Protein AF-A0A928ISR4-F1 (afdb_monomer)

Foldseek 3Di:
DVVVVVQQVVCCVPCVQWDFDAWPDADPFFTKTKIWGDDPNDIDIWIKTKGWQVRDVVLVVVCVVVVDDLVRSLVLSVVLVVLVVVQLVVLCVCAPPQAAWHWDDKDWAADPDPDRTIMIMTITHDWAQQVVVVVVFADAPVLLLQQLLSVLSVLLVCVVVQAAQQDDDSRQWTADPVRGIHGHDSPSSVVVVPPPPDPPVPDQCQLFALCVVVVHDDGNLRVLQSSLQRSLCSLLCNDGFQDHSPDLADDPVSSNVRSVCLSVQPQTDFRPQDFPLVSVLSSQSNHNDSVSHDPGSVSSSVSSVVVVVCVVVVNDPTDGPSVVRPDPDPPDDDPPDDDDDDDDDDDDDDDDDDDDDDDDDDDDDDDDDDDDDDDDDPVPPPPPPPDDDDDDDDDDDDDDDDDDDDDDDDDDDDDDDDDDDDDDDDDDDDDDDDDDDDDDDDDDDDDDDDDDDDDDDDDDDDDDDDDDPDPPFWDWDADSQQEIEIDGAEEAEADPELCPESCNVSLCRRQEYHYDPRYAEQHHNNNAQSQNHQYYHDDLNYAEQYHCSQHNVQNHADAEDHHNHAYQEHLSHANNLNHQEEEAAQNHAEQDARSQENNANHAEYEHEHQHHDHDLHSHPHYHPQHEYEYAPNGPVVVSCVVNVHHYDHD

Radius of gyration: 34.82 Å; Cα contacts (8 Å, |Δi|>4): 1065; chains: 1; bounding box: 85×110×119 Å

Nearest PDB structures (foldseek):
  5cen-assembly1_A  TM=7.546E-01  e=8.085E-12  Homo sapiens
  6y23-assembly1_A  TM=7.291E-01  e=1.364E-11  Homo sapiens
  5lw1-assembly3_H  TM=6.457E-01  e=6.912E-12  Homo sapiens
  3o2m-assembly1_A  TM=6.482E-01  e=1.166E-11  Homo sapiens
  6zr5-assembly2_B  TM=6.294E-01  e=6.542E-11  Homo sapiens

Sequence (650 aa):
MRKIKMGIERMQEFWPEWKITEVLGEGSYGKVYKAVREEHSITTFCAIKVISVPNNQAEVEALHSEGMTDRESKEYLESVVSDFVNEIKLMEELKGTANTVSVEDYRILEKKDGKVGWDIFIRMELLESFAVRMSKGTVALEDVLKLGIDLCSALELCSKNNIIHRDIKPANIFISKNGDYKLGDFGVAKELGKTAGAMSAKGTYSYMAPEVANRKNYDSTVDIYSLGIVMYTLLNNNRQPFVDPKSPAVTYNERMAAADRRLKGEPLPPPANASKELSDIILTACAFDPAKRFRTAKAFKNALLGYKNRLAAGVSSDVPNIDATVAVAHKAPVQNSVPRPPQPQRPAQPQRPAQPQRPVQQTPPKKKKKTGLIVAIIAVILVLAIALSVGAVFAIPAIIDYFDSSSSSTISSRDDDDDDDKKDNDRETEEIPGAVDTEDVMDSYRPETDAPDTDAPDTDAPDIDAPAYNDGEIYWEIDEYGTLKITGKGELPDYETKEDVPWVDHRSNITSIIISEGITRVGNYCFDNSFNCASISLPSTLRSIGIRAFGACADVADLKIPEGVVTIEESAFQSCWGVETLTVPSTVKTVEKYAFSFFDKLGTVYIYSTDAEWADNAFYDCCEGFEIYCYDGSTAETYASEKGFTYYTE

pLDDT: mean 73.61, std 25.78, range [25.14, 98.69]

Structure (mmCIF, N/CA/C/O backbone):
data_AF-A0A928ISR4-F1
#
_entry.id   AF-A0A928ISR4-F1
#
loop_
_atom_site.group_PDB
_atom_site.id
_atom_site.type_symbol
_atom_site.label_atom_id
_atom_site.label_alt_id
_atom_site.label_comp_id
_atom_site.label_asym_id
_atom_site.label_entity_id
_atom_site.label_seq_id
_atom_site.pdbx_PDB_ins_code
_atom_site.Cartn_x
_atom_site.Cartn_y
_atom_site.Cartn_z
_atom_site.occupancy
_atom_site.B_iso_or_equiv
_atom_site.auth_seq_id
_atom_site.auth_comp_id
_atom_site.auth_asym_id
_atom_site.auth_atom_id
_atom_site.pdbx_PDB_model_num
ATOM 1 N N . MET A 1 1 ? -13.653 -8.389 16.132 1.00 29.66 1 MET A N 1
ATOM 2 C CA . MET A 1 1 ? -14.973 -8.887 15.654 1.00 29.66 1 MET A CA 1
ATOM 3 C C . MET A 1 1 ? -16.174 -7.959 15.919 1.00 29.66 1 MET A C 1
ATOM 5 O O . MET A 1 1 ? -17.020 -7.871 15.040 1.00 29.66 1 MET A O 1
ATOM 9 N N . ARG A 1 2 ? -16.283 -7.219 17.043 1.00 27.47 2 ARG A N 1
ATOM 10 C CA . ARG A 1 2 ? -17.440 -6.311 17.289 1.00 27.47 2 ARG A CA 1
ATOM 11 C C . ARG A 1 2 ? -17.531 -5.081 16.356 1.00 27.47 2 ARG A C 1
ATOM 13 O O . ARG A 1 2 ? -18.638 -4.674 16.034 1.00 27.47 2 ARG A O 1
ATOM 20 N N . LYS A 1 3 ? -16.411 -4.523 15.863 1.00 34.69 3 LYS A N 1
ATOM 21 C CA . LYS A 1 3 ? -16.422 -3.364 14.934 1.00 34.69 3 LYS A CA 1
ATOM 22 C C . LYS A 1 3 ? -16.751 -3.724 13.470 1.00 34.69 3 LYS A C 1
ATOM 24 O O . LYS A 1 3 ? -17.396 -2.930 12.799 1.00 34.69 3 LYS A O 1
ATOM 29 N N . ILE A 1 4 ? -16.390 -4.930 13.005 1.00 37.66 4 ILE A N 1
ATOM 30 C CA . ILE A 1 4 ? -16.752 -5.438 11.660 1.00 37.66 4 ILE A CA 1
ATOM 31 C C . ILE A 1 4 ? -18.263 -5.717 11.573 1.00 37.66 4 ILE A C 1
ATOM 33 O O . ILE A 1 4 ? -18.872 -5.469 10.538 1.00 37.66 4 ILE A O 1
ATOM 37 N N . LYS A 1 5 ? -18.888 -6.137 12.685 1.00 44.75 5 LYS A N 1
ATOM 38 C CA . LYS A 1 5 ? -20.346 -6.289 12.773 1.00 44.75 5 LYS A CA 1
ATOM 39 C C . LYS A 1 5 ? -21.096 -4.962 12.596 1.00 44.75 5 LYS A C 1
ATOM 41 O O . LYS A 1 5 ? -21.989 -4.902 11.765 1.00 44.75 5 LYS A O 1
ATOM 46 N N . MET A 1 6 ? -20.683 -3.881 13.268 1.00 48.94 6 MET A N 1
ATOM 47 C CA . MET A 1 6 ? -21.452 -2.622 13.249 1.00 48.94 6 MET A CA 1
ATOM 48 C C . MET A 1 6 ? -21.530 -1.939 11.870 1.00 48.94 6 MET A C 1
ATOM 50 O O . MET A 1 6 ? -22.589 -1.437 11.510 1.00 48.94 6 MET A O 1
ATOM 54 N N . GLY A 1 7 ? -20.451 -1.917 11.077 1.00 52.62 7 GLY A N 1
ATOM 55 C CA . GLY A 1 7 ? -20.478 -1.287 9.744 1.00 52.62 7 GLY A CA 1
ATOM 56 C C . GLY A 1 7 ? -21.305 -2.075 8.718 1.00 52.62 7 GLY A C 1
ATOM 57 O O . GLY A 1 7 ? -22.038 -1.490 7.922 1.00 52.62 7 GLY A O 1
ATOM 58 N N . ILE A 1 8 ? -21.232 -3.410 8.774 1.00 61.38 8 ILE A N 1
ATOM 59 C CA . ILE A 1 8 ? -21.983 -4.317 7.891 1.00 61.38 8 ILE A CA 1
ATOM 60 C C . ILE A 1 8 ? -23.472 -4.347 8.272 1.00 61.38 8 ILE A C 1
ATOM 62 O O . ILE A 1 8 ? -24.326 -4.353 7.389 1.00 61.38 8 ILE A O 1
ATOM 66 N N . GLU A 1 9 ? -23.796 -4.305 9.568 1.00 68.56 9 GLU A N 1
ATOM 67 C CA . GLU A 1 9 ? -25.177 -4.227 10.069 1.00 68.56 9 GLU A CA 1
ATOM 68 C C . GLU A 1 9 ? -25.853 -2.909 9.656 1.00 68.56 9 GLU A C 1
ATOM 70 O O . GLU A 1 9 ? -26.998 -2.925 9.208 1.00 68.56 9 GLU A O 1
ATOM 75 N N . ARG A 1 10 ? -25.135 -1.774 9.698 1.00 76.62 10 ARG A N 1
ATOM 76 C CA . ARG A 1 10 ? -25.674 -0.484 9.230 1.00 76.62 10 ARG A CA 1
ATOM 77 C C . ARG A 1 10 ? -25.974 -0.474 7.738 1.00 76.62 10 ARG A C 1
ATOM 79 O O . ARG A 1 10 ? -26.971 0.114 7.338 1.00 76.62 10 ARG A O 1
ATOM 86 N N . MET A 1 11 ? -25.150 -1.128 6.917 1.00 84.44 11 MET A N 1
ATOM 87 C CA . MET A 1 11 ? -25.390 -1.219 5.473 1.00 84.44 11 MET A CA 1
ATOM 88 C C . MET A 1 11 ? -26.754 -1.849 5.155 1.00 84.44 11 MET A C 1
ATOM 90 O O . MET A 1 11 ? -27.453 -1.399 4.247 1.00 84.44 11 MET A O 1
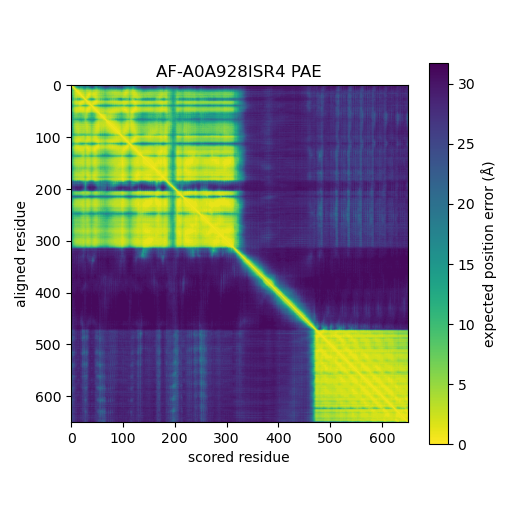ATOM 94 N N . GLN A 1 12 ? -27.167 -2.849 5.938 1.00 83.69 12 GLN A N 1
ATOM 95 C CA . GLN A 1 12 ? -28.457 -3.519 5.766 1.00 83.69 12 GLN A CA 1
ATOM 96 C C . GLN A 1 12 ? -29.659 -2.602 6.056 1.00 83.69 12 GLN A C 1
ATOM 98 O O . GLN A 1 12 ? -30.757 -2.906 5.597 1.00 83.69 12 GLN A O 1
ATOM 103 N N . GLU A 1 13 ? -29.476 -1.465 6.745 1.00 85.38 13 GLU A N 1
ATOM 104 C CA . GLU A 1 13 ? -30.544 -0.471 6.956 1.00 85.38 13 GLU A CA 1
ATOM 105 C C . GLU A 1 13 ? -31.001 0.179 5.631 1.00 85.38 13 GLU A C 1
ATOM 107 O O . GLU A 1 13 ? -32.143 0.626 5.534 1.00 85.38 13 GLU A O 1
ATOM 112 N N . PHE A 1 14 ? -30.137 0.241 4.607 1.00 88.94 14 PHE A N 1
ATOM 113 C CA . PHE A 1 14 ? -30.403 0.978 3.359 1.00 88.94 14 PHE A CA 1
ATOM 114 C C . PHE A 1 14 ? -30.055 0.233 2.060 1.00 88.94 14 PHE A C 1
ATOM 116 O O . PHE A 1 14 ? -30.493 0.668 0.996 1.00 88.94 14 PHE A O 1
ATOM 123 N N . TRP A 1 15 ? -29.314 -0.873 2.135 1.00 92.44 15 TRP A N 1
ATOM 124 C CA . TRP A 1 15 ? -29.087 -1.836 1.049 1.00 92.44 15 TRP A CA 1
ATOM 125 C C . TRP A 1 15 ? -29.313 -3.276 1.555 1.00 92.44 15 TRP A C 1
ATOM 127 O O . TRP A 1 15 ? -28.389 -4.096 1.525 1.00 92.44 15 TRP A O 1
ATOM 137 N N . PRO A 1 16 ? -30.516 -3.610 2.065 1.00 91.00 16 PRO A N 1
ATOM 138 C CA . PRO A 1 16 ? -30.810 -4.936 2.621 1.00 91.00 16 PRO A CA 1
ATOM 139 C C . PRO A 1 16 ? -30.669 -6.073 1.598 1.00 91.00 16 PRO A C 1
ATOM 141 O O . PRO A 1 16 ? -30.490 -7.232 1.972 1.00 91.00 16 PRO A O 1
ATOM 144 N N . GLU A 1 17 ? -30.757 -5.759 0.307 1.00 91.31 17 GLU A N 1
ATOM 145 C CA . GLU A 1 17 ? -30.643 -6.716 -0.787 1.00 91.31 17 GLU A CA 1
ATOM 146 C C . GLU A 1 17 ? -29.197 -7.158 -1.072 1.00 91.31 17 GLU A C 1
ATOM 148 O O . GLU A 1 17 ? -28.988 -8.185 -1.721 1.00 91.31 17 GLU A O 1
ATOM 153 N N . TRP A 1 18 ? -28.197 -6.418 -0.580 1.00 92.12 18 TRP A N 1
ATOM 154 C CA . TRP A 1 18 ? -26.782 -6.731 -0.778 1.00 92.12 18 TRP A CA 1
ATOM 155 C C . TRP A 1 18 ? -26.198 -7.441 0.437 1.00 92.12 18 TRP A C 1
ATOM 157 O O . TRP A 1 18 ? -26.231 -6.945 1.562 1.00 92.12 18 TRP A O 1
ATOM 167 N N . LYS A 1 19 ? -25.597 -8.605 0.202 1.00 89.88 19 LYS A N 1
ATOM 168 C CA . LYS A 1 19 ? -24.924 -9.406 1.226 1.00 89.88 19 LYS A CA 1
ATOM 169 C C . LYS A 1 19 ? -23.420 -9.348 1.012 1.00 89.88 19 LYS A C 1
ATOM 171 O O . LYS A 1 19 ? -22.948 -9.668 -0.074 1.00 89.88 19 LYS A O 1
ATOM 176 N N . ILE A 1 20 ? -22.668 -8.954 2.037 1.00 88.25 20 ILE A N 1
ATOM 177 C CA . ILE A 1 20 ? -21.201 -8.993 2.001 1.00 88.25 20 ILE A CA 1
ATOM 178 C C . ILE A 1 20 ? -20.730 -10.450 1.969 1.00 88.25 20 ILE A C 1
ATOM 180 O O . ILE A 1 20 ? -21.209 -11.261 2.759 1.00 88.25 20 ILE A O 1
ATOM 184 N N . THR A 1 21 ? -19.791 -10.771 1.080 1.00 83.81 21 THR A N 1
ATOM 185 C CA . THR A 1 21 ? -19.235 -12.128 0.941 1.00 83.81 21 THR A CA 1
ATOM 186 C C . THR A 1 21 ? -17.780 -12.225 1.382 1.00 83.81 21 THR A C 1
ATOM 188 O O . THR A 1 21 ? -17.405 -13.206 2.005 1.00 83.81 21 THR A O 1
ATOM 191 N N . GLU A 1 22 ? -16.952 -11.228 1.061 1.00 82.38 22 GLU A N 1
ATOM 192 C CA . GLU A 1 22 ? -15.517 -11.238 1.378 1.00 82.38 22 GLU A CA 1
ATOM 193 C C . GLU A 1 22 ? -14.949 -9.816 1.451 1.00 82.38 22 GLU A C 1
ATOM 195 O O . GLU A 1 22 ? -15.528 -8.868 0.910 1.00 82.38 22 GLU A O 1
ATOM 200 N N . VAL A 1 23 ? -13.805 -9.669 2.120 1.00 82.56 23 VAL A N 1
ATOM 201 C CA . VAL A 1 23 ? -13.014 -8.433 2.124 1.00 82.56 23 VAL A CA 1
ATOM 202 C C . VAL A 1 23 ? -12.099 -8.453 0.902 1.00 82.56 23 VAL A C 1
ATOM 204 O O . VAL A 1 23 ? -11.332 -9.392 0.723 1.00 82.56 23 VAL A O 1
ATOM 207 N N . LEU A 1 24 ? -12.175 -7.421 0.064 1.00 79.31 24 LEU A N 1
ATOM 208 C CA . LEU A 1 24 ? -11.340 -7.270 -1.134 1.00 79.31 24 LEU A CA 1
ATOM 209 C C . LEU A 1 24 ? -10.051 -6.488 -0.861 1.00 79.31 24 LEU A C 1
ATOM 211 O O . LEU A 1 24 ? -9.077 -6.635 -1.593 1.00 79.31 24 LEU A O 1
ATOM 215 N N . GLY A 1 25 ? -10.048 -5.633 0.161 1.00 70.56 25 GLY A N 1
ATOM 216 C CA . GLY A 1 25 ? -8.872 -4.863 0.551 1.00 70.56 25 GLY A CA 1
ATOM 217 C C . GLY A 1 25 ? -9.146 -3.884 1.686 1.00 70.56 25 GLY A C 1
ATOM 218 O O . GLY A 1 25 ? -10.295 -3.586 2.016 1.00 70.56 25 GLY A O 1
ATOM 219 N N . GLU A 1 26 ? -8.076 -3.362 2.274 1.00 66.75 26 GLU A N 1
ATOM 220 C CA . GLU A 1 26 ? -8.103 -2.382 3.359 1.00 66.75 26 GLU A CA 1
ATOM 221 C C . GLU A 1 26 ? -7.115 -1.253 3.049 1.00 66.75 26 GLU A C 1
ATOM 223 O O . GLU A 1 26 ? -5.987 -1.498 2.623 1.00 66.75 26 GLU A O 1
ATOM 228 N N . GLY A 1 27 ? -7.561 -0.009 3.205 1.00 56.78 27 GLY A N 1
ATOM 229 C CA . GLY A 1 27 ? -6.763 1.196 2.997 1.00 56.78 27 GLY A CA 1
ATOM 230 C C . GLY A 1 27 ? -6.802 2.112 4.218 1.00 56.78 27 GLY A C 1
ATOM 231 O O . GLY A 1 27 ? -7.492 1.836 5.194 1.00 56.78 27 GLY A O 1
ATOM 232 N N . SER A 1 28 ? -6.091 3.241 4.150 1.00 50.56 28 SER A N 1
ATOM 233 C CA . SER A 1 28 ? -5.919 4.168 5.284 1.00 50.56 28 SER A CA 1
ATOM 234 C C . SER A 1 28 ? -7.216 4.744 5.858 1.00 50.56 28 SER A C 1
ATOM 236 O O . SER A 1 28 ? -7.214 5.184 6.998 1.00 50.56 28 SER A O 1
ATOM 238 N N . TYR A 1 29 ? -8.298 4.752 5.077 1.00 58.22 29 TYR A N 1
ATOM 239 C CA . TYR A 1 29 ? -9.572 5.362 5.460 1.00 58.22 29 TYR A CA 1
ATOM 240 C C . TYR A 1 29 ? -10.732 4.364 5.524 1.00 58.22 29 TYR A C 1
ATOM 242 O O . TYR A 1 29 ? -11.867 4.761 5.761 1.00 58.22 29 TYR A O 1
ATOM 250 N N . GLY A 1 30 ? -10.503 3.074 5.246 1.00 70.75 30 GLY A N 1
ATOM 251 C CA . GLY A 1 30 ? -11.622 2.142 5.151 1.00 70.75 30 GLY A CA 1
ATOM 252 C C . GLY A 1 30 ? -11.335 0.798 4.500 1.00 70.75 30 GLY A C 1
ATOM 253 O O . GLY A 1 30 ? -10.241 0.530 4.003 1.00 70.75 30 GLY A O 1
ATOM 254 N N . LYS A 1 31 ? -12.367 -0.046 4.472 1.00 81.38 31 LYS A N 1
ATOM 255 C CA . LYS A 1 31 ? -12.328 -1.404 3.912 1.00 81.38 31 LYS A CA 1
ATOM 256 C C . LYS A 1 31 ? -13.202 -1.495 2.670 1.00 81.38 31 LYS A C 1
ATOM 258 O O . LYS A 1 31 ? -14.252 -0.861 2.594 1.00 81.38 31 LYS A O 1
ATOM 263 N N . VAL A 1 32 ? -12.775 -2.297 1.704 1.00 86.44 32 VAL A N 1
ATOM 264 C CA . VAL A 1 32 ? -13.540 -2.619 0.499 1.00 86.44 32 VAL A CA 1
ATOM 265 C C . VAL A 1 32 ? -14.009 -4.060 0.603 1.00 86.44 32 VAL A C 1
ATOM 267 O O . VAL A 1 32 ? -13.216 -4.963 0.861 1.00 86.44 32 VAL A O 1
ATOM 270 N N . TYR A 1 33 ? -15.295 -4.274 0.378 1.00 88.56 33 TYR A N 1
ATOM 271 C CA . TYR A 1 33 ? -15.940 -5.574 0.453 1.00 88.56 33 TYR A CA 1
ATOM 272 C C . TYR A 1 33 ? -16.523 -5.956 -0.897 1.00 88.56 33 TYR A C 1
ATOM 274 O O . TYR A 1 33 ? -16.992 -5.098 -1.642 1.00 88.56 33 TYR A O 1
ATOM 282 N N . LYS A 1 34 ? -16.565 -7.249 -1.191 1.00 90.94 34 LYS A N 1
ATOM 283 C CA . LYS A 1 34 ? -17.416 -7.783 -2.250 1.00 90.94 34 LYS A CA 1
ATOM 284 C C . LYS A 1 34 ? -18.803 -8.013 -1.682 1.00 90.94 34 LYS A C 1
ATOM 286 O O . LYS A 1 34 ? -18.939 -8.579 -0.594 1.00 90.94 34 LYS A O 1
ATOM 291 N N . ALA A 1 35 ? -19.819 -7.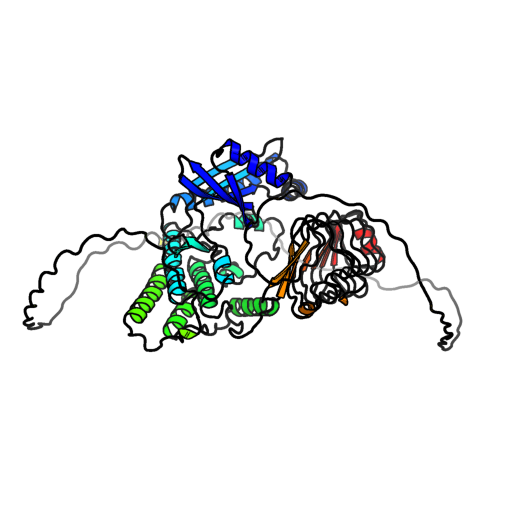614 -2.431 1.00 92.56 35 ALA A N 1
ATOM 292 C CA . ALA A 1 35 ? -21.201 -7.886 -2.086 1.00 92.56 35 ALA A CA 1
ATOM 293 C C . ALA A 1 35 ? -21.931 -8.577 -3.235 1.00 92.56 35 ALA A C 1
ATOM 295 O O . ALA A 1 35 ? -21.620 -8.365 -4.411 1.00 92.56 35 ALA A O 1
ATOM 296 N N . VAL A 1 36 ? -22.912 -9.397 -2.879 1.00 94.12 36 VAL A N 1
ATOM 297 C CA . VAL A 1 36 ? -23.752 -10.154 -3.800 1.00 94.12 36 VAL A CA 1
ATOM 298 C C . VAL A 1 36 ? -25.222 -9.828 -3.567 1.00 94.12 36 VAL A C 1
ATOM 300 O O . VAL A 1 36 ? -25.663 -9.678 -2.427 1.00 94.12 36 VAL A O 1
ATOM 303 N N . ARG A 1 37 ? -25.980 -9.740 -4.656 1.00 93.94 37 ARG A N 1
ATOM 304 C CA . ARG A 1 37 ? -27.440 -9.661 -4.659 1.00 93.94 37 ARG A CA 1
ATOM 305 C C . ARG A 1 37 ? -27.989 -10.737 -5.583 1.00 93.94 37 ARG A C 1
ATOM 307 O O . ARG A 1 37 ? -27.519 -10.872 -6.713 1.00 93.94 37 ARG A O 1
ATOM 314 N N . GLU A 1 38 ? -28.997 -11.459 -5.114 1.00 92.19 38 GLU A N 1
ATOM 315 C CA . GLU A 1 38 ? -29.676 -12.514 -5.866 1.00 92.19 38 GLU A CA 1
ATOM 316 C C . GLU A 1 38 ? -31.158 -12.171 -6.015 1.00 92.19 38 GLU A C 1
ATOM 318 O O . GLU A 1 38 ? -31.890 -12.097 -5.030 1.00 92.19 38 GLU A O 1
ATOM 323 N N . GLU A 1 39 ? -31.607 -11.964 -7.251 1.00 91.62 39 GLU A N 1
ATOM 324 C CA . GLU A 1 39 ? -33.008 -11.675 -7.581 1.00 91.62 39 GLU A CA 1
ATOM 325 C C . GLU A 1 39 ? -33.441 -12.552 -8.755 1.00 91.62 39 GLU A C 1
ATOM 327 O O . GLU A 1 39 ? -32.791 -12.546 -9.796 1.00 91.62 39 GLU A O 1
ATOM 332 N N . HIS A 1 40 ? -34.538 -13.306 -8.609 1.00 86.50 40 HIS A N 1
ATOM 333 C CA . HIS A 1 40 ? -35.133 -14.117 -9.686 1.00 86.50 40 HIS A CA 1
ATOM 334 C C . HIS A 1 40 ? -34.109 -14.927 -10.520 1.00 86.50 40 HIS A C 1
ATOM 336 O O . HIS A 1 40 ? -34.164 -14.929 -11.748 1.00 86.50 40 HIS A O 1
ATOM 342 N N . SER A 1 41 ? -33.171 -15.607 -9.845 1.00 87.31 41 SER A N 1
ATOM 343 C CA . SER A 1 41 ? -32.084 -16.410 -10.447 1.00 87.31 41 SER A CA 1
ATOM 344 C C . SER A 1 41 ? -30.964 -15.622 -11.147 1.00 87.31 41 SER A C 1
ATOM 346 O O . SER A 1 41 ? -30.137 -16.219 -11.835 1.00 87.31 41 SER A O 1
ATOM 348 N N . ILE A 1 42 ? -30.894 -14.303 -10.958 1.00 91.88 42 ILE A N 1
ATOM 349 C CA . ILE A 1 42 ? -29.788 -13.456 -11.415 1.00 91.88 42 ILE A CA 1
ATOM 350 C C . ILE A 1 42 ? -28.916 -13.091 -10.215 1.00 91.88 42 ILE A C 1
ATOM 352 O O . ILE A 1 42 ? -29.365 -12.412 -9.291 1.00 91.88 42 ILE A O 1
ATOM 356 N N . THR A 1 43 ? -27.647 -13.490 -10.266 1.00 92.12 43 THR A N 1
ATOM 357 C CA . THR A 1 43 ? -26.634 -13.111 -9.277 1.00 92.12 43 THR A CA 1
ATOM 358 C C . THR A 1 43 ? -25.846 -11.906 -9.783 1.00 92.12 43 THR A C 1
ATOM 360 O O . THR A 1 43 ? -25.183 -11.966 -10.821 1.00 92.12 43 THR A O 1
ATOM 363 N N . THR A 1 44 ? -25.905 -10.798 -9.048 1.00 93.81 44 THR A N 1
ATOM 364 C CA . THR A 1 44 ? -25.138 -9.576 -9.328 1.00 93.81 44 THR A CA 1
ATOM 365 C C . THR A 1 44 ? -24.096 -9.370 -8.239 1.00 93.81 44 THR A C 1
ATOM 367 O O . THR A 1 44 ? -24.391 -9.560 -7.063 1.00 93.81 44 THR A O 1
ATOM 370 N N . PHE A 1 45 ? -22.894 -8.943 -8.622 1.00 93.88 45 PHE A N 1
ATOM 371 C CA . PHE A 1 45 ? -21.820 -8.625 -7.685 1.00 93.88 45 PHE A CA 1
ATOM 372 C C . PHE A 1 45 ? -21.411 -7.160 -7.800 1.00 93.88 45 PHE A C 1
ATOM 374 O O . PHE A 1 45 ? -21.349 -6.632 -8.911 1.00 93.88 45 PHE A O 1
ATOM 381 N N . CYS A 1 46 ? -21.070 -6.546 -6.673 1.00 94.25 46 CYS A N 1
ATOM 382 C CA . CYS A 1 46 ? -20.498 -5.204 -6.606 1.00 94.25 46 CYS A CA 1
ATOM 383 C C . CYS A 1 46 ? -19.356 -5.147 -5.579 1.00 94.25 46 CYS A C 1
ATOM 385 O O . CYS A 1 46 ? -19.127 -6.099 -4.824 1.00 94.25 46 CYS A O 1
ATOM 387 N N . ALA A 1 47 ? -18.630 -4.032 -5.577 1.00 92.81 47 ALA A N 1
ATOM 388 C CA . ALA A 1 47 ? -17.693 -3.679 -4.522 1.00 92.81 47 ALA A CA 1
ATOM 389 C C . ALA A 1 47 ? -18.302 -2.575 -3.645 1.00 92.81 47 ALA A C 1
ATOM 391 O O . ALA A 1 47 ? -18.898 -1.631 -4.158 1.00 92.81 47 ALA A O 1
ATOM 392 N N . ILE A 1 48 ? -18.144 -2.669 -2.328 1.00 91.50 48 ILE A N 1
ATOM 393 C CA . ILE A 1 48 ? -18.622 -1.674 -1.365 1.00 91.50 48 ILE A CA 1
ATOM 394 C C . ILE A 1 48 ? -17.429 -1.172 -0.561 1.00 91.50 48 ILE A C 1
ATOM 396 O O . ILE A 1 48 ? -16.839 -1.925 0.211 1.00 91.50 48 ILE A O 1
ATOM 400 N N . LYS A 1 49 ? -17.065 0.098 -0.745 1.00 88.56 49 LYS A N 1
ATOM 401 C CA . LYS A 1 49 ? -16.053 0.789 0.063 1.00 88.56 49 LYS A CA 1
ATOM 402 C C . LYS A 1 49 ? -16.748 1.419 1.267 1.00 88.56 49 LYS A C 1
ATOM 404 O O . LYS A 1 49 ? -17.694 2.182 1.096 1.00 88.56 49 LYS A O 1
ATOM 409 N N . VAL A 1 50 ? -16.289 1.079 2.466 1.00 87.31 50 VAL A N 1
ATOM 410 C CA . VAL A 1 50 ? -16.787 1.612 3.739 1.00 87.31 50 VAL A CA 1
ATOM 411 C C . VAL A 1 50 ? -15.678 2.426 4.376 1.00 87.31 50 VAL A C 1
ATOM 413 O O . VAL A 1 50 ? -14.619 1.880 4.685 1.00 87.31 50 VAL A O 1
ATOM 416 N N . ILE A 1 51 ? -15.932 3.715 4.556 1.00 85.19 51 ILE A N 1
ATOM 417 C CA . ILE A 1 51 ? -15.019 4.701 5.128 1.00 85.19 51 ILE A CA 1
ATOM 418 C C . ILE A 1 51 ? -15.623 5.199 6.436 1.00 85.19 51 ILE A C 1
ATOM 420 O O . ILE A 1 51 ? -16.817 5.477 6.493 1.00 85.19 51 ILE A O 1
ATOM 424 N N . SER A 1 52 ? -14.812 5.317 7.480 1.00 84.56 52 SER A N 1
ATOM 425 C CA . SER A 1 52 ? -15.244 5.852 8.773 1.00 84.56 52 SER A CA 1
ATOM 426 C C . SER A 1 52 ? -14.483 7.141 9.036 1.00 84.56 52 SER A C 1
ATOM 428 O O . SER A 1 52 ? -13.262 7.138 9.043 1.00 84.56 52 SER A O 1
ATOM 430 N N . VAL A 1 53 ? -15.191 8.235 9.289 1.00 83.19 53 VAL A N 1
ATOM 431 C CA . VAL A 1 53 ? -14.608 9.529 9.658 1.00 83.19 53 VAL A CA 1
ATOM 432 C C . VAL A 1 53 ? -15.097 9.868 11.062 1.00 83.19 53 VAL A C 1
ATOM 434 O O . VAL A 1 53 ? -16.302 9.963 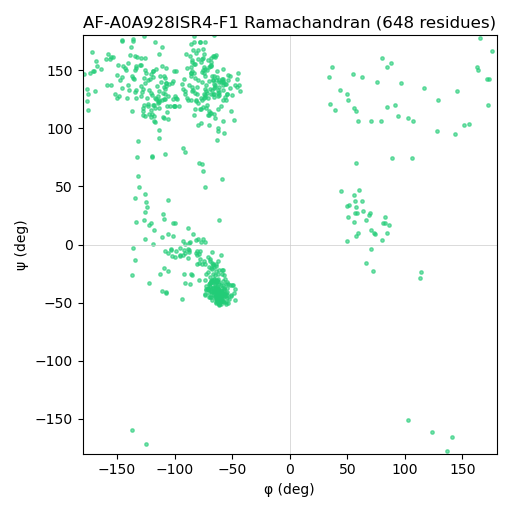11.259 1.00 83.19 53 VAL A O 1
ATOM 437 N N . PRO A 1 54 ? -14.239 9.992 12.079 1.00 75.88 54 PRO A N 1
ATOM 438 C CA . PRO A 1 54 ? -12.832 9.609 12.082 1.00 75.88 54 PRO A CA 1
ATOM 439 C C . PRO A 1 54 ? -12.665 8.087 11.976 1.00 75.88 54 PRO A C 1
ATOM 441 O O . PRO A 1 54 ? -13.608 7.317 12.225 1.00 75.88 54 PRO A O 1
ATOM 444 N N . ASN A 1 55 ? -11.472 7.640 11.599 1.00 67.94 55 ASN A N 1
ATOM 445 C CA . ASN A 1 55 ? -11.172 6.227 11.358 1.00 67.94 55 ASN A CA 1
ATOM 446 C C . ASN A 1 55 ? -11.160 5.407 12.650 1.00 67.94 55 ASN A C 1
ATOM 448 O O . ASN A 1 55 ? -11.537 4.231 12.665 1.00 67.94 55 ASN A O 1
ATOM 452 N N . ASN A 1 56 ? -10.729 6.020 13.748 1.00 70.06 56 ASN A N 1
ATOM 453 C CA . ASN A 1 56 ? -10.644 5.390 15.057 1.00 70.06 56 ASN A CA 1
ATOM 454 C C . ASN A 1 56 ? -10.958 6.403 16.173 1.00 70.06 56 ASN A C 1
ATOM 456 O O . ASN A 1 56 ? -11.211 7.574 15.914 1.00 70.06 56 ASN A O 1
ATOM 460 N N . GLN A 1 57 ? -11.015 5.914 17.414 1.00 70.19 57 GLN A N 1
ATOM 461 C CA . GLN A 1 57 ? -11.327 6.753 18.573 1.00 70.19 57 GLN A CA 1
ATOM 462 C C . GLN A 1 57 ? -10.148 7.662 18.959 1.00 70.19 57 GLN A C 1
ATOM 464 O O . GLN A 1 57 ? -10.385 8.784 19.389 1.00 70.19 57 GLN A O 1
ATOM 469 N N . ALA A 1 58 ? -8.911 7.218 18.714 1.00 67.56 58 ALA A N 1
ATOM 470 C CA . ALA A 1 58 ? -7.702 7.991 18.986 1.00 67.56 58 ALA A CA 1
ATOM 471 C C . ALA A 1 58 ? -7.652 9.304 18.184 1.00 67.56 58 ALA A C 1
ATOM 473 O O . ALA A 1 58 ? -7.167 10.308 18.679 1.00 67.56 58 ALA A O 1
ATOM 474 N N . GLU A 1 59 ? -8.212 9.339 16.971 1.00 69.75 59 GLU A N 1
ATOM 475 C CA . GLU A 1 59 ? -8.324 10.566 16.168 1.00 69.75 59 GLU A CA 1
ATOM 476 C C . GLU A 1 59 ? -9.313 11.577 16.783 1.00 69.75 59 GLU A C 1
ATOM 478 O O . GLU A 1 59 ? -9.090 12.778 16.696 1.00 69.75 59 GLU A O 1
ATOM 483 N N . VAL A 1 60 ? -10.370 11.116 17.469 1.00 68.56 60 VAL A N 1
ATOM 484 C CA . VAL A 1 60 ? -11.260 12.002 18.253 1.00 68.56 60 VAL A CA 1
ATOM 485 C C . VAL A 1 60 ? -10.532 12.529 19.487 1.00 68.56 60 VAL A C 1
ATOM 487 O O . VAL A 1 60 ? -10.603 13.715 19.792 1.00 68.56 60 VAL A O 1
ATOM 490 N N . GLU A 1 61 ? -9.830 11.644 20.194 1.00 72.75 61 GLU A N 1
ATOM 491 C CA . GLU A 1 61 ? -9.074 11.982 21.404 1.00 72.75 61 GLU A CA 1
ATOM 492 C C . GLU A 1 61 ? -7.943 12.974 21.098 1.00 72.75 61 GLU A C 1
ATOM 494 O O . GLU A 1 61 ? -7.755 13.922 21.856 1.00 72.75 61 GLU A O 1
ATOM 499 N N . ALA A 1 62 ? -7.278 12.834 19.947 1.00 73.25 62 ALA A N 1
ATOM 500 C CA . ALA A 1 62 ? -6.275 13.774 19.457 1.00 73.25 62 ALA A CA 1
ATOM 501 C C . ALA A 1 62 ? -6.862 15.179 19.239 1.00 73.25 62 ALA A C 1
ATOM 503 O O . ALA A 1 62 ? -6.337 16.148 19.784 1.00 73.25 62 ALA A O 1
ATOM 504 N N . LEU A 1 63 ? -8.001 15.295 18.541 1.00 71.19 63 LEU A N 1
ATOM 505 C CA . LEU A 1 63 ? -8.680 16.587 18.352 1.00 71.19 63 LEU A CA 1
ATOM 506 C C . LEU A 1 63 ? -9.032 17.247 19.696 1.00 71.19 63 LEU A C 1
ATOM 508 O O . LEU A 1 63 ? -8.894 18.458 19.859 1.00 71.19 63 LEU A O 1
ATOM 512 N N . HIS A 1 64 ? -9.442 16.451 20.685 1.00 72.69 64 HIS A N 1
ATOM 513 C CA . HIS A 1 64 ? -9.780 16.960 22.016 1.00 72.69 64 HIS A CA 1
ATOM 514 C C . HIS A 1 64 ? -8.531 17.370 22.807 1.00 72.69 64 HIS A C 1
ATOM 516 O O . HIS A 1 64 ? -8.570 18.362 23.535 1.00 72.69 64 HIS A O 1
ATOM 522 N N . SER A 1 65 ? -7.419 16.646 22.648 1.00 71.25 65 SER A N 1
ATOM 523 C CA . SER A 1 65 ? -6.126 16.984 23.257 1.00 71.25 65 SER A CA 1
ATOM 524 C C . SER A 1 65 ? -5.534 18.286 22.704 1.00 71.25 65 SER A C 1
ATOM 526 O O . SER A 1 65 ? -4.916 19.042 23.448 1.00 71.25 65 SER A O 1
ATOM 528 N N . GLU A 1 66 ? -5.836 18.625 21.446 1.00 72.75 66 GLU A N 1
ATOM 529 C CA . GLU A 1 66 ? -5.535 19.931 20.839 1.00 72.75 66 GLU A CA 1
ATOM 530 C C . GLU A 1 66 ? -6.455 21.063 21.348 1.00 72.75 66 GLU A C 1
ATOM 532 O O . GLU A 1 66 ? -6.351 22.212 20.911 1.00 72.75 66 GLU A O 1
ATOM 537 N N . GLY A 1 67 ? -7.358 20.763 22.286 1.00 74.56 67 GLY A N 1
ATOM 538 C CA . GLY A 1 67 ? -8.270 21.722 22.902 1.00 74.56 67 GLY A CA 1
ATOM 539 C C . GLY A 1 67 ? -9.549 21.982 22.106 1.00 74.56 67 GLY A C 1
ATOM 540 O O . GLY A 1 67 ? -10.285 22.905 22.464 1.00 74.56 67 GLY A O 1
ATOM 541 N N . MET A 1 68 ? -9.843 21.200 21.057 1.00 75.75 68 MET A N 1
ATOM 542 C CA . MET A 1 68 ? -11.103 21.335 20.321 1.00 75.75 68 MET A CA 1
ATOM 543 C C . MET A 1 68 ? -12.278 20.802 21.143 1.00 75.75 68 MET A C 1
ATOM 545 O O . MET A 1 68 ? -12.251 19.691 21.677 1.00 75.75 68 MET A O 1
ATOM 549 N N . THR A 1 69 ? -13.352 21.585 21.210 1.00 82.19 69 THR A N 1
ATOM 550 C CA . THR A 1 69 ? -14.633 21.126 21.762 1.00 82.19 69 THR A CA 1
ATOM 551 C C . THR A 1 69 ? -15.306 20.117 20.827 1.00 82.19 69 THR A C 1
ATOM 553 O O . THR A 1 69 ? -15.089 20.160 19.620 1.00 82.19 69 THR A O 1
ATOM 556 N N . ASP A 1 70 ? -16.228 19.285 21.331 1.00 78.25 70 ASP A N 1
ATOM 557 C CA . ASP A 1 70 ? -17.015 18.348 20.501 1.00 78.25 70 ASP A CA 1
ATOM 558 C C . ASP A 1 70 ? -17.652 19.015 19.267 1.00 78.25 70 ASP A C 1
ATOM 560 O O . ASP A 1 70 ? -17.769 18.403 18.204 1.00 78.25 70 ASP A O 1
ATOM 564 N N . ARG A 1 71 ? -18.066 20.285 19.394 1.00 81.81 71 ARG A N 1
ATOM 565 C CA . ARG A 1 71 ? -18.631 21.074 18.292 1.00 81.81 71 ARG A CA 1
ATOM 566 C C . ARG A 1 71 ? -17.582 21.395 17.227 1.00 81.81 71 ARG A C 1
ATOM 568 O O . ARG A 1 71 ? -17.868 21.248 16.046 1.00 81.81 71 ARG A O 1
ATOM 575 N N . GLU A 1 72 ? -16.394 21.824 17.637 1.00 80.25 72 GLU A N 1
ATOM 576 C CA . GLU A 1 72 ? -15.289 22.163 16.730 1.00 80.25 72 GLU A CA 1
ATOM 577 C C . GLU A 1 72 ? -14.712 20.907 16.072 1.00 80.25 72 GLU A C 1
ATOM 579 O O . GLU A 1 72 ? -14.528 20.889 14.857 1.00 80.25 72 GLU A O 1
ATOM 584 N N . SER A 1 73 ? -14.552 19.820 16.834 1.00 79.50 73 SER A N 1
ATOM 585 C CA . SER A 1 73 ? -14.202 18.495 16.312 1.00 79.50 73 SER A CA 1
ATOM 586 C C . SER A 1 73 ? -15.209 18.035 15.258 1.00 79.50 73 SER A C 1
ATOM 588 O O . SER A 1 73 ? -14.828 17.526 14.204 1.00 79.50 73 SER A O 1
ATOM 590 N N . LYS A 1 74 ? -16.511 18.249 15.501 1.00 83.56 74 LYS A N 1
ATOM 591 C CA . LYS A 1 74 ? -17.566 17.935 14.533 1.00 83.56 74 LYS A CA 1
ATOM 592 C C . LYS A 1 74 ? -17.445 18.782 13.264 1.00 83.56 74 LYS A C 1
ATOM 594 O O . LYS A 1 74 ? -17.459 18.210 12.182 1.00 83.56 74 LYS A O 1
ATOM 599 N N . GLU A 1 75 ? -17.294 20.100 13.381 1.00 83.69 75 GLU A N 1
ATOM 600 C CA . GLU A 1 75 ? -17.123 21.015 12.237 1.00 83.69 75 GLU A CA 1
ATOM 601 C C . GLU A 1 75 ? -15.881 20.657 11.396 1.00 83.69 75 GLU A C 1
ATOM 603 O O . GLU A 1 75 ? -15.945 20.627 10.163 1.00 83.69 75 GLU A O 1
ATOM 608 N N . TYR A 1 76 ? -14.767 20.302 12.045 1.00 81.62 76 TYR A N 1
ATOM 609 C CA . TYR A 1 76 ? -13.568 19.802 11.371 1.00 81.62 76 TYR A CA 1
ATOM 610 C C . TYR A 1 76 ? -13.848 18.499 10.614 1.00 81.62 76 TYR A C 1
ATOM 612 O O . TYR A 1 76 ? -13.593 18.408 9.412 1.00 81.62 76 TYR A O 1
ATOM 620 N N . LEU A 1 77 ? -14.428 17.498 11.275 1.00 83.50 77 LEU A N 1
ATOM 621 C CA . LEU A 1 77 ? -14.725 16.209 10.652 1.00 83.50 77 LEU A CA 1
ATOM 622 C C . LEU A 1 77 ? -15.786 16.327 9.536 1.00 83.50 77 LEU A C 1
ATOM 624 O O . LEU A 1 77 ? -15.710 15.587 8.556 1.00 83.50 77 LEU A O 1
ATOM 628 N N . GLU A 1 78 ? -16.727 17.277 9.610 1.00 85.69 78 GLU A N 1
ATOM 629 C CA . GLU A 1 78 ? -17.638 17.603 8.497 1.00 85.69 78 GLU A CA 1
ATOM 630 C C . GLU A 1 78 ? -16.871 18.095 7.270 1.00 85.69 78 GLU A C 1
ATOM 632 O O . GLU A 1 78 ? -17.195 17.700 6.146 1.00 85.69 78 GLU A O 1
ATOM 637 N N . SER A 1 79 ? -15.831 18.912 7.465 1.00 80.25 79 SER A N 1
ATOM 638 C CA . SER A 1 79 ? -14.963 19.338 6.363 1.00 80.25 79 SER A CA 1
ATOM 639 C C . SER A 1 79 ? -14.244 18.147 5.718 1.00 80.25 79 SER A C 1
ATOM 641 O O . SER A 1 79 ? -14.202 18.050 4.492 1.00 80.25 79 SER A O 1
ATOM 643 N N . VAL A 1 80 ? -13.815 17.165 6.521 1.00 79.81 80 VAL A N 1
ATOM 644 C CA . VAL A 1 80 ? -13.219 15.912 6.028 1.00 79.81 80 VAL A CA 1
ATOM 645 C C . VAL A 1 80 ? -14.219 15.095 5.215 1.00 79.81 80 VAL A C 1
ATOM 647 O O . VAL A 1 80 ? -13.905 14.611 4.126 1.00 79.81 80 VAL A O 1
ATOM 650 N N . VAL A 1 81 ? -15.451 14.958 5.705 1.00 85.00 81 VAL A N 1
ATOM 651 C CA . VAL A 1 81 ? -16.522 14.273 4.969 1.00 85.00 81 VAL A CA 1
ATOM 652 C C . VAL A 1 81 ? -16.833 14.995 3.658 1.00 85.00 81 VAL A C 1
ATOM 654 O O . VAL A 1 81 ? -17.037 14.330 2.642 1.00 85.00 81 VAL A O 1
ATOM 657 N N . SER A 1 82 ? -16.837 16.330 3.650 1.00 83.12 82 SER A N 1
ATOM 658 C CA . SER A 1 82 ? -17.063 17.144 2.449 1.00 83.12 82 SER A CA 1
ATOM 659 C C . SER A 1 82 ? -16.064 16.818 1.334 1.00 83.12 82 SER A C 1
ATOM 661 O O . SER A 1 82 ? -16.463 16.686 0.174 1.00 83.12 82 SER A O 1
ATOM 663 N N . ASP A 1 83 ? -14.796 16.584 1.670 1.00 78.75 83 ASP A N 1
ATOM 664 C CA . ASP A 1 83 ? -13.775 16.200 0.690 1.00 78.75 83 ASP A CA 1
ATOM 665 C C . ASP A 1 83 ? -14.049 14.823 0.072 1.00 78.75 83 ASP A C 1
ATOM 667 O O . ASP A 1 83 ? -13.976 14.668 -1.152 1.00 78.75 83 ASP A O 1
ATOM 671 N N . PHE A 1 84 ? -14.478 13.845 0.877 1.00 82.44 84 PHE A N 1
ATOM 672 C CA . PHE A 1 84 ? -14.952 12.559 0.352 1.00 82.44 84 PHE A CA 1
ATOM 673 C C . PHE A 1 84 ? -16.197 12.716 -0.526 1.00 82.44 84 PHE A C 1
ATOM 675 O O . PHE A 1 84 ? -16.300 12.068 -1.567 1.00 82.44 84 PHE A O 1
ATOM 682 N N . VAL A 1 85 ? -17.142 13.583 -0.148 1.00 83.62 85 VAL A N 1
ATOM 683 C CA . VAL A 1 85 ? -18.340 13.858 -0.960 1.00 83.62 85 VAL A CA 1
ATOM 684 C C . VAL A 1 85 ? -17.954 14.447 -2.312 1.00 83.62 85 VAL A C 1
ATOM 686 O O . VAL A 1 85 ? -18.535 14.069 -3.329 1.00 83.62 85 VAL A O 1
ATOM 689 N N . ASN A 1 86 ? -16.987 15.360 -2.345 1.00 80.38 86 ASN A N 1
ATOM 690 C CA . ASN A 1 86 ? -16.502 15.951 -3.587 1.00 80.38 86 ASN A CA 1
ATOM 691 C C . ASN A 1 86 ? -15.833 14.899 -4.483 1.00 80.38 86 ASN A C 1
ATOM 693 O O . ASN A 1 86 ? -16.077 14.894 -5.690 1.00 80.38 86 ASN A O 1
ATOM 697 N N . GLU A 1 87 ? -15.076 13.959 -3.906 1.00 79.12 87 GLU A N 1
ATOM 698 C CA . GLU A 1 87 ? -14.529 12.815 -4.648 1.00 79.12 87 GLU A CA 1
ATOM 699 C C . GLU A 1 87 ? -15.634 11.918 -5.222 1.00 79.12 87 GLU A C 1
ATOM 701 O O . GLU A 1 87 ? -15.589 11.549 -6.396 1.00 79.12 87 GLU A O 1
ATOM 706 N N . ILE A 1 88 ? -16.657 11.599 -4.426 1.00 84.12 88 ILE A N 1
ATOM 707 C CA . ILE A 1 88 ? -17.786 10.770 -4.868 1.00 84.12 88 ILE A CA 1
ATOM 708 C C . ILE A 1 88 ? -18.543 11.448 -6.010 1.00 84.12 88 ILE A C 1
ATOM 710 O O . ILE A 1 88 ? -18.785 10.810 -7.032 1.00 84.12 88 ILE A O 1
ATOM 714 N N . LYS A 1 89 ? -18.869 12.740 -5.874 1.00 83.38 89 LYS A N 1
ATOM 715 C CA . LYS A 1 89 ? -19.533 13.523 -6.929 1.00 83.38 89 LYS A CA 1
ATOM 716 C C . LYS A 1 89 ? -18.729 13.503 -8.218 1.00 83.38 89 LYS A C 1
ATOM 718 O O . LYS A 1 89 ? -19.294 13.307 -9.289 1.00 83.38 89 LYS A O 1
ATOM 723 N N . LEU A 1 90 ? -17.410 13.643 -8.110 1.00 79.19 90 LEU A N 1
ATOM 724 C CA . LEU A 1 90 ? -16.544 13.535 -9.267 1.00 79.19 90 LEU A CA 1
ATOM 725 C C . LEU A 1 90 ? -16.652 12.150 -9.925 1.00 79.19 90 LEU A C 1
ATOM 727 O O . LEU A 1 90 ? -16.799 12.043 -11.140 1.00 79.19 90 LEU A O 1
ATOM 731 N N . MET A 1 91 ? -16.599 11.074 -9.142 1.00 81.94 91 MET A N 1
ATOM 732 C CA . MET A 1 91 ? -16.751 9.723 -9.684 1.00 81.94 91 MET A CA 1
ATOM 733 C C . MET A 1 91 ? -18.141 9.487 -10.301 1.00 81.94 91 MET A C 1
ATOM 735 O O . MET A 1 91 ? -18.249 8.756 -11.288 1.00 81.94 91 MET A O 1
ATOM 739 N N . GLU A 1 92 ? -19.194 10.111 -9.768 1.00 84.69 92 GLU A N 1
ATOM 740 C CA . GLU A 1 92 ? -20.536 10.093 -10.360 1.00 84.69 92 GLU A CA 1
ATOM 741 C C . GLU A 1 92 ? -20.599 10.849 -11.693 1.00 84.69 92 GLU A C 1
ATOM 743 O O . GLU A 1 92 ? -21.214 10.356 -12.639 1.00 84.69 92 GLU A O 1
ATOM 748 N N . GLU A 1 93 ? -19.930 11.997 -11.819 1.00 81.81 93 GLU A N 1
ATOM 749 C CA . GLU A 1 93 ? -19.825 12.737 -13.088 1.00 81.81 93 GLU A CA 1
ATOM 750 C C . GLU A 1 93 ? -19.088 11.933 -14.169 1.00 81.81 93 GLU A C 1
ATOM 752 O O . GLU A 1 93 ? -19.394 12.042 -15.359 1.00 81.81 93 GLU A O 1
ATOM 757 N N . LEU A 1 94 ? -18.135 11.091 -13.762 1.00 79.31 94 LEU A N 1
ATOM 758 C CA . LEU A 1 94 ? -17.371 10.206 -14.647 1.00 79.31 94 LEU A CA 1
ATOM 759 C C . LEU A 1 94 ? -18.054 8.844 -14.884 1.00 79.31 94 LEU A C 1
ATOM 761 O O . LEU A 1 94 ? -17.509 7.991 -15.600 1.00 79.31 94 LEU A O 1
ATOM 765 N N . LYS A 1 95 ? -19.243 8.618 -14.311 1.00 81.75 95 LYS A N 1
ATOM 766 C CA . LYS A 1 95 ? -19.987 7.357 -14.416 1.00 81.75 95 LYS A CA 1
ATOM 767 C C . LYS A 1 95 ? -20.317 7.011 -15.867 1.00 81.75 95 LYS A C 1
ATOM 769 O O . LYS A 1 95 ? -20.715 7.853 -16.668 1.00 81.75 95 LYS A O 1
ATOM 774 N N . GLY A 1 96 ? -20.195 5.725 -16.198 1.00 75.38 96 GLY A N 1
ATOM 775 C CA . GLY A 1 96 ? -20.498 5.210 -17.538 1.00 75.38 96 GLY A CA 1
ATOM 776 C C . GLY A 1 96 ? -19.382 5.437 -18.558 1.00 75.38 96 GLY A C 1
ATOM 777 O O . GLY A 1 96 ? -19.538 5.088 -19.729 1.00 75.38 96 GLY A O 1
ATOM 778 N N . THR A 1 97 ? -18.244 5.983 -18.133 1.00 82.31 97 THR A N 1
ATOM 779 C CA . THR A 1 97 ? -17.061 6.090 -18.983 1.00 82.31 97 THR A CA 1
ATOM 780 C C . THR A 1 97 ? -16.250 4.794 -18.902 1.00 82.31 97 THR A C 1
ATOM 782 O O . THR A 1 97 ? -16.225 4.104 -17.883 1.00 82.31 97 THR A O 1
ATOM 785 N N . ALA A 1 98 ? -15.627 4.401 -20.014 1.00 82.50 98 ALA A N 1
ATOM 786 C CA . ALA A 1 98 ? -15.061 3.058 -20.138 1.00 82.50 98 ALA A CA 1
ATOM 787 C C . ALA A 1 98 ? -13.829 2.813 -19.247 1.00 82.50 98 ALA A C 1
ATOM 789 O O . ALA A 1 98 ? -13.595 1.674 -18.859 1.00 82.50 98 ALA A O 1
ATOM 790 N N . ASN A 1 99 ? -13.052 3.853 -18.916 1.00 93.62 99 ASN A N 1
ATOM 791 C CA . ASN A 1 99 ? -11.730 3.713 -18.288 1.00 93.62 99 ASN A CA 1
ATOM 792 C C . ASN A 1 99 ? -11.620 4.340 -16.888 1.00 93.62 99 ASN A C 1
ATOM 794 O O . ASN A 1 99 ? -10.514 4.464 -16.366 1.00 93.62 99 ASN A O 1
ATOM 798 N N . THR A 1 100 ? -12.729 4.713 -16.249 1.00 91.44 100 THR A N 1
ATOM 799 C CA . THR A 1 100 ? -12.749 5.082 -14.824 1.00 91.44 100 THR A CA 1
ATOM 800 C C . THR A 1 100 ? -13.660 4.138 -14.055 1.00 91.44 100 THR A C 1
ATOM 802 O O . THR A 1 100 ? -14.629 3.608 -14.606 1.00 91.44 100 THR A O 1
ATOM 805 N N . VAL A 1 101 ? -13.346 3.905 -12.782 1.00 91.06 101 VAL A N 1
ATOM 806 C CA . VAL A 1 101 ? -14.215 3.129 -11.889 1.00 91.06 101 VAL A CA 1
ATOM 807 C C . VAL A 1 101 ? -15.552 3.851 -11.742 1.00 91.06 101 VAL A C 1
ATOM 809 O O . VAL A 1 101 ? -15.593 5.040 -11.427 1.00 91.06 101 VAL A O 1
ATOM 812 N N . SER A 1 102 ? -16.645 3.133 -11.979 1.00 89.94 102 SER A N 1
ATOM 813 C CA . SER A 1 102 ? -17.999 3.670 -11.868 1.00 89.94 102 SER A CA 1
ATOM 814 C C . SER A 1 102 ? -18.545 3.510 -10.451 1.00 89.94 102 SER A C 1
ATOM 816 O O . SER A 1 102 ? -18.618 2.395 -9.927 1.00 89.94 102 SER A O 1
ATOM 818 N N . VAL A 1 103 ? -18.993 4.623 -9.866 1.00 90.12 103 VAL A N 1
ATOM 819 C CA . VAL A 1 103 ? -19.823 4.621 -8.654 1.00 90.12 103 VAL A CA 1
ATOM 820 C C . VAL A 1 103 ? -21.277 4.376 -9.046 1.00 90.12 103 VAL A C 1
ATOM 822 O O . VAL A 1 103 ? -21.828 4.995 -9.961 1.00 90.12 103 VAL A O 1
ATOM 825 N N . GLU A 1 104 ? -21.909 3.431 -8.366 1.00 90.81 104 GLU A N 1
ATOM 826 C CA . GLU A 1 104 ? -23.300 3.074 -8.599 1.00 90.81 104 GLU A CA 1
ATOM 827 C C . GLU A 1 104 ? -24.253 3.822 -7.675 1.00 90.81 104 GLU A C 1
ATOM 829 O O . GLU A 1 104 ? -25.267 4.316 -8.170 1.00 90.81 104 GLU A O 1
ATOM 834 N N . ASP A 1 105 ? -23.937 3.866 -6.379 1.00 92.19 105 ASP A N 1
ATOM 835 C CA . ASP A 1 105 ? -24.720 4.510 -5.318 1.00 92.19 105 ASP A CA 1
ATOM 836 C C . ASP A 1 105 ? -23.815 4.784 -4.095 1.00 92.19 105 ASP A C 1
ATOM 838 O O . ASP A 1 105 ? -22.773 4.140 -3.940 1.00 92.19 105 ASP A O 1
ATOM 842 N N . TYR A 1 106 ? -24.194 5.709 -3.210 1.00 92.81 106 TYR A N 1
ATOM 843 C CA . TYR A 1 106 ? -23.456 5.997 -1.973 1.00 92.81 106 TYR A CA 1
ATOM 844 C C . TYR A 1 106 ? -24.368 6.459 -0.826 1.00 92.81 106 TYR A C 1
ATOM 846 O O . TYR A 1 106 ? -25.446 7.016 -1.042 1.00 92.81 106 TYR A O 1
ATOM 854 N N . ARG A 1 107 ? -23.946 6.256 0.424 1.00 93.12 107 ARG A N 1
ATOM 855 C CA . ARG A 1 107 ? -24.629 6.760 1.627 1.00 93.12 107 ARG A CA 1
ATOM 856 C C . ARG A 1 107 ? -23.631 7.361 2.596 1.00 93.12 107 ARG A C 1
ATOM 858 O O . ARG A 1 107 ? -22.538 6.839 2.763 1.00 93.12 107 ARG A O 1
ATOM 865 N N . ILE A 1 108 ? -24.035 8.439 3.252 1.00 91.69 108 ILE A N 1
ATOM 866 C CA . ILE A 1 108 ? -23.263 9.100 4.303 1.00 91.69 108 ILE A CA 1
ATOM 867 C C . ILE A 1 108 ? -24.158 9.122 5.525 1.00 91.69 108 ILE A C 1
ATOM 869 O O . ILE A 1 108 ? -25.256 9.677 5.473 1.00 91.69 108 ILE A O 1
ATOM 873 N N . LEU A 1 109 ? -23.715 8.486 6.599 1.00 89.75 109 LEU A N 1
ATOM 874 C CA . LEU A 1 109 ? -24.510 8.325 7.800 1.00 89.75 109 LEU A CA 1
ATOM 875 C C . LEU A 1 109 ? -23.743 8.816 9.015 1.00 89.75 109 LEU A C 1
ATOM 877 O O . LEU A 1 109 ? -22.712 8.254 9.371 1.00 89.75 109 LEU A O 1
ATOM 881 N N . GLU A 1 110 ? -24.295 9.803 9.707 1.00 89.69 110 GLU A N 1
ATOM 882 C CA . GLU A 1 110 ? -23.776 10.237 11.004 1.00 89.69 110 GLU A CA 1
ATOM 883 C C . GLU A 1 110 ? -23.780 9.066 12.003 1.00 89.69 110 GLU A C 1
ATOM 885 O O . GLU A 1 110 ? -24.658 8.190 11.964 1.00 89.69 110 GLU A O 1
ATOM 890 N N . LYS A 1 111 ? -22.759 8.985 12.855 1.00 85.94 111 LYS A N 1
ATOM 891 C CA . LYS A 1 111 ? -22.631 7.931 13.866 1.00 85.94 111 LYS A CA 1
ATOM 892 C C . LYS A 1 111 ? -23.694 8.119 14.961 1.00 85.94 111 LYS A C 1
ATOM 894 O O . LYS A 1 111 ? -24.030 9.232 15.346 1.00 85.94 111 LYS A O 1
ATOM 899 N N . LYS A 1 112 ? -24.269 7.005 15.431 1.00 80.81 112 LYS A N 1
ATOM 900 C CA . LYS A 1 112 ? -25.282 6.979 16.506 1.00 80.81 112 LYS A CA 1
ATOM 901 C C . LYS A 1 112 ? -24.602 7.005 17.893 1.00 80.81 112 LYS A C 1
ATOM 903 O O . LYS A 1 112 ? -23.378 6.916 17.996 1.00 80.81 112 LYS A O 1
ATOM 908 N N . ASP A 1 113 ? -25.410 7.102 18.950 1.00 74.00 113 ASP A N 1
ATOM 909 C CA . ASP A 1 113 ? -25.005 6.939 20.360 1.00 74.00 113 ASP A CA 1
ATOM 910 C C . ASP A 1 113 ? -23.979 7.963 20.879 1.00 74.00 113 ASP A C 1
ATOM 912 O O . ASP A 1 113 ? -23.087 7.627 21.655 1.00 74.00 113 ASP A O 1
ATOM 916 N N . GLY A 1 114 ? -24.092 9.221 20.442 1.00 66.69 114 GLY A N 1
ATOM 917 C CA . GLY A 1 114 ? -23.246 10.320 20.928 1.00 66.69 114 GLY A CA 1
ATOM 918 C C . GLY A 1 114 ? -21.809 10.304 20.401 1.00 66.69 114 GLY A C 1
ATOM 919 O O . GLY A 1 114 ? -20.984 11.084 20.862 1.00 66.69 114 GLY A O 1
ATOM 920 N N . LYS A 1 115 ? -21.494 9.438 19.431 1.00 75.12 115 LYS A N 1
ATOM 921 C CA . LYS A 1 115 ? -20.185 9.413 18.772 1.00 75.12 115 LYS A CA 1
ATOM 922 C C . LYS A 1 115 ? -20.109 10.490 17.697 1.00 75.12 115 LYS A C 1
ATOM 924 O O . LYS A 1 115 ? -20.958 10.536 16.812 1.00 75.12 115 LYS A O 1
ATOM 929 N N . VAL A 1 116 ? -19.054 11.297 17.734 1.00 79.12 116 VAL A N 1
ATOM 930 C CA . VAL A 1 116 ? -18.776 12.307 16.707 1.00 79.12 116 VAL A CA 1
ATOM 931 C C . VAL A 1 116 ? -18.205 11.618 15.460 1.00 79.12 116 VAL A C 1
ATOM 933 O O . VAL A 1 116 ? -17.251 10.843 15.555 1.00 79.12 116 VAL A O 1
ATOM 936 N N . GLY A 1 117 ? -18.814 11.854 14.293 1.00 86.25 117 GLY A N 1
ATOM 937 C CA . GLY A 1 117 ? -18.330 11.341 13.009 1.00 86.25 117 GLY A CA 1
ATOM 938 C C . GLY A 1 117 ? -19.406 10.776 12.073 1.00 86.25 117 GLY A C 1
ATOM 939 O O . GLY A 1 117 ? -20.593 10.747 12.393 1.00 86.25 117 GLY A O 1
ATOM 940 N N . TRP A 1 118 ? -18.971 10.268 10.919 1.00 89.06 118 TRP A N 1
ATOM 941 C CA . TRP A 1 118 ? -19.784 9.688 9.852 1.00 89.06 118 TRP A CA 1
ATOM 942 C C . TRP A 1 118 ? -19.197 8.370 9.350 1.00 89.06 118 TRP A C 1
ATOM 944 O O . TRP A 1 118 ? -17.985 8.180 9.326 1.00 89.06 118 TRP A O 1
ATOM 954 N N . ASP A 1 119 ? -20.071 7.483 8.889 1.00 88.25 119 ASP A N 1
ATOM 955 C CA . ASP A 1 119 ? -19.720 6.341 8.054 1.00 88.25 119 ASP A CA 1
ATOM 956 C C . ASP A 1 119 ? -20.166 6.636 6.615 1.00 88.25 119 ASP A C 1
ATOM 958 O O . ASP A 1 119 ? -21.322 6.994 6.367 1.00 88.25 119 ASP A O 1
ATOM 962 N N . ILE A 1 120 ? -19.253 6.490 5.663 1.00 89.00 120 ILE A N 1
ATOM 963 C CA . ILE A 1 120 ? -19.476 6.707 4.235 1.00 89.00 120 ILE A CA 1
ATOM 964 C C . ILE A 1 120 ? -19.403 5.352 3.529 1.00 89.00 120 ILE A C 1
ATOM 966 O O . ILE A 1 120 ? -18.407 4.638 3.614 1.00 89.00 120 ILE A O 1
ATOM 970 N N . PHE A 1 121 ? -20.456 5.006 2.802 1.00 91.19 121 PHE A N 1
ATOM 971 C CA . PHE A 1 121 ? -20.591 3.774 2.038 1.00 91.19 121 PHE A CA 1
ATOM 972 C C . PHE A 1 121 ? -20.652 4.120 0.559 1.00 91.19 121 PHE A C 1
ATOM 974 O O . PHE A 1 121 ? -21.484 4.927 0.156 1.00 91.19 121 PHE A O 1
ATOM 981 N N . ILE A 1 122 ? -19.810 3.499 -0.258 1.00 91.06 122 ILE A N 1
ATOM 982 C CA . ILE A 1 122 ? -19.751 3.738 -1.702 1.00 91.06 122 ILE A CA 1
ATOM 983 C C . ILE A 1 122 ? -19.866 2.388 -2.402 1.00 91.06 122 ILE A C 1
ATOM 985 O O . ILE A 1 122 ? -18.978 1.544 -2.270 1.00 91.06 122 ILE A O 1
ATOM 989 N N . ARG A 1 123 ? -20.952 2.177 -3.146 1.00 92.69 123 ARG A N 1
ATOM 990 C CA . ARG A 1 123 ? -21.151 0.996 -3.987 1.00 92.69 123 ARG A CA 1
ATOM 991 C C . ARG A 1 123 ? -20.614 1.273 -5.384 1.00 92.69 123 ARG A C 1
ATOM 993 O O . ARG A 1 123 ? -20.959 2.275 -6.007 1.00 92.69 123 ARG A O 1
ATOM 1000 N N . MET A 1 124 ? -19.785 0.371 -5.878 1.00 92.25 124 MET A N 1
ATOM 1001 C CA . MET A 1 124 ? -19.050 0.487 -7.132 1.00 92.25 124 MET A CA 1
ATOM 1002 C C . MET A 1 124 ? -19.145 -0.819 -7.917 1.00 92.25 124 MET A C 1
ATOM 1004 O O . MET A 1 124 ? -19.429 -1.882 -7.358 1.00 92.25 124 MET A O 1
ATOM 1008 N N . GLU A 1 125 ? -18.842 -0.757 -9.209 1.00 92.19 125 GLU A N 1
ATOM 1009 C CA . GLU A 1 125 ? -18.657 -1.970 -10.007 1.00 92.19 125 GLU A CA 1
ATOM 1010 C C . GLU A 1 125 ? -17.550 -2.871 -9.416 1.00 92.19 125 GLU A C 1
ATOM 1012 O O . GLU A 1 125 ? -16.532 -2.392 -8.913 1.00 92.19 125 GLU A O 1
ATOM 1017 N N . LEU A 1 126 ? -17.740 -4.193 -9.473 1.00 93.25 126 LEU A N 1
ATOM 1018 C CA . LEU A 1 126 ? -16.715 -5.146 -9.042 1.00 93.25 126 LEU A CA 1
ATOM 1019 C C . LEU A 1 126 ? -15.645 -5.311 -10.133 1.00 93.25 126 LEU A C 1
ATOM 1021 O O . LEU A 1 126 ? -15.958 -5.752 -11.243 1.00 93.25 126 LEU A O 1
ATOM 1025 N N . LEU A 1 127 ? -14.386 -5.027 -9.792 1.00 93.19 127 LEU A N 1
ATOM 1026 C CA . LEU A 1 127 ? -13.229 -5.108 -10.692 1.00 93.19 127 LEU A CA 1
ATOM 1027 C C . LEU A 1 127 ? -12.082 -5.914 -10.063 1.00 93.19 127 LEU A C 1
ATOM 1029 O O . LEU A 1 127 ? -11.964 -5.981 -8.841 1.00 93.19 127 LEU A O 1
ATOM 1033 N N . GLU A 1 128 ? -11.218 -6.504 -10.893 1.00 91.62 128 GLU A N 1
ATOM 1034 C CA . GLU A 1 128 ? -9.981 -7.152 -10.428 1.00 91.62 128 GLU A CA 1
ATOM 1035 C C . GLU A 1 128 ? -8.897 -6.091 -10.182 1.00 91.62 128 GLU A C 1
ATOM 1037 O O . GLU A 1 128 ? -8.698 -5.200 -11.005 1.00 91.62 128 GLU A O 1
ATOM 1042 N N . SER A 1 129 ? -8.176 -6.181 -9.063 1.00 89.94 129 SER A N 1
ATOM 1043 C CA . SER A 1 129 ? -7.034 -5.301 -8.782 1.00 89.94 129 SER A CA 1
ATOM 1044 C C . SER A 1 129 ? -5.865 -5.599 -9.726 1.00 89.94 129 SER A C 1
ATOM 1046 O O . SER A 1 129 ? -5.428 -6.747 -9.842 1.00 89.94 129 SER A O 1
ATOM 1048 N N . PHE A 1 130 ? -5.306 -4.570 -10.369 1.00 91.50 130 PHE A N 1
ATOM 1049 C CA . PHE A 1 130 ? -4.139 -4.745 -11.236 1.00 91.50 130 PHE A CA 1
ATOM 1050 C C . PHE A 1 130 ? -2.886 -5.139 -10.449 1.00 91.50 130 PHE A C 1
ATOM 1052 O O . PHE A 1 130 ? -2.089 -5.931 -10.943 1.00 91.50 130 PHE A O 1
ATOM 1059 N N . ALA A 1 131 ? -2.733 -4.675 -9.205 1.00 85.25 131 ALA A N 1
ATOM 1060 C CA . ALA A 1 131 ? -1.646 -5.126 -8.333 1.00 85.25 131 ALA A CA 1
ATOM 1061 C C . ALA A 1 131 ? -1.684 -6.651 -8.109 1.00 85.25 131 ALA A C 1
ATOM 1063 O O . ALA A 1 131 ? -0.652 -7.310 -8.203 1.00 85.25 131 ALA A O 1
ATOM 1064 N N . VAL A 1 132 ? -2.880 -7.218 -7.912 1.00 81.69 132 VAL A N 1
ATOM 1065 C CA . VAL A 1 132 ? -3.085 -8.675 -7.804 1.00 81.69 132 VAL A CA 1
ATOM 1066 C C . VAL A 1 132 ? -2.831 -9.375 -9.141 1.00 81.69 132 VAL A C 1
ATOM 1068 O O . VAL A 1 132 ? -2.372 -10.512 -9.173 1.00 81.69 132 VAL A O 1
ATOM 1071 N N . ARG A 1 133 ? -3.098 -8.721 -10.278 1.00 84.50 133 ARG A N 1
ATOM 1072 C CA . ARG A 1 133 ? -2.724 -9.280 -11.584 1.00 84.50 133 ARG A CA 1
ATOM 1073 C C . ARG A 1 133 ? -1.208 -9.344 -11.759 1.00 84.50 133 ARG A C 1
ATOM 1075 O O . ARG A 1 133 ? -0.712 -10.355 -12.242 1.00 84.50 133 ARG A O 1
ATOM 1082 N N . MET A 1 134 ? -0.490 -8.293 -11.369 1.00 80.19 134 MET A N 1
ATOM 1083 C CA . MET A 1 134 ? 0.972 -8.236 -11.457 1.00 80.19 134 MET A CA 1
ATOM 1084 C C . MET A 1 134 ? 1.657 -9.294 -10.585 1.00 80.19 134 MET A C 1
ATOM 1086 O O . MET A 1 134 ? 2.729 -9.763 -10.955 1.00 80.19 134 MET A O 1
ATOM 1090 N N . SER A 1 135 ? 1.053 -9.689 -9.459 1.00 72.75 135 SER A N 1
ATOM 1091 C CA . SER A 1 135 ? 1.605 -10.745 -8.598 1.00 72.75 135 SER A CA 1
ATOM 1092 C C . SER A 1 135 ? 1.434 -12.154 -9.173 1.00 72.75 135 SER A C 1
ATOM 1094 O O . SER A 1 135 ? 2.074 -13.078 -8.696 1.00 72.75 135 SER A O 1
ATOM 1096 N N . LYS A 1 136 ? 0.584 -12.340 -10.192 1.00 75.06 136 LYS A N 1
ATOM 1097 C CA . LYS A 1 136 ? 0.346 -13.646 -10.836 1.00 75.06 136 LYS A CA 1
ATOM 1098 C C . LYS A 1 136 ? 1.311 -13.947 -11.988 1.00 75.06 136 LYS A C 1
ATOM 1100 O O . LYS A 1 136 ? 1.209 -15.014 -12.587 1.00 75.06 136 LYS A O 1
ATOM 1105 N N . GLY A 1 137 ? 2.193 -13.013 -12.346 1.00 74.81 137 GLY A N 1
ATOM 1106 C CA . GLY A 1 137 ? 3.196 -13.217 -13.389 1.00 74.81 137 GLY A CA 1
ATOM 1107 C C . GLY A 1 137 ? 3.438 -11.998 -14.277 1.00 74.81 137 GLY A C 1
ATOM 1108 O O . GLY A 1 137 ? 3.065 -10.865 -13.965 1.00 74.81 137 GLY A O 1
ATOM 1109 N N . THR A 1 138 ? 4.106 -12.238 -15.406 1.00 78.62 138 THR A N 1
ATOM 1110 C CA . THR A 1 138 ? 4.448 -11.190 -16.373 1.00 78.62 138 THR A CA 1
ATOM 1111 C C . THR A 1 138 ? 3.225 -10.745 -17.177 1.00 78.62 138 THR A C 1
ATOM 1113 O O . THR A 1 138 ? 2.309 -11.518 -17.455 1.00 78.62 138 THR A O 1
ATOM 1116 N N . VAL A 1 139 ? 3.202 -9.465 -17.553 1.00 86.25 139 VAL A N 1
ATOM 1117 C CA . VAL A 1 139 ? 2.132 -8.873 -18.365 1.00 86.25 139 VAL A CA 1
ATOM 1118 C C . VAL A 1 139 ? 2.600 -8.805 -19.815 1.00 86.25 139 VAL A C 1
ATOM 1120 O O . VAL A 1 139 ? 3.679 -8.283 -20.095 1.00 86.25 139 VAL A O 1
ATOM 1123 N N . ALA A 1 140 ? 1.796 -9.330 -20.741 1.00 89.69 140 ALA A N 1
ATOM 1124 C CA . ALA A 1 140 ? 2.134 -9.338 -22.160 1.00 89.69 140 ALA A CA 1
ATOM 1125 C C . ALA A 1 140 ? 2.248 -7.911 -22.719 1.00 89.69 140 ALA A C 1
ATOM 1127 O O . ALA A 1 140 ? 1.521 -7.008 -22.305 1.00 89.69 140 ALA A O 1
ATOM 1128 N N . LEU A 1 141 ? 3.110 -7.704 -23.719 1.00 91.31 141 LEU A N 1
ATOM 1129 C CA . LEU A 1 141 ? 3.318 -6.382 -24.325 1.00 91.31 141 LEU A CA 1
ATOM 1130 C C . LEU A 1 141 ? 2.010 -5.738 -24.823 1.00 91.31 141 LEU A C 1
ATOM 1132 O O . LEU A 1 141 ? 1.799 -4.541 -24.634 1.00 91.31 141 LEU A O 1
ATOM 1136 N N . GLU A 1 142 ? 1.122 -6.526 -25.431 1.00 92.19 142 GLU A N 1
ATOM 1137 C CA . GLU A 1 142 ? -0.190 -6.057 -25.894 1.00 92.19 142 GLU A CA 1
ATOM 1138 C C . GLU A 1 142 ? -1.041 -5.509 -24.735 1.00 92.19 142 GLU A C 1
ATOM 1140 O O . GLU A 1 142 ? -1.668 -4.456 -24.873 1.00 92.19 142 GLU A O 1
ATOM 1145 N N . ASP A 1 143 ? -0.993 -6.163 -23.572 1.00 94.00 143 ASP A N 1
ATOM 1146 C CA . ASP A 1 143 ? -1.685 -5.733 -22.358 1.00 94.00 143 ASP A CA 1
ATOM 1147 C C . ASP A 1 143 ? -1.044 -4.485 -21.743 1.00 94.00 143 ASP A C 1
ATOM 1149 O O . ASP A 1 143 ? -1.765 -3.588 -21.309 1.00 94.00 143 ASP A O 1
ATOM 1153 N N . VAL A 1 144 ? 0.291 -4.369 -21.765 1.00 96.50 144 VAL A N 1
ATOM 1154 C CA . VAL A 1 144 ? 0.993 -3.146 -21.334 1.00 96.50 144 VAL A CA 1
ATOM 1155 C C . VAL A 1 144 ? 0.569 -1.955 -22.196 1.00 96.50 144 VAL A C 1
ATOM 1157 O O . VAL A 1 144 ? 0.234 -0.890 -21.671 1.00 96.50 144 VAL A O 1
ATOM 1160 N N . LEU A 1 145 ? 0.538 -2.125 -23.523 1.00 97.62 145 LEU A N 1
ATOM 1161 C CA . LEU A 1 145 ? 0.092 -1.082 -24.449 1.00 97.62 145 LEU A CA 1
ATOM 1162 C C . LEU A 1 145 ? -1.382 -0.733 -24.228 1.00 97.62 145 LEU A C 1
ATOM 1164 O O . LEU A 1 145 ? -1.726 0.451 -24.197 1.00 97.62 145 LEU A O 1
ATOM 1168 N N . LYS A 1 146 ? -2.246 -1.741 -24.052 1.00 97.50 146 LYS A N 1
ATOM 1169 C CA . LYS A 1 146 ? -3.670 -1.538 -23.764 1.00 97.50 146 LYS A CA 1
ATOM 1170 C C . LYS A 1 146 ? -3.867 -0.757 -22.466 1.00 97.50 146 LYS A C 1
ATOM 1172 O O . LYS A 1 146 ? -4.584 0.239 -22.489 1.00 97.50 146 LYS A O 1
ATOM 1177 N N . LEU A 1 147 ? -3.175 -1.130 -21.388 1.00 98.12 147 LEU A N 1
ATOM 1178 C CA . LEU A 1 147 ? -3.192 -0.419 -20.107 1.00 98.12 147 LEU A CA 1
ATOM 1179 C C . LEU A 1 147 ? -2.811 1.052 -20.280 1.00 98.12 147 LEU A C 1
ATOM 1181 O O . LEU A 1 147 ? -3.544 1.933 -19.833 1.00 98.12 147 LEU A O 1
ATOM 1185 N N . GLY A 1 148 ? -1.705 1.337 -20.973 1.00 98.25 148 GLY A N 1
ATOM 1186 C CA . GLY A 1 148 ? -1.272 2.713 -21.220 1.00 98.25 148 GLY A CA 1
ATOM 1187 C C . GLY A 1 148 ? -2.307 3.541 -21.990 1.00 98.25 148 GLY A C 1
ATOM 1188 O O . GLY A 1 148 ? -2.572 4.692 -21.641 1.00 98.25 148 GLY A O 1
ATOM 1189 N N . ILE A 1 149 ? -2.932 2.956 -23.016 1.00 98.50 149 ILE A N 1
ATOM 1190 C CA . ILE A 1 149 ? -3.950 3.615 -23.854 1.00 98.50 149 ILE A CA 1
ATOM 1191 C C . ILE A 1 149 ? -5.253 3.859 -23.079 1.00 98.50 149 ILE A C 1
ATOM 1193 O O . ILE A 1 149 ? -5.824 4.954 -23.155 1.00 98.50 149 ILE A O 1
ATOM 1197 N N . ASP A 1 150 ? -5.717 2.857 -22.340 1.00 98.12 150 ASP A N 1
ATOM 1198 C CA . ASP A 1 150 ? -6.931 2.905 -21.527 1.00 98.12 150 ASP A CA 1
ATOM 1199 C C . ASP A 1 150 ? -6.794 3.964 -20.426 1.00 98.12 150 ASP A C 1
ATOM 1201 O O . ASP A 1 150 ? -7.625 4.870 -20.319 1.00 98.12 150 ASP A O 1
ATOM 1205 N N . LEU A 1 151 ? -5.688 3.946 -19.678 1.00 97.62 151 LEU A N 1
ATOM 1206 C CA . LEU A 1 151 ? -5.450 4.921 -18.614 1.00 97.62 151 LEU A CA 1
ATOM 1207 C C . LEU A 1 151 ? -5.189 6.328 -19.160 1.00 97.62 151 LEU A C 1
ATOM 1209 O O . LEU A 1 151 ? -5.665 7.295 -18.572 1.00 97.62 151 LEU A O 1
ATOM 1213 N N . CYS A 1 152 ? -4.555 6.488 -20.327 1.00 98.00 152 CYS A N 1
ATOM 1214 C CA . CYS A 1 152 ? -4.517 7.805 -20.969 1.00 98.00 152 CYS A CA 1
ATOM 1215 C C . CYS A 1 152 ? -5.922 8.320 -21.319 1.00 98.00 152 CYS A C 1
ATOM 1217 O O . CYS A 1 152 ? -6.159 9.522 -21.230 1.00 98.00 152 CYS A O 1
ATOM 1219 N N . SER A 1 153 ? -6.860 7.442 -21.690 1.00 95.88 153 SER A N 1
ATOM 1220 C CA . SER A 1 153 ? -8.254 7.831 -21.954 1.00 95.88 153 SER A CA 1
ATOM 1221 C C . SER A 1 153 ? -8.954 8.324 -20.686 1.00 95.88 153 SER A C 1
ATOM 1223 O O . SER A 1 153 ? -9.678 9.318 -20.745 1.00 95.88 153 SER A O 1
ATOM 1225 N N . ALA A 1 154 ? -8.685 7.687 -19.543 1.00 93.50 154 ALA A N 1
ATOM 1226 C CA . ALA A 1 154 ? -9.132 8.162 -18.235 1.00 93.50 154 ALA A CA 1
ATOM 1227 C C . ALA A 1 154 ? -8.545 9.546 -17.911 1.00 93.50 154 ALA A C 1
ATOM 1229 O O . ALA A 1 154 ? -9.283 10.471 -17.584 1.00 93.50 154 ALA A O 1
ATOM 1230 N N . LEU A 1 155 ? -7.234 9.732 -18.103 1.00 92.44 155 LEU A N 1
ATOM 1231 C CA . LEU A 1 155 ? -6.544 10.998 -17.825 1.00 92.44 155 LEU A CA 1
ATOM 1232 C C . LEU A 1 155 ? -6.952 12.145 -18.757 1.00 92.44 155 LEU A C 1
ATOM 1234 O O . LEU A 1 155 ? -6.991 13.300 -18.333 1.00 92.44 155 LEU A O 1
ATOM 1238 N N . GLU A 1 156 ? -7.300 11.859 -20.015 1.00 92.31 156 GLU A N 1
ATOM 1239 C CA . GLU A 1 156 ? -7.938 12.844 -20.897 1.00 92.31 156 GLU A CA 1
ATOM 1240 C C . GLU A 1 156 ? -9.261 13.349 -20.298 1.00 92.31 156 GLU A C 1
ATOM 1242 O O . GLU A 1 156 ? -9.591 14.528 -20.437 1.00 92.31 156 GLU A O 1
ATOM 1247 N N . LEU A 1 157 ? -10.016 12.469 -19.639 1.00 87.31 157 LEU A N 1
ATOM 1248 C CA . LEU A 1 157 ? -11.269 12.801 -18.971 1.00 87.31 157 LEU A CA 1
ATOM 1249 C C . LEU A 1 157 ? -11.044 13.586 -17.676 1.00 87.31 157 LEU A C 1
ATOM 1251 O O . LEU A 1 157 ? -11.718 14.596 -17.469 1.00 87.31 157 LEU A O 1
ATOM 1255 N N . CYS A 1 158 ? -10.059 13.190 -16.867 1.00 84.94 158 CYS A N 1
ATOM 1256 C CA . CYS A 1 158 ? -9.630 13.947 -15.689 1.00 84.94 158 CYS A CA 1
ATOM 1257 C C . CYS A 1 158 ? -9.265 15.382 -16.077 1.00 84.94 158 CYS A C 1
ATOM 1259 O O . CYS A 1 158 ? -9.808 16.340 -15.536 1.00 84.94 158 CYS A O 1
ATOM 1261 N N . SER A 1 159 ? -8.414 15.543 -17.094 1.00 85.00 159 SER A N 1
ATOM 1262 C CA . SER A 1 159 ? -7.957 16.857 -17.547 1.00 85.00 159 SER A CA 1
ATOM 1263 C C . SER A 1 159 ? -9.100 17.742 -18.058 1.00 85.00 159 SER A C 1
ATOM 1265 O O . SER A 1 159 ? -9.104 18.938 -17.772 1.00 85.00 159 SER A O 1
ATOM 1267 N N . LYS A 1 160 ? -10.098 17.180 -18.760 1.00 85.88 160 LYS A N 1
ATOM 1268 C CA . LYS A 1 160 ? -11.292 17.930 -19.203 1.00 85.88 160 LYS A CA 1
ATOM 1269 C C . LYS A 1 160 ? -12.118 18.485 -18.045 1.00 85.88 160 LYS A C 1
ATOM 1271 O O . LYS A 1 160 ? -12.747 19.524 -18.211 1.00 85.88 160 LYS A O 1
ATOM 1276 N N . ASN A 1 161 ? -12.093 17.804 -16.905 1.00 79.62 161 ASN A N 1
ATOM 1277 C CA . ASN A 1 161 ? -12.786 18.200 -15.685 1.00 79.62 161 ASN A CA 1
ATOM 1278 C C . ASN A 1 161 ? -11.826 18.857 -14.665 1.00 79.62 161 ASN A C 1
ATOM 1280 O O . ASN A 1 161 ? -12.152 18.967 -13.491 1.00 79.62 161 ASN A O 1
ATOM 1284 N N . ASN A 1 162 ? -10.649 19.327 -15.113 1.00 79.75 162 ASN A N 1
ATOM 1285 C CA . ASN A 1 162 ? -9.621 19.997 -14.300 1.00 79.75 162 ASN A CA 1
ATOM 1286 C C . ASN A 1 162 ? -9.096 19.179 -13.104 1.00 79.75 162 ASN A C 1
ATOM 1288 O O . ASN A 1 162 ? -8.696 19.746 -12.088 1.00 79.75 162 ASN A O 1
ATOM 1292 N N . ILE A 1 163 ? -9.048 17.853 -13.233 1.00 80.00 163 ILE A N 1
ATOM 1293 C CA . ILE A 1 163 ? -8.533 16.949 -12.199 1.00 80.00 163 ILE A CA 1
ATOM 1294 C C . ILE A 1 163 ? -7.126 16.489 -12.544 1.00 80.00 163 ILE A C 1
ATOM 1296 O O . ILE A 1 163 ? -6.826 16.128 -13.685 1.00 80.00 163 ILE A O 1
ATOM 1300 N N . ILE A 1 164 ? -6.294 16.447 -11.509 1.00 82.69 164 ILE A N 1
ATOM 1301 C CA . ILE A 1 164 ? -4.997 15.776 -11.492 1.00 82.69 164 ILE A CA 1
ATOM 1302 C C . ILE A 1 164 ? -5.128 14.642 -10.476 1.00 82.69 164 ILE A C 1
ATOM 1304 O O . ILE A 1 164 ? -5.484 14.910 -9.330 1.00 82.69 164 ILE A O 1
ATOM 1308 N N . HIS A 1 165 ? -4.866 13.403 -10.886 1.00 85.19 165 HIS A N 1
ATOM 1309 C CA . HIS A 1 165 ? -5.088 12.209 -10.066 1.00 85.19 165 HIS A CA 1
ATOM 1310 C C . HIS A 1 165 ? -4.067 12.070 -8.927 1.00 85.19 165 HIS A C 1
ATOM 1312 O O . HIS A 1 165 ? -4.413 11.664 -7.822 1.00 85.19 165 HIS A O 1
ATOM 1318 N N . ARG A 1 166 ? -2.791 12.397 -9.177 1.00 81.62 166 ARG A N 1
ATOM 1319 C CA . ARG A 1 166 ? -1.680 12.468 -8.198 1.00 81.62 166 ARG A CA 1
ATOM 1320 C C . ARG A 1 166 ? -1.237 11.148 -7.547 1.00 81.62 166 ARG A C 1
ATOM 1322 O O . ARG A 1 166 ? -0.141 11.108 -6.999 1.00 81.62 166 ARG A O 1
ATOM 1329 N N . ASP A 1 167 ? -2.029 10.079 -7.616 1.00 82.44 167 ASP A N 1
ATOM 1330 C CA . ASP A 1 167 ? -1.694 8.770 -7.022 1.00 82.44 167 ASP A CA 1
ATOM 1331 C C . ASP A 1 167 ? -1.884 7.589 -7.993 1.00 82.44 167 ASP A C 1
ATOM 1333 O O . ASP A 1 167 ? -2.546 6.598 -7.686 1.00 82.44 167 ASP A O 1
ATOM 1337 N N . ILE A 1 168 ? -1.347 7.699 -9.211 1.00 89.75 168 ILE A N 1
ATOM 1338 C CA . ILE A 1 168 ? -1.394 6.595 -10.181 1.00 89.75 168 ILE A CA 1
ATOM 1339 C C . ILE A 1 168 ? -0.344 5.549 -9.809 1.00 89.75 168 ILE A C 1
ATOM 1341 O O . ILE A 1 168 ? 0.858 5.811 -9.844 1.00 89.75 168 ILE A O 1
ATOM 1345 N N . LYS A 1 169 ? -0.814 4.348 -9.476 1.00 89.50 169 LYS A N 1
ATOM 1346 C CA . LYS A 1 169 ? -0.002 3.184 -9.100 1.00 89.50 169 LYS A CA 1
ATOM 1347 C C . LYS A 1 169 ? -0.801 1.896 -9.315 1.00 89.50 169 LYS A C 1
ATOM 1349 O O . LYS A 1 169 ? -2.029 1.973 -9.382 1.00 89.50 169 LYS A O 1
ATOM 1354 N N . PRO A 1 170 ? -0.164 0.711 -9.347 1.00 90.19 170 PRO A N 1
ATOM 1355 C CA . PRO A 1 170 ? -0.866 -0.550 -9.594 1.00 90.19 170 PRO A CA 1
ATOM 1356 C C . PRO A 1 170 ? -2.048 -0.834 -8.658 1.00 90.19 170 PRO A C 1
ATOM 1358 O O . PRO A 1 170 ? -3.030 -1.421 -9.092 1.00 90.19 170 PRO A O 1
ATOM 1361 N N . ALA A 1 171 ? -1.990 -0.381 -7.401 1.00 84.94 171 ALA A N 1
ATOM 1362 C CA . ALA A 1 171 ? -3.075 -0.556 -6.430 1.00 84.94 171 ALA A CA 1
ATOM 1363 C C . ALA A 1 171 ? -4.357 0.236 -6.763 1.00 84.94 171 ALA A C 1
ATOM 1365 O O . ALA A 1 171 ? -5.429 -0.129 -6.294 1.00 84.94 171 ALA A O 1
ATOM 1366 N N . ASN A 1 172 ? -4.248 1.289 -7.580 1.00 88.56 172 ASN A N 1
ATOM 1367 C CA . ASN A 1 172 ? -5.358 2.162 -7.982 1.00 88.56 172 ASN A CA 1
ATOM 1368 C C . ASN A 1 172 ? -5.796 1.915 -9.440 1.00 88.56 172 ASN A C 1
ATOM 1370 O O . ASN A 1 172 ? -6.584 2.674 -10.008 1.00 88.56 172 ASN A O 1
ATOM 1374 N N . ILE A 1 173 ? -5.261 0.861 -10.064 1.00 93.75 173 ILE A N 1
ATOM 1375 C CA . ILE A 1 173 ? -5.609 0.426 -11.415 1.00 93.75 173 ILE A CA 1
ATOM 1376 C C . ILE A 1 173 ? -6.399 -0.873 -11.293 1.00 93.75 173 ILE A C 1
ATOM 1378 O O . ILE A 1 173 ? -6.026 -1.784 -10.554 1.00 93.75 173 ILE A O 1
ATOM 1382 N N . PHE A 1 174 ? -7.485 -0.963 -12.045 1.00 94.31 174 PHE A N 1
ATOM 1383 C CA . PHE A 1 174 ? -8.424 -2.072 -11.983 1.00 94.31 174 PHE A CA 1
ATOM 1384 C C . PHE A 1 174 ? -8.695 -2.641 -13.372 1.00 94.31 174 PHE A C 1
ATOM 1386 O O . PHE A 1 174 ? -8.562 -1.937 -14.372 1.00 94.31 174 PHE A O 1
ATOM 1393 N N . ILE A 1 175 ? -9.087 -3.910 -13.439 1.00 94.50 175 ILE A N 1
ATOM 1394 C CA . ILE A 1 175 ? -9.369 -4.632 -14.680 1.00 94.50 175 ILE A CA 1
ATOM 1395 C C . ILE A 1 175 ? -10.840 -5.043 -14.688 1.00 94.50 175 ILE A C 1
ATOM 1397 O O . ILE A 1 175 ? -11.336 -5.679 -13.752 1.00 94.50 175 ILE A O 1
ATOM 1401 N N . SER A 1 176 ? -11.550 -4.677 -15.752 1.00 93.31 176 SER A N 1
ATOM 1402 C CA . SER A 1 176 ? -12.927 -5.106 -15.986 1.00 93.31 176 SER A CA 1
ATOM 1403 C C . SER A 1 176 ? -12.987 -6.564 -16.444 1.00 93.31 176 SER A C 1
ATOM 1405 O O . SER A 1 176 ? -12.011 -7.126 -16.941 1.00 93.31 176 SER A O 1
ATOM 1407 N N . LYS A 1 177 ? -14.177 -7.172 -16.375 1.00 90.06 177 LYS A N 1
ATOM 1408 C CA . LYS A 1 177 ? -14.422 -8.523 -16.916 1.00 90.06 177 LYS A CA 1
ATOM 1409 C C . LYS A 1 177 ? -14.116 -8.649 -18.415 1.00 90.06 177 LYS A C 1
ATOM 1411 O O . LYS A 1 177 ? -13.878 -9.753 -18.889 1.00 90.06 177 LYS A O 1
ATOM 1416 N N . ASN A 1 178 ? -14.115 -7.533 -19.145 1.00 91.31 178 ASN A N 1
ATOM 1417 C CA . ASN A 1 178 ? -13.809 -7.487 -20.575 1.00 91.31 178 ASN A CA 1
ATOM 1418 C C . ASN A 1 178 ? -12.312 -7.251 -20.857 1.00 91.31 178 ASN A C 1
ATOM 1420 O O . ASN A 1 178 ? -11.927 -7.155 -22.019 1.00 91.31 178 ASN A O 1
ATOM 1424 N N . GLY A 1 179 ? -11.472 -7.134 -19.821 1.00 91.94 179 GLY A N 1
ATOM 1425 C CA . GLY A 1 179 ? -10.047 -6.819 -19.961 1.00 91.94 179 GLY A CA 1
ATOM 1426 C C . GLY A 1 179 ? -9.754 -5.326 -20.152 1.00 91.94 179 GLY A C 1
ATOM 1427 O O . GLY A 1 179 ? -8.683 -4.962 -20.639 1.00 91.94 179 GLY A O 1
ATOM 1428 N N . ASP A 1 180 ? -10.694 -4.440 -19.808 1.00 95.06 180 ASP A N 1
ATOM 1429 C CA . ASP A 1 180 ? -10.474 -2.990 -19.843 1.00 95.06 180 ASP A CA 1
ATOM 1430 C C . ASP A 1 180 ? -9.820 -2.493 -18.567 1.00 95.06 180 ASP A C 1
ATOM 1432 O O . ASP A 1 180 ? -10.273 -2.824 -17.470 1.00 95.06 180 ASP A O 1
ATOM 1436 N N . TYR A 1 181 ? -8.778 -1.678 -18.720 1.00 96.88 181 TYR A N 1
ATOM 1437 C CA . TYR A 1 181 ? -8.115 -1.058 -17.585 1.00 96.88 181 TYR A CA 1
ATOM 1438 C C . TYR A 1 181 ? -8.860 0.213 -17.183 1.00 96.88 181 TYR A C 1
ATOM 1440 O O . TYR A 1 181 ? -9.219 1.050 -18.022 1.00 96.88 181 TYR A O 1
ATOM 1448 N N . LYS A 1 182 ? -9.100 0.345 -15.882 1.00 95.25 182 LYS A N 1
ATOM 1449 C CA . LYS A 1 182 ? -9.837 1.447 -15.272 1.00 95.25 182 LYS A CA 1
ATOM 1450 C C . LYS A 1 182 ? -9.019 2.100 -14.169 1.00 95.25 182 LYS A C 1
ATOM 1452 O O . LYS A 1 182 ? -8.385 1.412 -13.373 1.00 95.25 182 LYS A O 1
ATOM 1457 N N . LEU A 1 183 ? -9.066 3.426 -14.117 1.00 92.38 183 LEU A N 1
ATOM 1458 C CA . LEU A 1 183 ? -8.468 4.228 -13.055 1.00 92.38 183 LEU A CA 1
ATOM 1459 C C . LEU A 1 183 ? -9.486 4.461 -11.931 1.00 92.38 183 LEU A C 1
ATOM 1461 O O . LEU A 1 183 ? -10.631 4.829 -12.213 1.00 92.38 183 LEU A O 1
ATOM 1465 N N . GLY A 1 184 ? -9.082 4.250 -10.680 1.00 87.81 184 GLY A N 1
ATOM 1466 C CA . GLY A 1 184 ? -9.891 4.542 -9.493 1.00 87.81 184 GLY A CA 1
ATOM 1467 C C . GLY A 1 184 ? -9.083 5.237 -8.395 1.00 87.81 184 GLY A C 1
ATOM 1468 O O . GLY A 1 184 ? -7.879 5.394 -8.532 1.00 87.81 184 GLY A O 1
ATOM 1469 N N . ASP A 1 185 ? -9.755 5.598 -7.295 1.00 77.69 185 ASP A N 1
ATOM 1470 C CA . ASP A 1 185 ? -9.172 6.288 -6.124 1.00 77.69 185 ASP A CA 1
ATOM 1471 C C . ASP A 1 185 ? -8.506 7.634 -6.478 1.00 77.69 185 ASP A C 1
ATOM 1473 O O . ASP A 1 185 ? -7.284 7.793 -6.412 1.00 77.69 185 ASP A O 1
ATOM 1477 N N . PHE A 1 186 ? -9.339 8.622 -6.829 1.00 69.31 186 PHE A N 1
ATOM 1478 C CA . PHE A 1 186 ? -8.919 9.951 -7.294 1.00 69.31 186 PHE A CA 1
ATOM 1479 C C . PHE A 1 186 ? -8.239 10.799 -6.208 1.00 69.31 186 PHE A C 1
ATOM 1481 O O . PHE A 1 186 ? -7.697 11.860 -6.515 1.00 69.31 186 PHE A O 1
ATOM 1488 N N . GLY A 1 187 ? -8.205 10.324 -4.959 1.00 60.75 187 GLY A N 1
ATOM 1489 C CA . GLY A 1 187 ? -7.246 10.774 -3.951 1.00 60.75 187 GLY A CA 1
ATOM 1490 C C . GLY A 1 187 ? -7.455 12.208 -3.474 1.00 60.75 187 GLY A C 1
ATOM 1491 O O . GLY A 1 187 ? -6.496 12.827 -3.011 1.00 60.75 187 GLY A O 1
ATOM 1492 N N . VAL A 1 188 ? -8.682 12.724 -3.566 1.00 51.19 188 VAL A N 1
ATOM 1493 C CA . VAL A 1 188 ? -9.032 14.098 -3.175 1.00 51.19 188 VAL A CA 1
ATOM 1494 C C . VAL A 1 188 ? -8.942 14.254 -1.651 1.00 51.19 188 VAL A C 1
ATOM 1496 O O . VAL A 1 188 ? -8.415 15.251 -1.172 1.00 51.19 188 VAL A O 1
ATOM 1499 N N . ALA A 1 189 ? -9.302 13.222 -0.881 1.00 47.47 189 ALA A N 1
ATOM 1500 C CA . ALA A 1 189 ? -9.252 13.242 0.589 1.00 47.47 189 ALA A CA 1
ATOM 1501 C C . ALA A 1 189 ? -7.841 13.069 1.212 1.00 47.47 189 ALA A C 1
ATOM 1503 O O . ALA A 1 189 ? -7.695 13.028 2.434 1.00 47.47 189 ALA A O 1
ATOM 1504 N N . LYS A 1 190 ? -6.771 12.959 0.407 1.00 52.91 190 LYS A N 1
ATOM 1505 C CA . LYS A 1 190 ? -5.392 12.722 0.899 1.00 52.91 190 LYS A CA 1
ATOM 1506 C C . LYS A 1 190 ? -4.707 13.980 1.462 1.00 52.91 190 LYS A C 1
ATOM 1508 O O . LYS A 1 190 ? -3.583 13.885 1.956 1.00 52.91 190 LYS A O 1
ATOM 1513 N N . GLU A 1 191 ? -5.334 15.155 1.369 1.00 43.59 191 GLU A N 1
ATOM 1514 C CA . GLU A 1 191 ? -4.764 16.425 1.851 1.00 43.59 191 GLU A CA 1
ATOM 1515 C C . GLU A 1 191 ? -4.999 16.683 3.349 1.00 43.59 191 GLU A C 1
ATOM 1517 O O . GLU A 1 191 ? -4.148 17.304 3.981 1.00 43.59 191 GLU A O 1
ATOM 1522 N N . LEU A 1 192 ? -6.048 16.120 3.956 1.00 37.59 192 LEU A N 1
ATOM 1523 C CA . LEU A 1 192 ? -6.373 16.344 5.375 1.00 37.59 192 LEU A CA 1
ATOM 1524 C C . LEU A 1 192 ? -5.557 15.500 6.362 1.00 37.59 192 LEU A C 1
ATOM 1526 O O . LEU A 1 192 ? -5.429 15.867 7.523 1.00 37.59 192 LEU A O 1
ATOM 1530 N N . GLY A 1 193 ? -4.907 14.431 5.894 1.00 38.88 193 GLY A N 1
ATOM 1531 C CA . GLY A 1 193 ? -3.934 13.674 6.694 1.00 38.88 193 GLY A CA 1
ATOM 1532 C C . GLY A 1 193 ? -2.572 14.365 6.854 1.00 38.88 193 GLY A C 1
ATOM 1533 O O . GLY A 1 193 ? -1.647 13.755 7.379 1.00 38.88 193 GLY A O 1
ATOM 1534 N N . LYS A 1 194 ? -2.403 15.599 6.355 1.00 39.84 194 LYS A N 1
ATOM 1535 C CA . LYS A 1 194 ? -1.120 16.328 6.378 1.00 39.84 194 LYS A CA 1
ATOM 1536 C C . LYS A 1 194 ? -1.038 17.417 7.447 1.00 39.84 194 LYS A C 1
ATOM 1538 O O . LYS A 1 194 ? 0.027 18.014 7.585 1.00 39.84 194 LYS A O 1
ATOM 1543 N N . THR A 1 195 ? -2.118 17.665 8.187 1.00 32.56 195 THR A N 1
ATOM 1544 C CA . THR A 1 195 ? -2.163 18.697 9.238 1.00 32.56 195 THR A CA 1
ATOM 1545 C C . THR A 1 195 ? -2.127 18.142 10.660 1.00 32.56 195 THR A C 1
ATOM 1547 O O . THR A 1 195 ? -1.927 18.921 11.579 1.00 32.56 195 THR A O 1
ATOM 1550 N N . ALA A 1 196 ? -2.207 16.823 10.844 1.00 29.02 196 ALA A N 1
ATOM 1551 C CA . ALA A 1 196 ? -1.954 16.163 12.123 1.00 29.02 196 ALA A CA 1
ATOM 1552 C C . ALA A 1 196 ? -0.697 15.295 11.991 1.00 29.02 196 ALA A C 1
ATOM 1554 O O . ALA A 1 196 ? -0.787 14.175 11.499 1.00 29.02 196 ALA A O 1
ATOM 1555 N N . GLY A 1 197 ? 0.474 15.858 12.317 1.00 35.03 197 GLY A N 1
ATOM 1556 C CA . GLY A 1 197 ? 1.693 15.157 12.773 1.00 35.03 197 GLY A CA 1
ATOM 1557 C C . GLY A 1 197 ? 2.260 13.952 12.001 1.00 35.03 197 GLY A C 1
ATOM 1558 O O . GLY A 1 197 ? 3.252 13.382 12.435 1.00 35.03 197 GLY A O 1
ATOM 1559 N N . ALA A 1 198 ? 1.701 13.541 10.865 1.00 28.19 198 ALA A N 1
ATOM 1560 C CA . ALA A 1 198 ? 1.986 12.255 10.247 1.00 28.19 198 ALA A CA 1
ATOM 1561 C C . ALA A 1 198 ? 2.574 12.435 8.845 1.00 28.19 198 ALA A C 1
ATOM 1563 O O . ALA A 1 198 ? 1.968 12.090 7.831 1.00 28.19 198 ALA A O 1
ATOM 1564 N N . MET A 1 199 ? 3.849 12.826 8.786 1.00 30.48 199 MET A N 1
ATOM 1565 C CA . MET A 1 199 ? 4.745 12.223 7.790 1.00 30.48 199 MET A CA 1
ATOM 1566 C C . MET A 1 199 ? 5.092 10.790 8.225 1.00 30.48 199 MET A C 1
ATOM 1568 O O . MET A 1 199 ? 6.253 10.403 8.262 1.00 30.48 199 MET A O 1
ATOM 1572 N N . SER A 1 200 ? 4.087 9.980 8.568 1.00 31.48 200 SER A N 1
ATOM 1573 C CA . SER A 1 200 ? 4.297 8.544 8.674 1.00 31.48 200 SER A CA 1
ATOM 1574 C C . SER A 1 200 ? 4.462 8.038 7.250 1.00 31.48 200 SER A C 1
ATOM 1576 O O . SER A 1 200 ? 3.588 8.244 6.406 1.00 31.48 200 SER A O 1
ATOM 1578 N N . ALA A 1 201 ? 5.619 7.443 6.988 1.00 35.75 201 ALA A N 1
ATOM 1579 C CA . ALA A 1 201 ? 6.102 6.885 5.735 1.00 35.75 201 ALA A CA 1
ATOM 1580 C C . ALA A 1 201 ? 5.202 5.771 5.151 1.00 35.75 201 ALA A C 1
ATOM 1582 O O . ALA A 1 201 ? 5.646 4.662 4.866 1.00 35.75 201 ALA A O 1
ATOM 1583 N N . LYS A 1 202 ? 3.914 6.040 4.925 1.00 34.91 202 LYS A N 1
ATOM 1584 C CA . LYS A 1 202 ? 2.984 5.141 4.240 1.00 34.91 202 LYS A CA 1
ATOM 1585 C C . LYS A 1 202 ? 2.986 5.449 2.746 1.00 34.91 202 LYS A C 1
ATOM 1587 O O . LYS A 1 202 ? 2.100 6.107 2.207 1.00 34.91 202 LYS A O 1
ATOM 1592 N N . GLY A 1 203 ? 4.020 4.934 2.087 1.00 44.94 203 GLY A N 1
ATOM 1593 C CA . GLY A 1 203 ? 4.160 4.902 0.636 1.00 44.94 203 GLY A CA 1
ATOM 1594 C C . GLY A 1 203 ? 5.487 5.489 0.185 1.00 44.94 203 GLY A C 1
ATOM 1595 O O . GLY A 1 203 ? 5.607 6.698 0.010 1.00 44.94 203 GLY A O 1
ATOM 1596 N N . THR A 1 204 ? 6.470 4.623 -0.066 1.00 50.16 204 THR A N 1
ATOM 1597 C CA . THR A 1 204 ? 7.642 4.957 -0.878 1.00 50.16 204 THR A CA 1
ATOM 1598 C C . THR A 1 204 ? 7.185 5.727 -2.118 1.00 50.16 204 THR A C 1
ATOM 1600 O O . THR A 1 204 ? 6.205 5.353 -2.766 1.00 50.16 204 THR A O 1
ATOM 1603 N N . TYR A 1 205 ? 7.904 6.789 -2.479 1.00 68.94 205 TYR A N 1
ATOM 1604 C CA . TYR A 1 205 ? 7.646 7.658 -3.632 1.00 68.94 205 TYR A CA 1
ATOM 1605 C C . TYR A 1 205 ? 7.716 6.946 -5.003 1.00 68.94 205 TYR A C 1
ATOM 1607 O O . TYR A 1 205 ? 7.913 7.605 -6.021 1.00 68.94 205 TYR A O 1
ATOM 1615 N N . SER A 1 206 ? 7.577 5.617 -5.063 1.00 78.88 206 SER A N 1
ATOM 1616 C CA . SER A 1 206 ? 7.906 4.706 -6.163 1.00 78.88 206 SER A CA 1
ATOM 1617 C C . SER A 1 206 ? 7.373 5.147 -7.522 1.00 78.88 206 SER A C 1
ATOM 1619 O O . SER A 1 206 ? 8.122 5.093 -8.488 1.00 78.88 206 SER A O 1
ATOM 1621 N N . TYR A 1 207 ? 6.139 5.652 -7.589 1.00 88.88 207 TYR A N 1
ATOM 1622 C CA . TYR A 1 207 ? 5.512 6.121 -8.835 1.00 88.88 207 TYR A CA 1
ATOM 1623 C C . TYR A 1 207 ? 5.380 7.649 -8.908 1.00 88.88 207 TYR A C 1
ATOM 1625 O O . TYR A 1 207 ? 4.954 8.188 -9.926 1.00 88.88 207 TYR A O 1
ATOM 1633 N N . MET A 1 208 ? 5.729 8.364 -7.836 1.00 86.38 208 MET A N 1
ATOM 1634 C CA . MET A 1 208 ? 5.510 9.804 -7.719 1.00 86.38 208 MET A CA 1
ATOM 1635 C C . MET A 1 208 ? 6.469 10.591 -8.619 1.00 86.38 208 MET A C 1
ATOM 1637 O O . MET A 1 208 ? 7.665 10.294 -8.674 1.00 86.38 208 MET A O 1
ATOM 1641 N N . ALA A 1 209 ? 5.952 11.620 -9.294 1.00 90.00 209 ALA A N 1
ATOM 1642 C CA . ALA A 1 209 ? 6.767 12.540 -10.080 1.00 90.00 209 ALA A CA 1
ATOM 1643 C C . ALA A 1 209 ? 7.695 13.396 -9.185 1.00 90.00 209 ALA A C 1
ATOM 1645 O O . ALA A 1 209 ? 7.285 13.789 -8.086 1.00 90.00 209 ALA A O 1
ATOM 1646 N N . PRO A 1 210 ? 8.921 13.732 -9.632 1.00 89.50 210 PRO A N 1
ATOM 1647 C CA . PRO A 1 210 ? 9.895 14.476 -8.828 1.00 89.50 210 PRO A CA 1
ATOM 1648 C C . PRO A 1 210 ? 9.386 15.810 -8.269 1.00 89.50 210 PRO A C 1
ATOM 1650 O O . PRO A 1 210 ? 9.712 16.192 -7.147 1.00 89.50 210 PRO A O 1
ATOM 1653 N N . GLU A 1 211 ? 8.576 16.543 -9.025 1.00 85.50 211 GLU A N 1
ATOM 1654 C CA . GLU A 1 211 ? 8.020 17.833 -8.616 1.00 85.50 211 GLU A CA 1
ATOM 1655 C C . GLU A 1 211 ? 6.921 17.721 -7.550 1.00 85.50 211 GLU A C 1
ATOM 1657 O O . GLU A 1 211 ? 6.748 18.657 -6.768 1.00 85.50 211 GLU A O 1
ATOM 1662 N N . VAL A 1 212 ? 6.232 16.577 -7.474 1.00 79.62 212 VAL A N 1
ATOM 1663 C CA . VAL A 1 212 ? 5.234 16.305 -6.429 1.00 79.62 212 VAL A CA 1
ATOM 1664 C C . VAL A 1 212 ? 5.943 16.036 -5.101 1.00 79.62 212 VAL A C 1
ATOM 1666 O O . VAL A 1 212 ? 5.563 16.613 -4.084 1.00 79.62 212 VAL A O 1
ATOM 1669 N N . ALA A 1 213 ? 7.027 15.250 -5.120 1.00 70.12 213 ALA A N 1
ATOM 1670 C CA . ALA A 1 213 ? 7.849 14.986 -3.934 1.00 70.12 213 ALA A CA 1
ATOM 1671 C C . ALA A 1 213 ? 8.497 16.271 -3.385 1.00 70.12 213 ALA A C 1
ATOM 1673 O O . ALA A 1 213 ? 8.544 16.491 -2.179 1.00 70.12 213 ALA A O 1
ATOM 1674 N N . ASN A 1 214 ? 8.918 17.170 -4.279 1.00 65.88 214 ASN A N 1
ATOM 1675 C CA . ASN A 1 214 ? 9.543 18.446 -3.923 1.00 65.88 214 ASN A CA 1
ATOM 1676 C C . ASN A 1 214 ? 8.542 19.579 -3.607 1.00 65.88 214 ASN A C 1
ATOM 1678 O O . ASN A 1 214 ? 8.962 20.732 -3.501 1.00 65.88 214 ASN A O 1
ATOM 1682 N N . ARG A 1 215 ? 7.233 19.285 -3.500 1.00 64.12 215 ARG A N 1
ATOM 1683 C CA . ARG A 1 215 ? 6.150 20.256 -3.218 1.00 64.12 215 ARG A CA 1
ATOM 1684 C C . ARG A 1 215 ? 6.176 21.511 -4.113 1.00 64.12 215 ARG A C 1
ATOM 1686 O O . ARG A 1 215 ? 5.822 22.603 -3.672 1.00 64.12 215 ARG A O 1
ATOM 1693 N N . LYS A 1 216 ? 6.614 21.384 -5.370 1.00 62.16 216 LYS A N 1
ATOM 1694 C CA . LYS A 1 216 ? 6.601 22.492 -6.344 1.00 62.16 216 LYS A CA 1
ATOM 1695 C C . LYS A 1 216 ? 5.207 22.644 -6.954 1.00 62.16 216 LYS A C 1
ATOM 1697 O O . LYS A 1 216 ? 4.403 21.726 -6.888 1.00 62.16 216 LYS A O 1
ATOM 1702 N N . ASN A 1 217 ? 4.930 23.774 -7.606 1.00 69.69 217 ASN A N 1
ATOM 1703 C CA . ASN A 1 217 ? 3.746 23.879 -8.464 1.00 69.69 217 ASN A CA 1
ATOM 1704 C C . ASN A 1 217 ? 3.849 22.848 -9.597 1.00 69.69 217 ASN A C 1
ATOM 1706 O O . ASN A 1 217 ? 4.864 22.801 -10.295 1.00 69.69 217 ASN A O 1
ATOM 1710 N N . TYR A 1 218 ? 2.805 22.046 -9.780 1.00 79.19 218 TYR A N 1
ATOM 1711 C CA . TYR A 1 218 ? 2.746 20.990 -10.788 1.00 79.19 218 TYR A CA 1
ATOM 1712 C C . TYR A 1 218 ? 1.425 21.030 -11.563 1.00 79.19 218 TYR A C 1
ATOM 1714 O O . TYR A 1 218 ? 0.447 21.636 -11.130 1.00 79.19 218 TYR A O 1
ATOM 1722 N N . ASP A 1 219 ? 1.408 20.389 -12.731 1.00 84.88 219 ASP A N 1
ATOM 1723 C CA . ASP A 1 219 ? 0.227 20.259 -13.586 1.00 84.88 219 ASP A CA 1
ATOM 1724 C C . ASP A 1 219 ? -0.067 18.784 -13.905 1.00 84.88 219 ASP A C 1
ATOM 1726 O O . ASP A 1 219 ? 0.548 17.877 -13.346 1.00 84.88 219 ASP A O 1
ATOM 1730 N N . SER A 1 220 ? -1.011 18.517 -14.810 1.00 87.44 220 SER A N 1
ATOM 1731 C CA . SER A 1 220 ? -1.434 17.157 -15.174 1.00 87.44 220 SER A CA 1
ATOM 1732 C C . SER A 1 220 ? -0.319 16.262 -15.741 1.00 87.44 220 SER A C 1
ATOM 1734 O O . SER A 1 220 ? -0.532 15.067 -15.933 1.00 87.44 220 SER A O 1
ATOM 1736 N N . THR A 1 221 ? 0.871 16.794 -16.043 1.00 93.75 221 THR A N 1
ATOM 1737 C CA . THR A 1 221 ? 2.012 15.986 -16.510 1.00 93.75 221 THR A CA 1
ATOM 1738 C C . THR A 1 221 ? 2.602 15.077 -15.426 1.00 93.75 221 THR A C 1
ATOM 1740 O O . THR A 1 221 ? 3.357 14.159 -15.760 1.00 93.75 221 THR A O 1
ATOM 1743 N N . VAL A 1 222 ? 2.241 15.266 -14.151 1.00 92.50 222 VAL A N 1
ATOM 1744 C CA . VAL A 1 222 ? 2.605 14.340 -13.059 1.00 92.50 222 VAL A CA 1
ATOM 1745 C C . VAL A 1 222 ? 1.946 12.972 -13.228 1.00 92.50 222 VAL A C 1
ATOM 1747 O O . VAL A 1 222 ? 2.591 11.950 -13.023 1.00 92.50 222 VAL A O 1
ATOM 1750 N N . ASP A 1 223 ? 0.700 12.941 -13.700 1.00 93.38 223 ASP A N 1
ATOM 1751 C CA . ASP A 1 223 ? -0.047 11.701 -13.929 1.00 93.38 223 ASP A CA 1
ATOM 1752 C C . ASP A 1 223 ? 0.538 10.910 -15.108 1.00 93.38 223 ASP A C 1
ATOM 1754 O O . ASP A 1 223 ? 0.640 9.684 -15.074 1.00 93.38 223 ASP A O 1
ATOM 1758 N N . ILE A 1 224 ? 0.995 11.624 -16.142 1.00 97.50 224 ILE A N 1
ATOM 1759 C CA . ILE A 1 224 ? 1.699 11.032 -17.288 1.00 97.50 224 ILE A CA 1
ATOM 1760 C C . ILE A 1 224 ? 3.004 10.378 -16.828 1.00 97.50 224 ILE A C 1
ATOM 1762 O O . ILE A 1 224 ? 3.313 9.269 -17.260 1.00 97.50 224 ILE A O 1
ATOM 1766 N N . TYR A 1 225 ? 3.744 11.041 -15.937 1.00 97.19 225 TYR A N 1
ATOM 1767 C CA . TYR A 1 225 ? 4.965 10.488 -15.364 1.00 97.19 225 TYR A CA 1
ATOM 1768 C C . TYR A 1 225 ? 4.684 9.207 -14.582 1.00 97.19 225 TYR A C 1
ATOM 1770 O O . TYR A 1 225 ? 5.314 8.182 -14.842 1.00 97.19 225 TYR A O 1
ATOM 1778 N N . SER A 1 226 ? 3.714 9.239 -13.666 1.00 95.75 226 SER A N 1
ATOM 1779 C CA . SER A 1 226 ? 3.360 8.080 -12.845 1.00 95.75 226 SER A CA 1
ATOM 1780 C C . SER A 1 226 ? 2.887 6.895 -13.689 1.00 95.75 226 SER A C 1
ATOM 1782 O O . SER A 1 226 ? 3.353 5.775 -13.478 1.00 95.75 226 SER A O 1
ATOM 1784 N N . LEU A 1 227 ? 2.053 7.134 -14.710 1.00 97.94 227 LEU A N 1
ATOM 1785 C CA . LEU A 1 227 ? 1.666 6.104 -15.680 1.00 97.94 227 LEU A CA 1
ATOM 1786 C C . LEU A 1 227 ? 2.877 5.566 -16.457 1.00 97.94 227 LEU A C 1
ATOM 1788 O O . LEU A 1 227 ? 3.000 4.356 -16.646 1.00 97.94 227 LEU A O 1
ATOM 1792 N N . GLY A 1 228 ? 3.796 6.443 -16.867 1.00 98.31 228 GLY A N 1
ATOM 1793 C CA . GLY A 1 228 ? 5.052 6.051 -17.499 1.00 98.31 228 GLY A CA 1
ATOM 1794 C C . GLY A 1 228 ? 5.873 5.106 -16.619 1.00 98.31 228 GLY A C 1
ATOM 1795 O O . GLY A 1 228 ? 6.343 4.086 -17.112 1.00 98.31 228 GLY A O 1
ATOM 1796 N N . ILE A 1 229 ? 5.988 5.383 -15.314 1.00 97.75 229 ILE A N 1
ATOM 1797 C CA . ILE A 1 229 ? 6.713 4.518 -14.368 1.00 97.75 229 ILE A CA 1
ATOM 1798 C C . ILE A 1 229 ? 6.010 3.166 -14.182 1.00 97.75 229 ILE A C 1
ATOM 1800 O O . ILE A 1 229 ? 6.685 2.138 -14.100 1.00 97.75 229 ILE A O 1
ATOM 1804 N N . VAL A 1 230 ? 4.672 3.125 -14.171 1.00 96.88 230 VAL A N 1
ATOM 1805 C CA . VAL A 1 230 ? 3.920 1.855 -14.177 1.00 96.88 230 VAL A CA 1
ATOM 1806 C C . VAL A 1 230 ? 4.269 1.037 -15.422 1.00 96.88 230 VAL A C 1
ATOM 1808 O O . VAL A 1 230 ? 4.670 -0.117 -15.302 1.00 96.88 230 VAL A O 1
ATOM 1811 N N . MET A 1 231 ? 4.189 1.638 -16.611 1.00 98.25 231 MET A N 1
ATOM 1812 C CA . MET A 1 231 ? 4.507 0.949 -17.867 1.00 98.25 231 MET A CA 1
ATOM 1813 C C . MET A 1 231 ? 5.978 0.529 -17.950 1.00 98.25 231 MET A C 1
ATOM 1815 O O . MET A 1 231 ? 6.268 -0.583 -18.383 1.00 98.25 231 MET A O 1
ATOM 1819 N N . TYR A 1 232 ? 6.899 1.383 -17.497 1.00 97.81 232 TYR A N 1
ATOM 1820 C CA . TYR A 1 232 ? 8.320 1.065 -17.373 1.00 97.81 232 TYR A CA 1
ATOM 1821 C C . TYR A 1 232 ? 8.510 -0.206 -16.552 1.00 97.81 232 TYR A C 1
ATOM 1823 O O . TYR A 1 232 ? 9.191 -1.126 -16.987 1.00 97.81 232 TYR A O 1
ATOM 1831 N N . THR A 1 233 ? 7.871 -0.261 -15.382 1.00 94.19 233 THR A N 1
ATOM 1832 C CA . THR A 1 233 ? 7.990 -1.377 -14.439 1.00 94.19 233 THR A CA 1
ATOM 1833 C C . THR A 1 233 ? 7.551 -2.689 -15.085 1.00 94.19 233 THR A C 1
ATOM 1835 O O . THR A 1 233 ? 8.256 -3.692 -14.985 1.00 94.19 233 THR A O 1
ATOM 1838 N N . LEU A 1 234 ? 6.438 -2.673 -15.824 1.00 94.94 234 LEU A N 1
ATOM 1839 C CA . LEU A 1 234 ? 5.942 -3.842 -16.560 1.00 94.94 234 LEU A CA 1
ATOM 1840 C C . LEU A 1 234 ? 6.910 -4.290 -17.666 1.00 94.94 234 LEU A C 1
ATOM 1842 O O . LEU A 1 234 ? 7.134 -5.483 -17.851 1.00 94.94 234 LEU A O 1
ATOM 1846 N N . LEU A 1 235 ? 7.538 -3.340 -18.362 1.00 95.38 235 LEU A N 1
ATOM 1847 C CA . LEU A 1 235 ? 8.534 -3.597 -19.412 1.00 95.38 235 LEU A CA 1
ATOM 1848 C C . LEU A 1 235 ? 9.931 -3.921 -18.861 1.00 95.38 235 LEU A C 1
ATOM 1850 O O . LEU A 1 235 ? 10.880 -4.060 -19.631 1.00 95.38 235 LEU A O 1
ATOM 1854 N N . ASN A 1 236 ? 10.071 -4.027 -17.543 1.00 93.69 236 ASN A N 1
ATOM 1855 C CA . ASN A 1 236 ? 11.348 -4.199 -16.869 1.00 93.69 236 ASN A CA 1
ATOM 1856 C C . ASN A 1 236 ? 11.267 -5.300 -15.799 1.00 93.69 236 ASN A C 1
ATOM 1858 O O . ASN A 1 236 ? 11.800 -5.145 -14.708 1.00 93.69 236 ASN A O 1
ATOM 1862 N N . ASN A 1 237 ? 10.563 -6.402 -16.086 1.00 89.50 237 ASN A N 1
ATOM 1863 C CA . ASN A 1 237 ? 10.393 -7.555 -15.182 1.00 89.50 237 ASN A CA 1
ATOM 1864 C C . ASN A 1 237 ? 9.817 -7.183 -13.804 1.00 89.50 237 ASN A C 1
ATOM 1866 O O . ASN A 1 237 ? 10.283 -7.637 -12.756 1.00 89.50 237 ASN A O 1
ATOM 1870 N N . ASN A 1 238 ? 8.807 -6.311 -13.800 1.00 88.25 238 ASN A N 1
ATOM 1871 C CA . ASN A 1 238 ? 8.213 -5.753 -12.586 1.00 88.25 238 ASN A CA 1
ATOM 1872 C C . ASN A 1 238 ? 9.240 -5.032 -11.686 1.00 88.25 238 ASN A C 1
ATOM 1874 O O . ASN A 1 238 ? 9.053 -4.943 -10.471 1.00 88.25 238 ASN A O 1
ATOM 1878 N N . ARG A 1 239 ? 10.328 -4.504 -12.267 1.00 89.06 239 ARG A N 1
ATOM 1879 C CA . ARG A 1 239 ? 11.355 -3.719 -11.569 1.00 89.06 239 ARG A CA 1
ATOM 1880 C C . ARG A 1 239 ? 11.268 -2.242 -11.927 1.00 89.06 239 ARG A C 1
ATOM 1882 O O . ARG A 1 239 ? 11.139 -1.870 -13.090 1.00 89.06 239 ARG A O 1
ATOM 1889 N N . GLN A 1 240 ? 11.388 -1.394 -10.913 1.00 91.31 240 GLN A N 1
ATOM 1890 C CA . GLN A 1 240 ? 11.479 0.058 -11.077 1.00 91.31 240 GLN A CA 1
ATOM 1891 C C . GLN A 1 240 ? 12.757 0.453 -11.845 1.00 91.31 240 GLN A C 1
ATOM 1893 O O . GLN A 1 240 ? 13.693 -0.348 -11.923 1.00 91.31 240 GLN A O 1
ATOM 1898 N N . PRO A 1 241 ? 12.843 1.682 -12.389 1.00 94.94 241 PRO A N 1
ATOM 1899 C CA . PRO A 1 241 ? 14.100 2.191 -12.932 1.00 94.94 241 PRO A CA 1
ATOM 1900 C C . PRO A 1 241 ? 15.244 2.054 -11.923 1.00 94.94 241 PRO A C 1
ATOM 1902 O O . PRO A 1 241 ? 15.017 2.219 -10.730 1.00 94.94 241 PRO A O 1
ATOM 1905 N N . PHE A 1 242 ? 16.460 1.784 -12.408 1.00 95.25 242 PHE A N 1
ATOM 1906 C CA . PHE A 1 242 ? 17.684 1.564 -11.612 1.00 95.25 242 PHE A CA 1
ATOM 1907 C C . PHE A 1 242 ? 17.764 0.269 -10.799 1.00 95.25 242 PHE A C 1
ATOM 1909 O O . PHE A 1 242 ? 18.816 -0.001 -10.223 1.00 95.25 242 PHE A O 1
ATOM 1916 N N . VAL A 1 243 ? 16.709 -0.541 -10.785 1.00 91.69 243 VAL A N 1
ATOM 1917 C CA . VAL A 1 243 ? 16.742 -1.890 -10.220 1.00 91.69 243 VAL A CA 1
ATOM 1918 C C . VAL A 1 243 ? 17.083 -2.879 -11.332 1.00 91.69 243 VAL A C 1
ATOM 1920 O O . VAL A 1 243 ? 16.501 -2.801 -12.417 1.00 91.69 243 VAL A O 1
ATOM 1923 N N . ASP A 1 244 ? 18.016 -3.800 -11.074 1.00 89.88 244 ASP A N 1
ATOM 1924 C CA . ASP A 1 244 ? 18.419 -4.796 -12.070 1.00 89.88 244 ASP A CA 1
ATOM 1925 C C . ASP A 1 244 ? 17.223 -5.706 -12.436 1.00 89.88 244 ASP A C 1
ATOM 1927 O O . ASP A 1 244 ? 16.712 -6.434 -11.576 1.00 89.88 244 ASP A O 1
ATOM 1931 N N . PRO A 1 245 ? 16.765 -5.696 -13.705 1.00 86.94 245 PRO A N 1
ATOM 1932 C CA . PRO A 1 245 ? 15.645 -6.511 -14.178 1.00 86.94 245 PRO A CA 1
ATOM 1933 C C . PRO A 1 245 ? 15.910 -8.018 -14.114 1.00 86.94 245 PRO A C 1
ATOM 1935 O O . PRO A 1 245 ? 14.964 -8.798 -14.228 1.00 86.94 245 PRO A O 1
ATOM 1938 N N . LYS A 1 246 ? 17.169 -8.443 -13.979 1.00 87.19 246 LYS A N 1
ATOM 1939 C CA . LYS A 1 246 ? 17.557 -9.854 -13.857 1.00 87.19 246 LYS A CA 1
ATOM 1940 C C . LYS A 1 246 ? 17.724 -10.300 -12.409 1.00 87.19 246 LYS A C 1
ATOM 1942 O O . LYS A 1 246 ? 17.899 -11.494 -12.181 1.00 87.19 246 LYS A O 1
ATOM 1947 N N . SER A 1 247 ? 17.684 -9.373 -11.450 1.00 81.44 247 SER A N 1
ATOM 1948 C CA . SER A 1 247 ? 17.889 -9.723 -10.050 1.00 81.44 247 SER A CA 1
ATOM 1949 C C . SER A 1 247 ? 16.749 -10.618 -9.551 1.00 81.44 247 SER A C 1
ATOM 1951 O O . SER A 1 247 ? 15.579 -10.227 -9.688 1.00 81.44 247 SER A O 1
ATOM 1953 N N . PRO A 1 248 ? 17.052 -11.792 -8.962 1.00 70.94 248 PRO A N 1
ATOM 1954 C CA . PRO A 1 248 ? 16.035 -12.729 -8.485 1.00 70.94 248 PRO A CA 1
ATOM 1955 C C . PRO A 1 248 ? 15.191 -12.119 -7.358 1.00 70.94 248 PRO A C 1
ATOM 1957 O O . PRO A 1 248 ? 13.975 -12.288 -7.342 1.00 70.94 248 PRO A O 1
ATOM 1960 N N . ALA A 1 249 ? 15.808 -11.303 -6.500 1.00 73.00 249 ALA A N 1
ATOM 1961 C CA . ALA A 1 249 ? 15.151 -10.560 -5.431 1.00 73.00 249 ALA A CA 1
ATOM 1962 C C . ALA A 1 249 ? 15.539 -9.075 -5.477 1.00 73.00 249 ALA A C 1
ATOM 1964 O O . ALA A 1 249 ? 16.530 -8.695 -6.099 1.00 73.00 249 ALA A O 1
ATOM 1965 N N . VAL A 1 250 ? 14.730 -8.221 -4.850 1.00 67.69 250 VAL A N 1
ATOM 1966 C CA . VAL A 1 250 ? 15.022 -6.786 -4.719 1.00 67.69 250 VAL A CA 1
ATOM 1967 C C . VAL A 1 250 ? 14.691 -6.354 -3.309 1.00 67.69 250 VAL A C 1
ATOM 1969 O O . VAL A 1 250 ? 13.515 -6.352 -2.924 1.00 67.69 250 VAL A O 1
ATOM 1972 N N . THR A 1 251 ? 15.723 -5.949 -2.585 1.00 71.81 251 THR A N 1
ATOM 1973 C CA . THR A 1 251 ? 15.639 -5.478 -1.204 1.00 71.81 251 THR A CA 1
ATOM 1974 C C . THR A 1 251 ? 14.907 -4.136 -1.115 1.00 71.81 251 THR A C 1
ATOM 1976 O O . THR A 1 251 ? 14.793 -3.383 -2.089 1.00 71.81 251 THR A O 1
ATOM 1979 N N . TYR A 1 252 ? 14.409 -3.800 0.074 1.00 63.56 252 TYR A N 1
ATOM 1980 C CA . TYR A 1 252 ? 13.807 -2.490 0.328 1.00 63.56 252 TYR A CA 1
ATOM 1981 C C . TYR A 1 252 ? 14.797 -1.343 0.060 1.00 63.56 252 TYR A C 1
ATOM 1983 O O . TYR A 1 252 ? 14.456 -0.383 -0.633 1.00 63.56 252 TYR A O 1
ATOM 1991 N N . ASN A 1 253 ? 16.045 -1.486 0.517 1.00 69.69 253 ASN A N 1
ATOM 1992 C CA . ASN A 1 253 ? 17.096 -0.483 0.339 1.00 69.69 253 ASN A CA 1
ATOM 1993 C C . ASN A 1 253 ? 17.413 -0.226 -1.137 1.00 69.69 253 ASN A C 1
ATOM 1995 O O . ASN A 1 253 ? 17.540 0.929 -1.542 1.00 69.69 253 ASN A O 1
ATOM 1999 N N . GLU A 1 254 ? 17.456 -1.267 -1.972 1.00 76.50 254 GLU A N 1
ATOM 2000 C CA . GLU A 1 254 ? 17.623 -1.105 -3.421 1.00 76.50 254 GLU A CA 1
ATOM 2001 C C . GLU A 1 254 ? 16.451 -0.346 -4.052 1.00 76.50 254 GLU A C 1
ATOM 2003 O O . GLU A 1 254 ? 16.667 0.534 -4.888 1.00 76.50 254 GLU A O 1
ATOM 2008 N N . ARG A 1 255 ? 15.208 -0.623 -3.631 1.00 75.75 255 ARG A N 1
ATOM 2009 C CA . ARG A 1 255 ? 14.023 0.120 -4.103 1.00 75.75 255 ARG A CA 1
ATOM 2010 C C . ARG A 1 255 ? 14.063 1.583 -3.665 1.00 75.75 255 ARG A C 1
ATOM 2012 O O . ARG A 1 255 ? 13.708 2.455 -4.459 1.00 75.75 255 ARG A O 1
ATOM 2019 N N . MET A 1 256 ? 14.494 1.854 -2.434 1.00 74.38 256 MET A N 1
ATOM 2020 C CA . MET A 1 256 ? 14.631 3.208 -1.894 1.00 74.38 256 MET A CA 1
ATOM 2021 C C . MET A 1 256 ? 15.736 3.988 -2.606 1.00 74.38 256 MET A C 1
ATOM 2023 O O . MET A 1 256 ? 15.486 5.097 -3.076 1.00 74.38 256 MET A O 1
ATOM 2027 N N . ALA A 1 257 ? 16.917 3.393 -2.779 1.00 82.44 257 ALA A N 1
ATOM 2028 C CA . ALA A 1 257 ? 18.029 3.997 -3.509 1.00 82.44 257 ALA A CA 1
ATOM 2029 C C . ALA A 1 257 ? 17.664 4.266 -4.978 1.00 82.44 257 ALA A C 1
ATOM 2031 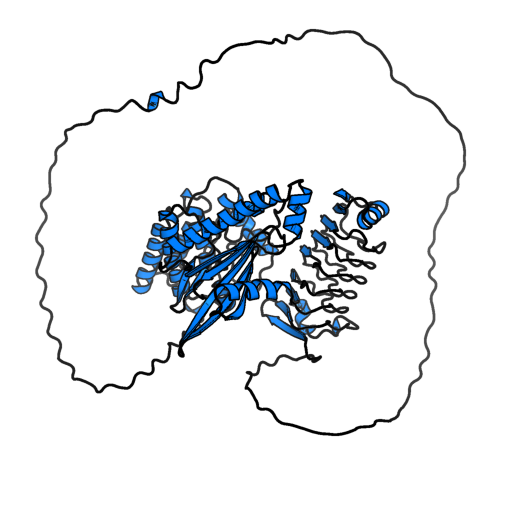O O . ALA A 1 257 ? 17.952 5.338 -5.511 1.00 82.44 257 ALA A O 1
ATOM 2032 N N . ALA A 1 258 ? 16.973 3.330 -5.632 1.00 86.56 258 ALA A N 1
ATOM 2033 C CA . ALA A 1 258 ? 16.451 3.513 -6.983 1.00 86.56 258 ALA A CA 1
ATOM 2034 C C . ALA A 1 258 ? 15.441 4.672 -7.069 1.00 86.56 258 ALA A C 1
ATOM 2036 O O . ALA A 1 258 ? 15.513 5.501 -7.983 1.00 86.56 258 ALA A O 1
ATOM 2037 N N . ALA A 1 259 ? 14.516 4.767 -6.109 1.00 84.69 259 ALA A N 1
ATOM 2038 C CA . ALA A 1 259 ? 13.559 5.867 -6.040 1.00 84.69 259 ALA A CA 1
ATOM 2039 C C . ALA A 1 259 ? 14.256 7.217 -5.803 1.00 84.69 259 ALA A C 1
ATOM 2041 O O . ALA A 1 259 ? 13.936 8.187 -6.488 1.00 84.69 259 ALA A O 1
ATOM 2042 N N . ASP A 1 260 ? 15.233 7.280 -4.900 1.00 85.69 260 ASP A N 1
ATOM 2043 C CA . ASP A 1 260 ? 16.006 8.489 -4.605 1.00 85.69 260 ASP A CA 1
ATOM 2044 C C . ASP A 1 260 ? 16.795 8.984 -5.831 1.00 85.69 260 ASP A C 1
ATOM 2046 O O . ASP A 1 260 ? 16.674 10.147 -6.222 1.00 85.69 260 ASP A O 1
ATOM 2050 N N . ARG A 1 261 ? 17.505 8.091 -6.533 1.00 93.00 261 ARG A N 1
ATOM 2051 C CA . ARG A 1 261 ? 18.205 8.407 -7.796 1.00 93.00 261 ARG A CA 1
ATOM 2052 C C . ARG A 1 261 ? 17.264 8.994 -8.845 1.00 93.00 261 ARG A C 1
ATOM 2054 O O . ARG A 1 261 ? 17.564 10.012 -9.475 1.00 93.00 261 ARG A O 1
ATOM 2061 N N . ARG A 1 262 ? 16.079 8.396 -8.988 1.00 93.44 262 ARG A N 1
ATOM 2062 C CA . ARG A 1 262 ? 15.031 8.881 -9.892 1.00 93.44 262 ARG A CA 1
ATOM 2063 C C . ARG A 1 262 ? 14.527 10.271 -9.500 1.00 93.44 262 ARG A C 1
ATOM 2065 O O . ARG A 1 262 ? 14.369 11.127 -10.371 1.00 93.44 262 ARG A O 1
ATOM 2072 N N . LEU A 1 263 ? 14.283 10.510 -8.212 1.00 89.00 263 LEU A N 1
ATOM 2073 C CA . LEU A 1 263 ? 13.819 11.804 -7.699 1.00 89.00 263 LEU A CA 1
ATOM 2074 C C . LEU A 1 263 ? 14.902 12.892 -7.740 1.00 89.00 263 LEU A C 1
ATOM 2076 O O . LEU A 1 263 ? 14.560 14.070 -7.822 1.00 89.00 263 LEU A O 1
ATOM 2080 N N . LYS A 1 264 ? 16.186 12.517 -7.753 1.00 90.94 264 LYS A N 1
ATOM 2081 C CA . LYS A 1 264 ? 17.332 13.413 -7.996 1.00 90.94 264 LYS A CA 1
ATOM 2082 C C . LYS A 1 264 ? 17.546 13.742 -9.477 1.00 90.94 264 LYS A C 1
ATOM 2084 O O . LYS A 1 264 ? 18.338 14.626 -9.797 1.00 90.94 264 LYS A O 1
ATOM 2089 N N . GLY A 1 265 ? 16.822 13.077 -10.377 1.00 92.56 265 GLY A N 1
ATOM 2090 C CA . GLY A 1 265 ? 16.871 13.343 -11.812 1.00 92.56 265 GLY A CA 1
ATOM 2091 C C . GLY A 1 265 ? 18.026 12.676 -12.539 1.00 92.56 265 GLY A C 1
ATOM 2092 O O . GLY A 1 265 ? 18.411 13.137 -13.616 1.00 92.56 265 GLY 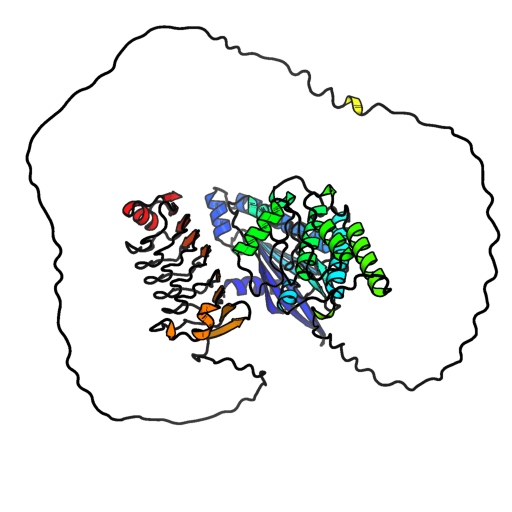A O 1
ATOM 2093 N N . GLU A 1 266 ? 18.561 11.587 -11.985 1.00 96.69 266 GLU A N 1
ATOM 2094 C CA . GLU A 1 266 ? 19.478 10.736 -12.731 1.00 96.69 266 GLU A CA 1
ATOM 2095 C C . GLU A 1 266 ? 18.791 10.219 -14.017 1.00 96.69 266 GLU A C 1
ATOM 2097 O O . GLU A 1 266 ? 17.606 9.859 -13.977 1.00 96.69 266 GLU A O 1
ATOM 2102 N N . PRO A 1 267 ? 19.478 10.201 -15.177 1.00 96.38 267 PRO A N 1
ATOM 2103 C CA . PRO A 1 267 ? 18.895 9.696 -16.416 1.00 96.38 267 PRO A CA 1
ATOM 2104 C C . PRO A 1 267 ? 18.440 8.239 -16.276 1.00 96.38 267 PRO A C 1
ATOM 2106 O O . PRO A 1 267 ? 19.231 7.364 -15.932 1.00 96.38 267 PRO A O 1
ATOM 2109 N N . LEU A 1 268 ? 17.164 7.975 -16.566 1.00 97.38 268 LEU A N 1
ATOM 2110 C CA . LEU A 1 268 ? 16.607 6.629 -16.447 1.00 97.38 268 LEU A CA 1
ATOM 2111 C C . LEU A 1 268 ? 17.192 5.696 -17.525 1.00 97.38 268 LEU A C 1
ATOM 2113 O O . LEU A 1 268 ? 17.218 6.080 -18.700 1.00 97.38 268 LEU A O 1
ATOM 2117 N N . PRO A 1 269 ? 17.613 4.468 -17.168 1.00 97.31 269 PRO A N 1
ATOM 2118 C CA . PRO A 1 269 ? 18.023 3.471 -18.152 1.00 97.31 269 PRO A CA 1
ATOM 2119 C C . PRO A 1 269 ? 16.813 2.996 -18.975 1.00 97.31 269 PRO A C 1
ATOM 2121 O O . PRO A 1 269 ? 15.690 3.048 -18.473 1.00 97.31 269 PRO A O 1
ATOM 2124 N N . PRO A 1 270 ? 16.996 2.513 -20.217 1.00 96.75 270 PRO A N 1
ATOM 2125 C CA . PRO A 1 270 ? 15.900 1.950 -21.007 1.00 96.75 270 PRO A CA 1
ATOM 2126 C C . PRO A 1 270 ? 15.308 0.691 -20.334 1.00 96.75 270 PRO A C 1
ATOM 2128 O O . PRO A 1 270 ? 16.071 -0.076 -19.743 1.00 96.75 270 PRO A O 1
ATOM 2131 N N . PRO A 1 271 ? 13.984 0.443 -20.419 1.00 96.00 271 PRO A N 1
ATOM 2132 C CA . PRO A 1 271 ? 13.384 -0.797 -19.923 1.00 96.00 271 PRO A CA 1
ATOM 2133 C C . PRO A 1 271 ? 13.933 -2.024 -20.662 1.00 96.00 271 PRO A C 1
ATOM 2135 O O . PRO A 1 271 ? 14.068 -1.997 -21.887 1.00 96.00 271 PRO A O 1
ATOM 2138 N N . ALA A 1 272 ? 14.187 -3.116 -19.939 1.00 93.62 272 ALA A N 1
ATOM 2139 C CA . ALA A 1 272 ? 14.832 -4.314 -20.484 1.00 93.62 272 ALA A CA 1
ATOM 2140 C C . ALA A 1 272 ? 14.080 -4.983 -21.646 1.00 93.62 272 ALA A C 1
ATOM 2142 O O . ALA A 1 272 ? 14.710 -5.513 -22.560 1.00 93.62 272 ALA A O 1
ATOM 2143 N N . ASN A 1 273 ? 12.746 -4.953 -21.616 1.00 91.88 273 ASN A N 1
ATOM 2144 C CA . ASN A 1 273 ? 11.886 -5.681 -22.552 1.00 91.88 273 ASN A CA 1
ATOM 2145 C C . ASN A 1 273 ? 11.162 -4.745 -23.537 1.00 91.88 273 ASN A C 1
ATOM 2147 O O . ASN A 1 273 ? 10.120 -5.102 -24.089 1.00 91.88 273 ASN A O 1
ATOM 2151 N N . ALA A 1 274 ? 11.685 -3.534 -23.756 1.00 92.38 274 ALA A N 1
ATOM 2152 C CA . ALA A 1 274 ? 11.135 -2.571 -24.707 1.00 92.38 274 ALA A CA 1
ATOM 2153 C C . ALA A 1 274 ? 12.032 -2.438 -25.945 1.00 92.38 274 ALA A C 1
ATOM 2155 O O . ALA A 1 274 ? 13.255 -2.358 -25.836 1.00 92.38 274 ALA A O 1
ATOM 2156 N N . SER A 1 275 ? 11.430 -2.346 -27.137 1.00 92.44 275 SER A N 1
ATOM 2157 C CA . SER A 1 275 ? 12.184 -1.920 -28.321 1.00 92.44 275 SER A CA 1
ATOM 2158 C C . SER A 1 275 ? 12.637 -0.469 -28.173 1.00 92.44 275 SER A C 1
ATOM 2160 O O . SER A 1 275 ? 12.077 0.280 -27.369 1.00 92.44 275 SER A O 1
ATOM 2162 N N . LYS A 1 276 ? 13.619 -0.036 -28.972 1.00 93.81 276 LYS A N 1
ATOM 2163 C CA . LYS A 1 276 ? 14.140 1.336 -28.897 1.00 93.81 276 LYS A CA 1
ATOM 2164 C C . LYS A 1 276 ? 13.022 2.379 -29.003 1.00 93.81 276 LYS A C 1
ATOM 2166 O O . LYS A 1 276 ? 12.957 3.299 -28.197 1.00 93.81 276 LYS A O 1
ATOM 2171 N N . GLU A 1 277 ? 12.120 2.208 -29.966 1.00 94.12 277 GLU A N 1
ATOM 2172 C CA . GLU A 1 277 ? 10.993 3.119 -30.177 1.00 94.12 277 GLU A CA 1
ATOM 2173 C C . GLU A 1 277 ? 10.050 3.178 -28.962 1.00 94.12 277 GLU A C 1
ATOM 2175 O O . GLU A 1 277 ? 9.657 4.266 -28.539 1.00 94.12 277 GLU A O 1
ATOM 2180 N N . LEU A 1 278 ? 9.708 2.027 -28.371 1.00 96.62 278 LEU A N 1
ATOM 2181 C CA . LEU A 1 278 ? 8.861 1.988 -27.179 1.00 96.62 278 LEU A CA 1
ATOM 2182 C C . LEU A 1 278 ? 9.583 2.576 -25.964 1.00 96.62 278 LEU A C 1
ATOM 2184 O O . LEU A 1 278 ? 8.982 3.335 -25.209 1.00 96.62 278 LEU A O 1
ATOM 2188 N N . SER A 1 279 ? 10.874 2.284 -25.803 1.00 97.56 279 SER A N 1
ATOM 2189 C CA . SER A 1 279 ? 11.712 2.874 -24.761 1.00 97.56 279 SER A CA 1
ATOM 2190 C C . SER A 1 279 ? 11.726 4.398 -24.866 1.00 97.56 279 SER A C 1
ATOM 2192 O O . SER A 1 279 ? 11.510 5.072 -23.864 1.00 97.56 279 SER A O 1
ATOM 2194 N N . ASP A 1 280 ? 11.903 4.956 -26.066 1.00 97.81 280 ASP A N 1
ATOM 2195 C CA . ASP A 1 280 ? 11.888 6.407 -26.289 1.00 97.81 280 ASP A CA 1
ATOM 2196 C C . ASP A 1 280 ? 10.533 7.021 -25.870 1.00 97.81 280 ASP A C 1
ATOM 2198 O O . ASP A 1 280 ? 10.492 8.075 -25.228 1.00 97.81 280 ASP A O 1
ATOM 2202 N N . ILE A 1 281 ? 9.414 6.340 -26.155 1.00 98.44 281 ILE A N 1
ATOM 2203 C CA . ILE A 1 281 ? 8.070 6.758 -25.721 1.00 98.44 281 ILE A CA 1
ATOM 2204 C C . ILE A 1 281 ? 7.946 6.729 -24.187 1.00 98.44 281 ILE A C 1
ATOM 2206 O O . ILE A 1 281 ? 7.528 7.724 -23.592 1.00 98.44 281 ILE A O 1
ATOM 2210 N N . ILE A 1 282 ? 8.318 5.626 -23.533 1.00 98.56 282 ILE A N 1
ATOM 2211 C CA . ILE A 1 282 ? 8.199 5.481 -22.072 1.00 98.56 282 ILE A CA 1
ATOM 2212 C C . ILE A 1 282 ? 9.118 6.463 -21.339 1.00 98.56 282 ILE A C 1
ATOM 2214 O O . ILE A 1 282 ? 8.671 7.162 -20.431 1.00 98.56 282 ILE A O 1
ATOM 2218 N N . LEU A 1 283 ? 10.372 6.601 -21.770 1.00 98.44 283 LEU A N 1
ATOM 2219 C CA . LEU A 1 283 ? 11.325 7.545 -21.181 1.00 98.44 283 LEU A CA 1
ATOM 2220 C C . LEU A 1 283 ? 10.896 9.006 -21.379 1.00 98.44 283 LEU A C 1
ATOM 2222 O O . LEU A 1 283 ? 11.137 9.830 -20.499 1.00 98.44 283 LEU A O 1
ATOM 2226 N N . THR A 1 284 ? 10.206 9.329 -22.481 1.00 98.50 284 THR A N 1
ATOM 2227 C CA . THR A 1 284 ? 9.588 10.654 -22.666 1.00 98.50 284 THR A CA 1
ATOM 2228 C C . THR A 1 284 ? 8.501 10.899 -21.619 1.00 98.50 284 THR A C 1
ATOM 2230 O O . THR A 1 284 ? 8.462 11.972 -21.020 1.00 98.50 284 THR A O 1
ATOM 2233 N N . ALA A 1 285 ? 7.634 9.919 -21.341 1.00 98.31 285 ALA A N 1
ATOM 2234 C CA . ALA A 1 285 ? 6.636 10.046 -20.276 1.00 98.31 285 ALA A CA 1
ATOM 2235 C C . ALA A 1 285 ? 7.292 10.213 -18.890 1.00 98.31 285 ALA A C 1
ATOM 2237 O O . ALA A 1 285 ? 6.841 11.034 -18.094 1.00 98.31 285 ALA A O 1
ATOM 2238 N N . CYS A 1 286 ? 8.399 9.507 -18.640 1.00 97.88 286 CYS A N 1
ATOM 2239 C CA . CYS A 1 286 ? 9.151 9.525 -17.383 1.00 97.88 286 CYS A CA 1
ATOM 2240 C C . CYS A 1 286 ? 10.237 10.615 -17.289 1.00 97.88 286 CYS A C 1
ATOM 2242 O O . CYS A 1 286 ? 11.101 10.536 -16.412 1.00 97.88 286 CYS A O 1
ATOM 2244 N N . ALA A 1 287 ? 10.252 11.617 -18.173 1.00 97.31 287 ALA A N 1
ATOM 2245 C CA . ALA A 1 287 ? 11.308 12.629 -18.157 1.00 97.31 287 ALA A CA 1
ATOM 2246 C C . ALA A 1 287 ? 11.318 13.405 -16.825 1.00 97.31 287 ALA A C 1
ATOM 2248 O O . ALA A 1 287 ? 10.270 13.822 -16.340 1.00 97.31 287 ALA A O 1
ATOM 2249 N N . PHE A 1 288 ? 12.495 13.632 -16.231 1.00 94.88 288 PHE A N 1
ATOM 2250 C CA . PHE A 1 288 ? 12.612 14.374 -14.966 1.00 94.88 288 PHE A CA 1
ATOM 2251 C C . PHE A 1 288 ? 12.007 15.783 -15.070 1.00 94.88 288 PHE A C 1
ATOM 2253 O O . PHE A 1 288 ? 11.165 16.159 -14.260 1.00 94.88 288 PHE A O 1
ATOM 2260 N N . ASP A 1 289 ? 12.387 16.520 -16.117 1.00 93.94 289 ASP A N 1
ATOM 2261 C CA . ASP A 1 289 ? 11.849 17.842 -16.441 1.00 93.94 289 ASP A CA 1
ATOM 2262 C C . ASP A 1 289 ? 10.438 17.719 -17.057 1.00 93.94 289 ASP A C 1
ATOM 2264 O O . ASP A 1 289 ? 10.309 17.147 -18.149 1.00 93.94 289 ASP A O 1
ATOM 2268 N N . PRO A 1 290 ? 9.386 18.279 -16.423 1.00 93.56 290 PRO A N 1
ATOM 2269 C CA . PRO A 1 290 ? 8.019 18.234 -16.943 1.00 93.56 290 PRO A CA 1
ATOM 2270 C C . PRO A 1 290 ? 7.876 18.806 -18.359 1.00 93.56 290 PRO A C 1
ATOM 2272 O O . PRO A 1 290 ? 7.035 18.339 -19.128 1.00 93.56 290 PRO A O 1
ATOM 2275 N N . ALA A 1 291 ? 8.717 19.771 -18.751 1.00 93.94 291 ALA A N 1
ATOM 2276 C CA . ALA A 1 291 ? 8.683 20.367 -20.088 1.00 93.94 291 ALA A CA 1
ATOM 2277 C C . ALA A 1 291 ? 9.126 19.396 -21.197 1.00 93.94 291 ALA A C 1
ATOM 2279 O O . ALA A 1 291 ? 8.801 19.608 -22.366 1.00 93.94 291 ALA A O 1
ATOM 2280 N N . LYS A 1 292 ? 9.852 18.329 -20.840 1.00 96.38 292 LYS A N 1
ATOM 2281 C CA . LYS A 1 292 ? 10.293 17.275 -21.766 1.00 96.38 292 LYS A CA 1
ATOM 2282 C C . LYS A 1 292 ? 9.298 16.117 -21.869 1.00 96.38 292 LYS A C 1
ATOM 2284 O O . LYS A 1 292 ? 9.491 15.245 -22.711 1.00 96.38 292 LYS A O 1
ATOM 2289 N N . ARG A 1 293 ? 8.249 16.098 -21.038 1.00 96.88 293 ARG A N 1
ATOM 2290 C CA . ARG A 1 293 ? 7.204 15.067 -21.076 1.00 96.88 293 ARG A CA 1
ATOM 2291 C C . ARG A 1 293 ? 6.193 15.331 -22.182 1.00 96.88 293 ARG A C 1
ATOM 2293 O O . ARG A 1 293 ? 6.092 16.430 -22.730 1.00 96.88 293 ARG A O 1
ATOM 2300 N N . PHE A 1 294 ? 5.364 14.328 -22.472 1.00 97.12 294 PHE A N 1
ATOM 2301 C CA . PHE A 1 294 ? 4.148 14.565 -23.245 1.00 97.12 294 PHE A CA 1
ATOM 2302 C C . PHE A 1 294 ? 3.299 15.629 -22.551 1.00 97.12 294 PHE A C 1
ATOM 2304 O O . PHE A 1 294 ? 2.943 15.491 -21.385 1.00 97.12 294 PHE A O 1
ATOM 2311 N N . ARG A 1 295 ? 2.925 16.680 -23.287 1.00 95.19 295 ARG A N 1
ATOM 2312 C CA . ARG A 1 295 ? 2.154 17.789 -22.708 1.00 95.19 295 ARG A CA 1
ATOM 2313 C C . ARG A 1 295 ? 0.743 17.383 -22.272 1.00 95.19 295 ARG A C 1
ATOM 2315 O O . ARG A 1 295 ? 0.157 18.041 -21.424 1.00 95.19 295 ARG A O 1
ATOM 2322 N N . THR A 1 296 ? 0.176 16.342 -22.885 1.00 96.38 296 THR A N 1
ATOM 2323 C CA . THR A 1 296 ? -1.192 15.873 -22.618 1.00 96.38 296 THR A CA 1
ATOM 2324 C C . THR A 1 296 ? -1.268 14.350 -22.674 1.00 96.38 296 THR A C 1
ATOM 2326 O O . THR A 1 296 ? -0.539 13.722 -23.447 1.00 96.38 296 THR A O 1
ATOM 2329 N N . ALA A 1 297 ? -2.209 13.760 -21.929 1.00 96.06 297 ALA A N 1
ATOM 2330 C CA . ALA A 1 297 ? -2.492 12.324 -21.986 1.00 96.06 297 ALA A CA 1
ATOM 2331 C C . ALA A 1 297 ? -2.869 11.867 -23.408 1.00 96.06 297 ALA A C 1
ATOM 2333 O O . ALA A 1 297 ? -2.441 10.810 -23.860 1.00 96.06 297 ALA A O 1
ATOM 2334 N N . LYS A 1 298 ? -3.569 12.718 -24.171 1.00 97.56 298 LYS A N 1
ATOM 2335 C CA . LYS A 1 298 ? -3.876 12.481 -25.589 1.00 97.56 298 LYS A CA 1
ATOM 2336 C C . LYS A 1 298 ? -2.621 12.316 -26.450 1.00 97.56 298 LYS A C 1
ATOM 2338 O O . LYS A 1 298 ? -2.584 11.458 -27.329 1.00 97.56 298 LYS A O 1
ATOM 2343 N N . ALA A 1 299 ? -1.596 13.141 -26.226 1.00 97.94 299 ALA A N 1
ATOM 2344 C CA . ALA A 1 299 ? -0.339 13.035 -26.963 1.00 97.94 299 ALA A CA 1
ATOM 2345 C C . ALA A 1 299 ? 0.386 11.722 -26.637 1.00 97.94 299 ALA A C 1
ATOM 2347 O O . ALA A 1 299 ? 0.840 11.042 -27.557 1.00 97.94 299 ALA A O 1
ATOM 2348 N N . PHE A 1 300 ? 0.421 11.337 -25.358 1.00 98.56 300 PHE A N 1
ATOM 2349 C CA . PHE A 1 300 ? 1.013 10.071 -24.930 1.00 98.56 300 PHE A CA 1
ATOM 2350 C C . PHE A 1 300 ? 0.259 8.864 -25.517 1.00 98.56 300 PHE A C 1
ATOM 2352 O O . PHE A 1 300 ? 0.859 7.999 -26.154 1.00 98.56 300 PHE A O 1
ATOM 2359 N N . LYS A 1 301 ? -1.076 8.870 -25.441 1.00 98.50 301 LYS A N 1
ATOM 2360 C CA . LYS A 1 301 ? -1.952 7.870 -26.068 1.00 98.50 301 LYS A CA 1
ATOM 2361 C C . LYS A 1 301 ? -1.713 7.719 -27.566 1.00 98.50 301 LYS A C 1
ATOM 2363 O O . LYS A 1 301 ? -1.628 6.602 -28.065 1.00 98.50 301 LYS A O 1
ATOM 2368 N N . ASN A 1 302 ? -1.600 8.830 -28.294 1.00 98.12 302 ASN A N 1
ATOM 2369 C CA . ASN A 1 302 ? -1.345 8.802 -29.734 1.00 98.12 302 ASN A CA 1
ATOM 2370 C C . ASN A 1 302 ? 0.028 8.204 -30.065 1.00 98.12 302 ASN A C 1
ATOM 2372 O O . ASN A 1 302 ? 0.152 7.514 -31.076 1.00 98.12 302 ASN A O 1
ATOM 2376 N N . ALA A 1 303 ? 1.043 8.438 -29.226 1.00 98.25 303 ALA A N 1
ATOM 2377 C CA . ALA A 1 303 ? 2.351 7.808 -29.383 1.00 98.25 303 ALA A CA 1
ATOM 2378 C C . ALA A 1 303 ? 2.256 6.281 -29.209 1.00 98.25 303 ALA A C 1
ATOM 2380 O O . ALA A 1 303 ? 2.719 5.544 -30.082 1.00 98.25 303 ALA A O 1
ATOM 2381 N N . LEU A 1 304 ? 1.567 5.813 -28.160 1.00 98.19 304 LEU A N 1
ATOM 2382 C CA . LEU A 1 304 ? 1.325 4.386 -27.908 1.00 98.19 304 LEU A CA 1
ATOM 2383 C C . LEU A 1 304 ? 0.506 3.721 -29.026 1.00 98.19 304 LEU A C 1
ATOM 2385 O O . LEU A 1 304 ? 0.879 2.657 -29.516 1.00 98.19 304 LEU A O 1
ATOM 2389 N N . LEU A 1 305 ? -0.572 4.362 -29.489 1.00 97.69 305 LEU A N 1
ATOM 2390 C CA . LEU A 1 305 ? -1.372 3.884 -30.624 1.00 97.69 305 LEU A CA 1
ATOM 2391 C C . LEU A 1 305 ? -0.553 3.833 -31.917 1.00 97.69 305 LEU A C 1
ATOM 2393 O O . LEU A 1 305 ? -0.669 2.883 -32.687 1.00 97.69 305 LEU A O 1
ATOM 2397 N N . GLY A 1 306 ? 0.285 4.842 -32.160 1.00 95.44 306 GLY A N 1
ATOM 2398 C CA . GLY A 1 306 ? 1.184 4.873 -33.309 1.00 95.44 306 GLY A CA 1
ATOM 2399 C C . GLY A 1 306 ? 2.148 3.687 -33.310 1.00 95.44 306 GLY A C 1
ATOM 2400 O O . GLY A 1 306 ? 2.286 3.026 -34.340 1.00 95.44 306 GLY A O 1
ATOM 2401 N N . TYR A 1 307 ? 2.760 3.400 -32.158 1.00 95.25 307 TYR A N 1
ATOM 2402 C CA . TYR A 1 307 ? 3.626 2.236 -31.970 1.00 95.25 307 TYR A CA 1
ATOM 2403 C C . TYR A 1 307 ? 2.861 0.926 -32.196 1.00 95.25 307 TYR A C 1
ATOM 2405 O O . TYR A 1 307 ? 3.253 0.120 -33.040 1.00 95.25 307 TYR A O 1
ATOM 2413 N N . LYS A 1 308 ? 1.711 0.757 -31.530 1.00 94.00 308 LYS A N 1
ATOM 2414 C CA . LYS A 1 308 ? 0.843 -0.423 -31.659 1.00 94.00 308 LYS A CA 1
ATOM 2415 C C . LYS A 1 308 ? 0.446 -0.703 -33.113 1.00 94.00 308 LYS A C 1
ATOM 2417 O O . LYS A 1 308 ? 0.526 -1.838 -33.574 1.00 94.00 308 LYS A O 1
ATOM 2422 N N . ASN A 1 309 ? 0.080 0.334 -33.866 1.00 92.44 309 ASN A N 1
ATOM 2423 C CA . ASN A 1 309 ? -0.300 0.202 -35.274 1.00 92.44 309 ASN A CA 1
ATOM 2424 C C . ASN A 1 309 ? 0.879 -0.213 -36.169 1.00 92.44 309 ASN A C 1
ATOM 2426 O O . ASN A 1 309 ? 0.691 -0.993 -37.101 1.00 92.44 309 ASN A O 1
ATOM 2430 N N . ARG A 1 310 ? 2.095 0.284 -35.903 1.00 90.12 310 ARG A N 1
ATOM 2431 C CA . ARG A 1 310 ? 3.304 -0.127 -36.640 1.00 90.12 310 ARG A CA 1
ATOM 2432 C C . ARG A 1 310 ? 3.715 -1.561 -36.323 1.00 90.12 310 ARG A C 1
ATOM 2434 O O . ARG A 1 310 ? 4.118 -2.274 -37.242 1.00 90.12 310 ARG A O 1
ATOM 2441 N N . LEU A 1 311 ? 3.575 -1.974 -35.062 1.00 87.19 311 LEU A N 1
ATOM 2442 C CA . LEU A 1 311 ? 3.796 -3.352 -34.627 1.00 87.19 311 LEU A CA 1
ATOM 2443 C C . LEU A 1 311 ? 2.839 -4.304 -35.362 1.00 87.19 311 LEU A C 1
ATOM 2445 O O . LEU A 1 311 ? 3.288 -5.269 -35.974 1.00 87.19 311 LEU A O 1
ATOM 2449 N N . ALA A 1 312 ? 1.545 -3.969 -35.412 1.00 84.62 312 ALA A N 1
ATOM 2450 C CA . ALA A 1 312 ? 0.537 -4.743 -36.142 1.00 84.62 312 ALA A CA 1
ATOM 2451 C C . ALA A 1 312 ? 0.774 -4.781 -37.666 1.00 84.62 312 ALA A C 1
ATOM 2453 O O . ALA A 1 312 ? 0.439 -5.764 -38.322 1.00 84.62 312 ALA A O 1
ATOM 2454 N N . ALA A 1 313 ? 1.359 -3.725 -38.237 1.00 82.69 313 ALA A N 1
ATOM 2455 C CA . ALA A 1 313 ? 1.698 -3.660 -39.657 1.00 82.69 313 ALA A CA 1
ATOM 2456 C C . ALA A 1 313 ? 3.007 -4.394 -40.020 1.00 82.69 313 ALA A C 1
ATOM 2458 O O . ALA A 1 313 ? 3.349 -4.453 -41.200 1.00 82.69 313 ALA A O 1
ATOM 2459 N N . GLY A 1 314 ? 3.757 -4.915 -39.039 1.00 72.75 314 GLY A N 1
ATOM 2460 C CA . GLY A 1 314 ? 5.060 -5.553 -39.265 1.00 72.75 314 GLY A CA 1
ATOM 2461 C C . GLY A 1 314 ? 6.151 -4.588 -39.753 1.00 72.75 314 GLY A C 1
ATOM 2462 O O . GLY A 1 314 ? 7.120 -5.018 -40.369 1.00 72.75 314 GLY A O 1
ATOM 2463 N N . VAL A 1 315 ? 5.983 -3.279 -39.522 1.00 59.16 315 VAL A N 1
ATOM 2464 C CA . VAL A 1 315 ? 6.877 -2.215 -40.032 1.00 59.16 315 VAL A CA 1
ATOM 2465 C C . VAL A 1 315 ? 7.942 -1.807 -39.002 1.00 59.16 315 VAL A C 1
ATOM 2467 O O . VAL A 1 315 ? 8.872 -1.076 -39.333 1.00 59.16 315 VAL A O 1
ATOM 2470 N N . SER A 1 316 ? 7.842 -2.269 -37.752 1.00 55.28 316 SER A N 1
ATOM 2471 C CA . SER A 1 316 ? 8.877 -2.009 -36.745 1.00 55.28 316 SER A CA 1
ATOM 2472 C C . SER A 1 316 ? 10.068 -2.948 -36.966 1.00 55.28 316 SER A C 1
ATOM 2474 O O . SER A 1 316 ? 9.923 -4.164 -36.871 1.00 55.28 316 SER A O 1
ATOM 2476 N N . SER A 1 317 ? 11.239 -2.386 -37.280 1.00 48.59 317 SER A N 1
ATOM 2477 C CA . SER A 1 317 ? 12.493 -3.131 -37.482 1.00 48.59 317 SER A CA 1
ATOM 2478 C C . SER A 1 317 ? 13.087 -3.701 -36.190 1.00 48.59 317 SER A C 1
ATOM 2480 O O . SER A 1 317 ? 14.003 -4.513 -36.257 1.00 48.59 317 SER A O 1
ATOM 2482 N N . ASP A 1 318 ? 12.551 -3.296 -35.037 1.00 52.12 318 ASP A N 1
ATOM 2483 C CA . ASP A 1 318 ? 13.011 -3.676 -33.706 1.00 52.12 318 ASP A CA 1
ATOM 2484 C C . ASP A 1 318 ? 11.865 -4.386 -32.977 1.00 52.12 318 ASP A C 1
ATOM 2486 O O . ASP A 1 318 ? 11.170 -3.802 -32.141 1.00 52.12 318 ASP A O 1
ATOM 2490 N N . VAL A 1 319 ? 11.616 -5.645 -33.337 1.00 53.03 319 VAL A N 1
ATOM 2491 C CA . VAL A 1 319 ? 10.657 -6.486 -32.614 1.00 53.03 319 VAL A CA 1
ATOM 2492 C C . VAL A 1 319 ? 11.305 -6.860 -31.272 1.00 53.03 319 VAL A C 1
ATOM 2494 O O . VAL A 1 319 ? 12.376 -7.470 -31.285 1.00 53.03 319 VAL A O 1
ATOM 2497 N N . PRO A 1 320 ? 10.735 -6.470 -30.114 1.00 50.75 320 PRO A N 1
ATOM 2498 C CA . PRO A 1 320 ? 11.264 -6.892 -28.818 1.00 50.75 320 PRO A CA 1
ATOM 2499 C C . PRO A 1 320 ? 11.267 -8.424 -28.744 1.00 50.75 320 PRO A C 1
ATOM 2501 O O . PRO A 1 320 ? 10.453 -9.063 -29.403 1.00 50.75 320 PRO A O 1
ATOM 2504 N N . ASN A 1 321 ? 12.186 -9.023 -27.982 1.00 45.19 321 ASN A N 1
ATOM 2505 C CA . ASN A 1 321 ? 12.237 -10.475 -27.801 1.00 45.19 321 ASN A CA 1
ATOM 2506 C C . ASN A 1 321 ? 10.944 -10.957 -27.112 1.00 45.19 321 ASN A C 1
ATOM 2508 O O . ASN A 1 321 ? 10.841 -10.952 -25.887 1.00 45.19 321 ASN A O 1
ATOM 2512 N N . ILE A 1 322 ? 9.938 -11.296 -27.920 1.00 46.09 322 ILE A N 1
ATOM 2513 C CA . ILE A 1 322 ? 8.558 -11.586 -27.504 1.00 46.09 322 ILE A CA 1
ATOM 2514 C C . ILE A 1 322 ? 8.482 -12.885 -26.677 1.00 46.09 322 ILE A C 1
ATOM 2516 O O . ILE A 1 322 ? 7.508 -13.105 -25.964 1.00 46.09 322 ILE A O 1
ATOM 2520 N N . ASP A 1 323 ? 9.532 -13.714 -26.721 1.00 41.22 323 ASP A N 1
ATOM 2521 C CA . ASP A 1 323 ? 9.606 -15.005 -26.027 1.00 41.22 323 ASP A CA 1
ATOM 2522 C C . ASP A 1 323 ? 9.971 -14.898 -24.533 1.00 41.22 323 ASP A C 1
ATOM 2524 O O . ASP A 1 323 ? 9.850 -15.881 -23.806 1.00 41.22 323 ASP A O 1
ATOM 2528 N N . ALA A 1 324 ? 10.368 -13.722 -24.026 1.00 38.72 324 ALA A N 1
ATOM 2529 C CA . ALA A 1 324 ? 10.647 -13.536 -22.593 1.00 38.72 324 ALA A CA 1
ATOM 2530 C C . ALA A 1 324 ? 9.381 -13.296 -21.737 1.00 38.72 324 ALA A C 1
ATOM 2532 O O . ALA A 1 324 ? 9.455 -13.297 -20.510 1.00 38.72 324 ALA A O 1
ATOM 2533 N N . THR A 1 325 ? 8.212 -13.130 -22.365 1.00 39.16 325 THR A N 1
ATOM 2534 C CA . THR A 1 325 ? 6.900 -13.150 -21.699 1.00 39.16 325 THR A CA 1
ATOM 2535 C C . THR A 1 325 ? 6.169 -14.433 -22.083 1.00 39.16 325 THR A C 1
ATOM 2537 O O . THR A 1 325 ? 5.313 -14.424 -22.968 1.00 39.16 325 THR A O 1
ATOM 2540 N N . VAL A 1 326 ? 6.527 -15.564 -21.466 1.00 32.97 326 VAL A N 1
ATOM 2541 C CA . VAL A 1 326 ? 5.784 -16.817 -21.665 1.00 32.97 326 VAL A CA 1
ATOM 2542 C C . VAL A 1 326 ? 4.381 -16.643 -21.081 1.00 32.97 326 VAL A C 1
ATOM 2544 O O . VAL A 1 326 ? 4.196 -16.464 -19.880 1.00 32.97 326 VAL A O 1
ATOM 2547 N N . ALA A 1 327 ? 3.399 -16.637 -21.978 1.00 32.56 327 ALA A N 1
ATOM 2548 C CA . ALA A 1 327 ? 1.991 -16.417 -21.703 1.00 32.56 327 ALA A CA 1
ATOM 2549 C C . ALA A 1 327 ? 1.361 -17.541 -20.863 1.00 32.56 327 ALA A C 1
ATOM 2551 O O . ALA A 1 327 ? 1.548 -18.721 -21.155 1.00 32.56 327 ALA A O 1
ATOM 2552 N N . VAL A 1 328 ? 0.464 -17.183 -19.940 1.00 30.00 328 VAL A N 1
ATOM 2553 C CA . VAL A 1 328 ? -0.696 -18.036 -19.647 1.00 30.00 328 VAL A CA 1
ATOM 2554 C C . VAL A 1 328 ? -1.752 -17.698 -20.695 1.00 30.00 328 VAL A C 1
ATOM 2556 O O . VAL A 1 328 ? -2.288 -16.590 -20.732 1.00 30.00 328 VAL A O 1
ATOM 2559 N N . ALA A 1 329 ? -2.015 -18.644 -21.594 1.00 29.72 329 ALA A N 1
ATOM 2560 C CA . ALA A 1 329 ? -3.022 -18.502 -22.633 1.00 29.72 329 ALA A CA 1
ATOM 2561 C C . ALA A 1 329 ? -4.390 -18.133 -22.030 1.00 29.72 329 ALA A C 1
ATOM 2563 O O . ALA A 1 329 ? -4.896 -18.814 -21.136 1.00 29.72 329 ALA A O 1
ATOM 2564 N N . HIS A 1 330 ? -5.029 -17.092 -22.569 1.00 28.28 330 HIS A N 1
ATOM 2565 C CA . HIS A 1 330 ? -6.466 -16.895 -22.405 1.00 28.28 330 HIS A CA 1
ATOM 2566 C C . HIS A 1 330 ? -7.190 -18.129 -22.960 1.00 28.28 330 HIS A C 1
ATOM 2568 O O . HIS A 1 330 ? -7.294 -18.305 -24.176 1.00 28.28 330 HIS A O 1
ATOM 2574 N N . LYS A 1 331 ? -7.734 -18.982 -22.085 1.00 28.48 331 LYS A N 1
ATOM 2575 C CA . LYS A 1 331 ? -8.838 -19.853 -22.494 1.00 28.48 331 LYS A CA 1
ATOM 2576 C C . LYS A 1 331 ? -10.019 -18.941 -22.817 1.00 28.48 331 LYS A C 1
ATOM 2578 O O . LYS A 1 331 ? -10.600 -18.326 -21.927 1.00 28.48 331 LYS A O 1
ATOM 2583 N N . ALA A 1 332 ? -10.334 -18.831 -24.104 1.00 27.34 332 ALA A N 1
ATOM 2584 C CA . ALA A 1 332 ? -11.554 -18.193 -24.572 1.00 27.34 332 ALA A CA 1
ATOM 2585 C C . ALA A 1 332 ? -12.783 -18.832 -23.886 1.00 27.34 332 ALA A C 1
ATOM 2587 O O . ALA A 1 332 ? -12.774 -20.045 -23.642 1.00 27.34 332 ALA A O 1
ATOM 2588 N N . PRO A 1 333 ? -13.852 -18.069 -23.594 1.00 29.84 333 PRO A N 1
ATOM 2589 C CA . PRO A 1 333 ? -15.072 -18.632 -23.035 1.00 29.84 333 PRO A CA 1
ATOM 2590 C C . PRO A 1 333 ? -15.687 -19.620 -24.027 1.00 29.84 333 PRO A C 1
ATOM 2592 O O . PRO A 1 333 ? -15.881 -19.298 -25.201 1.00 29.84 333 PRO A O 1
ATOM 2595 N N . VAL A 1 334 ? -16.023 -20.814 -23.544 1.00 27.55 334 VAL A N 1
ATOM 2596 C CA . VAL A 1 334 ? -16.791 -21.813 -24.290 1.00 27.55 334 VAL A CA 1
ATOM 2597 C C . VAL A 1 334 ? -18.168 -21.220 -24.602 1.00 27.55 334 VAL A C 1
ATOM 2599 O O . VAL A 1 334 ? -19.053 -21.173 -23.751 1.00 27.55 334 VAL A O 1
ATOM 2602 N N . GLN A 1 335 ? -18.356 -20.740 -25.831 1.00 27.95 335 GLN A N 1
ATOM 2603 C CA . GLN A 1 335 ? -19.683 -20.458 -26.365 1.00 27.95 335 GLN A CA 1
ATOM 2604 C C . GLN A 1 335 ? -20.336 -21.784 -26.759 1.00 27.95 335 GLN A C 1
ATOM 2606 O O . GLN A 1 335 ? -20.024 -22.361 -27.801 1.00 27.95 335 GLN A O 1
ATOM 2611 N N . ASN A 1 336 ? -21.287 -22.243 -25.945 1.00 31.33 336 ASN A N 1
ATOM 2612 C CA . ASN A 1 336 ? -22.276 -23.229 -26.369 1.00 31.33 336 ASN A CA 1
ATOM 2613 C C . ASN A 1 336 ? -23.104 -22.626 -27.514 1.00 31.33 336 ASN A C 1
ATOM 2615 O O . ASN A 1 336 ? -24.045 -21.870 -27.279 1.00 31.33 336 ASN A O 1
ATOM 2619 N N . SER A 1 337 ? -22.750 -22.947 -28.758 1.00 29.55 337 SER A N 1
ATOM 2620 C CA . SER A 1 337 ? -23.566 -22.636 -29.930 1.00 29.55 337 SER A CA 1
ATOM 2621 C C . SER A 1 337 ? -23.979 -23.926 -30.635 1.00 29.55 337 SER A C 1
ATOM 2623 O O . SER A 1 337 ? -23.163 -24.744 -31.051 1.00 29.55 337 SER A O 1
ATOM 2625 N N . VAL A 1 338 ? -25.294 -24.118 -30.715 1.00 30.72 338 VAL A N 1
ATOM 2626 C CA . VAL A 1 338 ? -25.963 -25.187 -31.462 1.00 30.72 338 VAL A CA 1
ATOM 2627 C C . VAL A 1 338 ? -25.643 -25.021 -32.958 1.00 30.72 338 VAL A C 1
ATOM 2629 O O . VAL A 1 338 ? -25.765 -23.904 -33.471 1.00 30.72 338 VAL A O 1
ATOM 2632 N N . PRO A 1 339 ? -25.255 -26.081 -33.693 1.00 27.39 339 PRO A N 1
ATOM 2633 C CA . PRO A 1 339 ? -24.848 -25.949 -35.088 1.00 27.39 339 PRO A CA 1
ATOM 2634 C C . PRO A 1 339 ? -26.048 -25.638 -35.996 1.00 27.39 339 PRO A C 1
ATOM 2636 O O . PRO A 1 339 ? -27.041 -26.365 -36.020 1.00 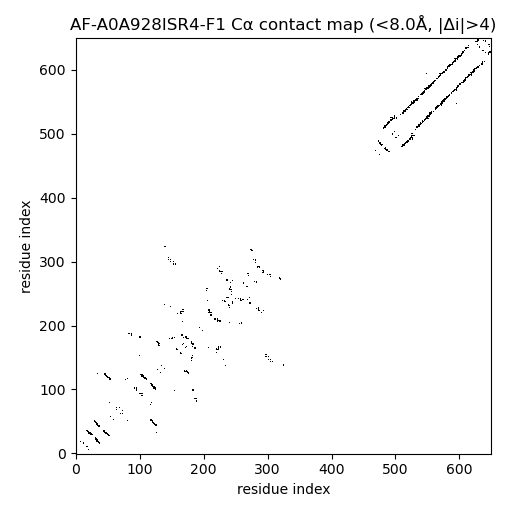27.39 339 PRO A O 1
ATOM 2639 N N . ARG A 1 340 ? -25.946 -24.556 -36.780 1.00 30.56 340 ARG A N 1
ATOM 2640 C CA . ARG A 1 340 ? -26.886 -24.214 -37.862 1.00 30.56 340 ARG A CA 1
ATOM 2641 C C . ARG A 1 340 ? -26.391 -24.814 -39.197 1.00 30.56 340 ARG A C 1
ATOM 2643 O O . ARG A 1 340 ? -25.184 -24.798 -39.431 1.00 30.56 340 ARG A O 1
ATOM 2650 N N . PRO A 1 341 ? -27.276 -25.314 -40.089 1.00 31.64 341 PRO A N 1
ATOM 2651 C CA . PRO A 1 341 ? -26.868 -25.989 -41.326 1.00 31.64 341 PRO A CA 1
ATOM 2652 C C . PRO A 1 341 ? -26.233 -25.033 -42.354 1.00 31.64 341 PRO A C 1
ATOM 2654 O O . PRO A 1 341 ? -26.571 -23.844 -42.368 1.00 31.64 341 PRO A O 1
ATOM 2657 N N . PRO A 1 342 ? -25.364 -25.539 -43.251 1.00 30.08 342 PRO A N 1
ATOM 2658 C CA . PRO A 1 342 ? -24.618 -24.713 -44.193 1.00 30.08 342 PRO A CA 1
ATOM 2659 C C . PRO A 1 342 ? -25.521 -24.181 -45.312 1.00 30.08 342 PRO A C 1
ATOM 2661 O O . PRO A 1 342 ? -26.280 -24.932 -45.925 1.00 30.08 342 PRO A O 1
ATOM 2664 N N . GLN A 1 343 ? -25.406 -22.884 -45.611 1.00 29.97 343 GLN A N 1
ATOM 2665 C CA . GLN A 1 343 ? -25.974 -22.275 -46.817 1.00 29.97 343 GLN A CA 1
ATOM 2666 C C . GLN A 1 343 ? -24.878 -21.914 -47.837 1.00 29.97 343 GLN A C 1
ATOM 2668 O O . GLN A 1 343 ? -23.732 -21.678 -47.450 1.00 29.97 343 GLN A O 1
ATOM 2673 N N . PRO A 1 344 ? -25.205 -21.903 -49.145 1.00 30.83 344 PRO A N 1
ATOM 2674 C CA . PRO A 1 344 ? -24.233 -22.065 -50.224 1.00 30.83 344 PRO A CA 1
ATOM 2675 C C . PRO A 1 344 ? -23.455 -20.784 -50.548 1.00 30.83 344 PRO A C 1
ATOM 2677 O O . PRO A 1 344 ? -24.019 -19.691 -50.608 1.00 30.83 344 PRO A O 1
ATOM 2680 N N . GLN A 1 345 ? -22.162 -20.943 -50.839 1.00 29.66 345 GLN A N 1
ATOM 2681 C CA . GLN A 1 345 ? -21.271 -19.884 -51.319 1.00 29.66 345 GLN A CA 1
ATOM 2682 C C . GLN A 1 345 ? -21.691 -19.390 -52.713 1.00 29.66 345 GLN A C 1
ATOM 2684 O O . GLN A 1 345 ? -21.945 -20.189 -53.616 1.00 29.66 345 GLN A O 1
ATOM 2689 N N . ARG A 1 346 ? -21.720 -18.064 -52.906 1.00 30.22 346 ARG A N 1
ATOM 2690 C CA . ARG A 1 346 ? -21.932 -17.417 -54.211 1.00 30.22 346 ARG A CA 1
ATOM 2691 C C . ARG A 1 346 ? -20.610 -16.799 -54.708 1.00 30.22 346 ARG A C 1
ATOM 2693 O O . ARG A 1 346 ? -19.896 -16.230 -53.885 1.00 30.22 346 ARG A O 1
ATOM 2700 N N . PRO A 1 347 ? -20.261 -16.894 -56.008 1.00 31.67 347 PRO A N 1
ATOM 2701 C CA . PRO A 1 347 ? -18.914 -16.580 -56.493 1.00 31.67 347 PRO A CA 1
ATOM 2702 C C . PRO A 1 347 ? -18.604 -15.078 -56.557 1.00 31.67 347 PRO A C 1
ATOM 2704 O O . PRO A 1 347 ? -19.484 -14.257 -56.818 1.00 31.67 347 PRO A O 1
ATOM 2707 N N . ALA A 1 348 ? -17.319 -14.757 -56.381 1.00 30.55 348 ALA A N 1
ATOM 2708 C CA . ALA A 1 348 ? -16.732 -13.425 -56.482 1.00 30.55 348 ALA A CA 1
ATOM 2709 C C . ALA A 1 348 ? -16.887 -12.799 -57.882 1.00 30.55 348 ALA A C 1
ATOM 2711 O O . ALA A 1 348 ? -16.721 -13.476 -58.898 1.00 30.55 348 ALA A O 1
ATOM 2712 N N . GLN A 1 349 ? -17.149 -11.488 -57.930 1.00 30.92 349 GLN A N 1
ATOM 2713 C CA . GLN A 1 349 ? -17.087 -10.684 -59.155 1.00 30.92 349 GLN A CA 1
ATOM 2714 C C . GLN A 1 349 ? -15.773 -9.880 -59.242 1.00 30.92 349 GLN A C 1
ATOM 2716 O O . GLN A 1 349 ? -15.229 -9.499 -58.203 1.00 30.92 349 GLN A O 1
ATOM 2721 N N . PRO A 1 350 ? -15.253 -9.608 -60.457 1.00 34.41 350 PRO A N 1
ATOM 2722 C CA . PRO A 1 350 ? -13.886 -9.129 -60.669 1.00 34.41 350 PRO A CA 1
ATOM 2723 C C . PRO A 1 350 ? -13.741 -7.604 -60.554 1.00 34.41 350 PRO A C 1
ATOM 2725 O O . PRO A 1 350 ? -14.618 -6.841 -60.959 1.00 34.41 350 PRO A O 1
ATOM 2728 N N . GLN A 1 351 ? -12.575 -7.172 -60.066 1.00 31.92 351 GLN A N 1
ATOM 2729 C CA . GLN A 1 351 ? -12.123 -5.777 -60.002 1.00 31.92 351 GLN A CA 1
ATOM 2730 C C . GLN A 1 351 ? -11.916 -5.168 -61.402 1.00 31.92 351 GLN A C 1
ATOM 2732 O O . GLN A 1 351 ? -11.448 -5.840 -62.322 1.00 31.92 351 GLN A O 1
ATOM 2737 N N . ARG A 1 352 ? -12.215 -3.868 -61.549 1.00 29.95 352 ARG A N 1
ATOM 2738 C CA . ARG A 1 352 ? -11.982 -3.079 -62.774 1.00 29.95 352 ARG A CA 1
ATOM 2739 C C . ARG A 1 352 ? -10.818 -2.086 -62.563 1.00 29.95 352 ARG A C 1
ATOM 2741 O O . ARG A 1 352 ? -10.717 -1.548 -61.462 1.00 29.95 352 ARG A O 1
ATOM 2748 N N . PRO A 1 353 ? -9.952 -1.825 -63.566 1.00 32.59 353 PRO A N 1
ATOM 2749 C CA . PRO A 1 353 ? -8.667 -1.146 -63.363 1.00 32.59 353 PRO A CA 1
ATOM 2750 C C . PRO A 1 353 ? -8.750 0.387 -63.327 1.00 32.59 353 PRO A C 1
ATOM 2752 O O . PRO A 1 353 ? -9.633 0.995 -63.932 1.00 32.59 353 PRO A O 1
ATOM 2755 N N . ALA A 1 354 ? -7.758 0.987 -62.663 1.00 34.84 354 ALA A N 1
ATOM 2756 C CA . ALA A 1 354 ? -7.494 2.421 -62.561 1.00 34.84 354 ALA A CA 1
ATOM 2757 C C . ALA A 1 354 ? -7.002 3.055 -63.877 1.00 34.84 354 ALA A C 1
ATOM 2759 O O . ALA A 1 354 ? -6.326 2.402 -64.671 1.00 34.84 354 ALA A O 1
ATOM 2760 N N . GLN A 1 355 ? -7.270 4.353 -64.058 1.00 30.64 355 GLN A N 1
ATOM 2761 C CA . GLN A 1 355 ? -6.697 5.205 -65.111 1.00 30.64 355 GLN A CA 1
ATOM 2762 C C . GLN A 1 355 ? -6.677 6.696 -64.665 1.00 30.64 355 GLN A C 1
ATOM 2764 O O . GLN A 1 355 ? -7.331 7.028 -63.678 1.00 30.64 355 GLN A O 1
ATOM 2769 N N . PRO A 1 356 ? -5.868 7.586 -65.283 1.00 35.41 356 PRO A N 1
ATOM 2770 C CA . PRO A 1 356 ? -4.705 8.202 -64.630 1.00 35.41 356 PRO A CA 1
ATOM 2771 C C . PRO A 1 356 ? -4.798 9.724 -64.384 1.00 35.41 356 PRO A C 1
ATOM 2773 O O . PRO A 1 356 ? -5.582 10.439 -65.001 1.00 35.41 356 PRO A O 1
ATOM 2776 N N . GLN A 1 357 ? -3.913 10.219 -63.508 1.00 35.19 357 GLN A N 1
ATOM 2777 C CA . GLN A 1 357 ? -3.687 11.638 -63.193 1.00 35.19 357 GLN A CA 1
ATOM 2778 C C . GLN A 1 357 ? -2.976 12.407 -64.324 1.00 35.19 357 GLN A C 1
ATOM 2780 O O . GLN A 1 357 ? -2.118 11.857 -65.017 1.00 35.19 357 GLN A O 1
ATOM 2785 N N . ARG A 1 358 ? -3.264 13.713 -64.441 1.00 30.56 358 ARG A N 1
ATOM 2786 C CA . ARG A 1 358 ? -2.499 14.721 -65.208 1.00 30.56 358 ARG A CA 1
ATOM 2787 C C . ARG A 1 358 ? -2.737 16.139 -64.626 1.00 30.56 358 ARG A C 1
ATOM 2789 O O . ARG A 1 358 ? -3.671 16.294 -63.847 1.00 30.56 358 ARG A O 1
ATOM 2796 N N . PRO A 1 359 ? -1.879 17.145 -64.900 1.00 33.16 359 PRO A N 1
ATOM 2797 C CA . PRO A 1 359 ? -0.898 17.610 -63.918 1.00 33.16 359 PRO A CA 1
ATOM 2798 C C . PRO A 1 359 ? -1.054 19.075 -63.449 1.00 33.16 359 PRO A C 1
ATOM 2800 O O . PRO A 1 359 ? -1.856 19.852 -63.954 1.00 33.16 359 PRO A O 1
ATOM 2803 N N . VAL A 1 360 ? -0.208 19.392 -62.464 1.00 35.91 360 VAL A N 1
ATOM 2804 C CA . VAL A 1 360 ? 0.038 20.638 -61.717 1.00 35.91 360 VAL A CA 1
ATOM 2805 C C . VAL A 1 360 ? 0.144 21.912 -62.572 1.00 35.91 360 VAL A C 1
ATOM 2807 O O . VAL A 1 360 ? 0.830 21.928 -63.592 1.00 35.91 360 VAL A O 1
ATOM 2810 N N . GLN A 1 361 ? -0.399 23.023 -62.056 1.00 31.89 361 GLN A N 1
ATOM 2811 C CA . GLN A 1 361 ? -0.030 24.389 -62.447 1.00 31.89 361 GLN A CA 1
ATOM 2812 C C . GLN A 1 361 ? 0.281 25.224 -61.194 1.00 31.89 361 GLN A C 1
ATOM 2814 O O . GLN A 1 361 ? -0.505 25.246 -60.248 1.00 31.89 361 GLN A O 1
ATOM 2819 N N . GLN A 1 362 ? 1.445 25.882 -61.172 1.00 30.41 362 GLN A N 1
ATOM 2820 C CA . GLN A 1 362 ? 1.897 26.751 -60.082 1.00 30.41 362 GLN A CA 1
ATOM 2821 C C . GLN A 1 362 ? 1.926 28.245 -60.479 1.00 30.41 362 GLN A C 1
ATOM 2823 O O . GLN A 1 362 ? 2.264 28.594 -61.609 1.00 30.41 362 GLN A O 1
ATOM 2828 N N . THR A 1 363 ? 1.772 29.080 -59.438 1.00 27.19 363 THR A N 1
ATOM 2829 C CA . THR A 1 363 ? 2.238 30.482 -59.233 1.00 27.19 363 THR A CA 1
ATOM 2830 C C . THR A 1 363 ? 1.430 31.646 -59.866 1.00 27.19 363 THR A C 1
ATOM 2832 O O . THR A 1 363 ? 0.706 31.402 -60.825 1.00 27.19 363 THR A O 1
ATOM 2835 N N . PRO A 1 364 ? 1.556 32.931 -59.411 1.00 33.69 364 PRO A N 1
ATOM 2836 C CA . PRO A 1 364 ? 2.403 33.498 -58.339 1.00 33.69 364 PRO A CA 1
ATOM 2837 C C . PRO A 1 364 ? 1.606 34.541 -57.442 1.00 33.69 364 PRO A C 1
ATOM 2839 O O . PRO A 1 364 ? 0.380 34.448 -57.396 1.00 33.69 364 PRO A O 1
ATOM 2842 N N . PRO A 1 365 ? 2.188 35.498 -56.658 1.00 45.59 365 PRO A N 1
ATOM 2843 C CA . PRO A 1 365 ? 1.626 35.954 -55.366 1.00 45.59 365 PRO A CA 1
ATOM 2844 C C . PRO A 1 365 ? 1.074 37.405 -55.362 1.00 45.59 365 PRO A C 1
ATOM 2846 O O . PRO A 1 365 ? 1.379 38.170 -56.273 1.00 45.59 365 PRO A O 1
ATOM 2849 N N . LYS A 1 366 ? 0.365 37.835 -54.289 1.00 28.59 366 LYS A N 1
ATOM 2850 C CA . LYS A 1 366 ? 0.477 39.182 -53.638 1.00 28.59 366 LYS A CA 1
ATOM 2851 C C . LYS A 1 366 ? -0.586 39.489 -52.548 1.00 28.59 366 LYS A C 1
ATOM 2853 O O . LYS A 1 366 ? -1.770 39.600 -52.814 1.00 28.59 366 LYS A O 1
ATOM 2858 N N . LYS A 1 367 ? -0.066 39.736 -51.336 1.00 28.02 367 LYS A N 1
ATOM 2859 C CA . LYS A 1 367 ? -0.284 40.847 -50.367 1.00 28.02 367 LYS A CA 1
ATOM 2860 C C . LYS A 1 367 ? -1.684 41.473 -50.105 1.00 28.02 367 LYS A C 1
ATOM 2862 O O . LYS A 1 367 ? -2.154 42.298 -50.872 1.00 28.02 367 LYS A O 1
ATOM 2867 N N . LYS A 1 368 ? -2.117 41.275 -48.842 1.00 29.94 368 LYS A N 1
ATOM 2868 C CA . LYS A 1 368 ? -2.497 42.224 -47.750 1.00 29.94 368 LYS A CA 1
ATOM 2869 C C . LYS A 1 368 ? -3.474 43.394 -47.998 1.00 29.94 368 LYS A C 1
ATOM 2871 O O . LYS A 1 368 ? -3.139 44.322 -48.725 1.00 29.94 368 LYS A O 1
ATOM 2876 N N . LYS A 1 369 ? -4.486 43.480 -47.112 1.00 29.39 369 LYS A N 1
ATOM 2877 C CA . LYS A 1 369 ? -4.835 44.549 -46.117 1.00 29.39 369 LYS A CA 1
ATOM 2878 C C . LYS A 1 369 ? -6.307 44.320 -45.691 1.00 29.39 369 LYS A C 1
ATOM 2880 O O . LYS A 1 369 ? -7.057 43.816 -46.506 1.00 29.39 369 LYS A O 1
ATOM 2885 N N . LYS A 1 370 ? -6.850 44.676 -44.524 1.00 29.80 370 LYS A N 1
ATOM 2886 C CA . LYS A 1 370 ? -6.453 45.208 -43.199 1.00 29.80 370 LYS A CA 1
ATOM 2887 C C . LYS A 1 370 ? -7.785 45.284 -42.423 1.00 29.80 370 LYS A C 1
ATOM 2889 O O . LYS A 1 370 ? -8.760 45.669 -43.048 1.00 29.80 370 LYS A O 1
ATOM 2894 N N . THR A 1 371 ? -7.780 45.068 -41.108 1.00 30.39 371 THR A N 1
ATOM 2895 C CA . THR A 1 371 ? -8.205 46.070 -40.102 1.00 30.39 371 THR A CA 1
ATOM 2896 C C . THR A 1 371 ? -7.943 45.509 -38.711 1.00 30.39 371 THR A C 1
ATOM 2898 O O . THR A 1 371 ? -8.525 44.506 -38.317 1.00 30.39 371 THR A O 1
ATOM 2901 N N . GLY A 1 372 ? -7.037 46.169 -37.995 1.00 30.67 372 GLY A N 1
ATOM 2902 C CA . GLY A 1 372 ? -6.917 46.092 -36.549 1.00 30.67 372 GLY A CA 1
ATOM 2903 C C . GLY A 1 372 ? -7.216 47.466 -35.957 1.00 30.67 372 GLY A C 1
ATOM 2904 O O . GLY A 1 372 ? -6.978 48.474 -36.623 1.00 30.67 372 GLY A O 1
ATOM 2905 N N . LEU A 1 373 ? -7.737 47.459 -34.734 1.00 29.44 373 LEU A N 1
ATOM 2906 C CA . LEU A 1 373 ? -7.714 48.496 -33.693 1.00 29.44 373 LEU A CA 1
ATOM 2907 C C . LEU A 1 373 ? -8.387 47.802 -32.478 1.00 29.44 373 LEU A C 1
ATOM 2909 O O . LEU A 1 373 ? -9.417 47.175 -32.675 1.00 29.44 373 LEU A O 1
ATOM 2913 N N . ILE A 1 374 ? -7.893 47.753 -31.239 1.00 29.52 374 ILE A N 1
ATOM 2914 C CA . ILE A 1 374 ? -7.055 48.665 -30.455 1.00 29.52 374 ILE A CA 1
ATOM 2915 C C . ILE A 1 374 ? -6.252 47.820 -29.442 1.00 29.52 374 ILE A C 1
ATOM 2917 O O . ILE A 1 374 ? -6.816 47.016 -28.705 1.00 29.52 374 ILE A O 1
ATOM 2921 N N . VAL A 1 375 ? -4.937 48.035 -29.395 1.00 37.00 375 VAL A N 1
ATOM 2922 C CA . VAL A 1 375 ? -4.077 47.743 -28.237 1.00 37.00 375 VAL A CA 1
ATOM 2923 C C . VAL A 1 375 ? -4.180 48.934 -27.280 1.00 37.00 375 VAL A C 1
ATOM 2925 O O . VAL A 1 375 ? -4.261 50.059 -27.765 1.00 37.00 375 VAL A O 1
ATOM 2928 N N . ALA A 1 376 ? -4.080 48.670 -25.971 1.00 32.22 376 ALA A N 1
ATOM 2929 C CA . ALA A 1 376 ? -3.822 49.614 -24.868 1.00 32.22 376 ALA A CA 1
ATOM 2930 C C . ALA A 1 376 ? -5.016 49.971 -23.963 1.00 32.22 376 ALA A C 1
ATOM 2932 O O . ALA A 1 376 ? -5.484 51.099 -24.008 1.00 32.22 376 ALA A O 1
ATOM 2933 N N . ILE A 1 377 ? -5.427 49.048 -23.072 1.00 34.59 377 ILE A N 1
ATOM 2934 C CA . ILE A 1 377 ? -6.052 49.414 -21.774 1.00 34.59 377 ILE A CA 1
ATOM 2935 C C . ILE A 1 377 ? -5.547 48.570 -20.575 1.00 34.59 377 ILE A C 1
ATOM 2937 O O . ILE A 1 377 ? -5.493 49.089 -19.469 1.00 34.59 377 ILE A O 1
ATOM 2941 N N . ILE A 1 378 ? -5.069 47.326 -20.721 1.00 35.91 378 ILE A N 1
ATOM 2942 C CA . ILE A 1 378 ? -4.800 46.483 -19.523 1.00 35.91 378 ILE A CA 1
ATOM 2943 C C . ILE A 1 378 ? -3.356 46.592 -18.971 1.00 35.91 378 ILE A C 1
ATOM 2945 O O . ILE A 1 378 ? -3.065 46.116 -17.881 1.00 35.91 378 ILE A O 1
ATOM 2949 N N . ALA A 1 379 ? -2.459 47.331 -19.634 1.00 34.81 379 ALA A N 1
ATOM 2950 C CA . ALA A 1 379 ? -1.110 47.608 -19.112 1.00 34.81 379 ALA A CA 1
ATOM 2951 C C . ALA A 1 379 ? -1.049 48.768 -18.085 1.00 34.81 379 ALA A C 1
ATOM 2953 O O . ALA A 1 379 ? 0.033 49.125 -17.634 1.00 34.81 379 ALA A O 1
ATOM 2954 N N . VAL A 1 380 ? -2.193 49.352 -17.701 1.00 38.41 380 VAL A N 1
ATOM 2955 C CA . VAL A 1 380 ? -2.277 50.488 -16.755 1.00 38.41 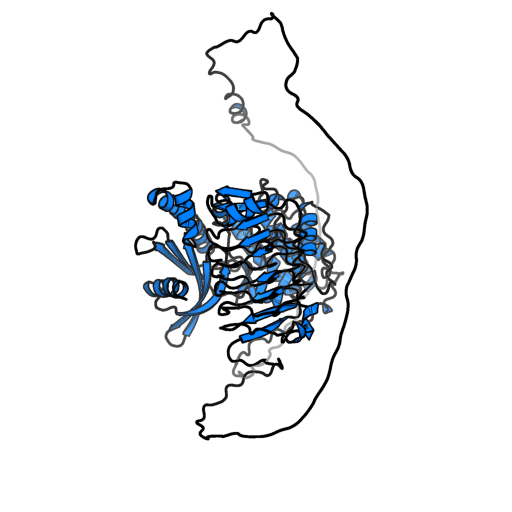380 VAL A CA 1
ATOM 2956 C C . VAL A 1 380 ? -2.720 50.059 -15.343 1.00 38.41 380 VAL A C 1
ATOM 2958 O O . VAL A 1 380 ? -2.575 50.822 -14.396 1.00 38.41 380 VAL A O 1
ATOM 2961 N N . ILE A 1 381 ? -3.171 48.813 -15.148 1.00 39.22 381 ILE A N 1
ATOM 2962 C CA . ILE A 1 381 ? -3.678 48.344 -13.840 1.00 39.22 381 ILE A CA 1
ATOM 2963 C C . ILE A 1 381 ? -2.566 47.779 -12.930 1.00 39.22 381 ILE A C 1
ATOM 2965 O O . ILE A 1 381 ? -2.766 47.641 -11.730 1.00 39.22 381 ILE A O 1
ATOM 2969 N N . LEU A 1 382 ? -1.355 47.545 -13.449 1.00 36.97 382 LEU A N 1
ATOM 2970 C CA . LEU A 1 382 ? -0.252 46.948 -12.676 1.00 36.97 382 LEU A CA 1
ATOM 2971 C C . LEU A 1 382 ? 0.814 47.937 -12.166 1.00 36.97 382 LEU A C 1
ATOM 2973 O O . LEU A 1 382 ? 1.815 47.506 -11.607 1.00 36.97 382 LEU A O 1
ATOM 2977 N N . VAL A 1 383 ? 0.610 49.253 -12.319 1.00 38.28 383 VAL A N 1
ATOM 2978 C CA . VAL A 1 383 ? 1.591 50.282 -11.891 1.00 38.28 383 VAL A CA 1
ATOM 2979 C C . VAL A 1 383 ? 0.991 51.341 -10.939 1.00 38.28 383 VAL A C 1
ATOM 2981 O O . VAL A 1 383 ? 1.680 52.258 -10.513 1.00 38.28 383 VAL A O 1
ATOM 2984 N N . LEU A 1 384 ? -0.270 51.198 -10.509 1.00 33.47 384 LEU A N 1
ATOM 2985 C CA . LEU A 1 384 ? -0.958 52.166 -9.628 1.00 33.47 384 LEU A CA 1
ATOM 2986 C C . LEU A 1 384 ? -1.532 51.550 -8.335 1.00 33.47 384 LEU A C 1
ATOM 2988 O O . LEU A 1 384 ? -2.581 51.966 -7.857 1.00 33.47 384 LEU A O 1
ATOM 2992 N N . ALA A 1 385 ? -0.829 50.581 -7.742 1.00 34.94 385 ALA A N 1
ATOM 2993 C CA . ALA A 1 385 ? -1.116 50.084 -6.385 1.00 34.94 385 ALA A CA 1
ATOM 2994 C C . ALA A 1 385 ? 0.119 50.104 -5.460 1.00 34.94 385 ALA A C 1
ATOM 2996 O O . ALA A 1 385 ? 0.162 49.414 -4.448 1.00 34.94 385 ALA A O 1
ATOM 2997 N N . ILE A 1 386 ? 1.124 50.917 -5.803 1.00 40.19 386 ILE A N 1
ATOM 2998 C CA . ILE A 1 386 ? 2.222 51.314 -4.911 1.00 40.19 386 ILE A CA 1
ATOM 2999 C C . ILE A 1 386 ? 2.368 52.831 -5.033 1.00 40.19 386 ILE A C 1
ATOM 3001 O O . ILE A 1 386 ? 3.243 53.320 -5.736 1.00 40.19 386 ILE A O 1
ATOM 3005 N N . ALA A 1 387 ? 1.449 53.575 -4.418 1.00 30.17 387 ALA A N 1
ATOM 3006 C CA . ALA A 1 387 ? 1.656 54.957 -3.989 1.00 30.17 387 ALA A CA 1
ATOM 3007 C C . ALA A 1 387 ? 0.408 55.454 -3.242 1.00 30.17 387 ALA A C 1
ATOM 3009 O O . ALA A 1 387 ? -0.672 55.522 -3.815 1.00 30.17 387 ALA A O 1
ATOM 3010 N N . LEU A 1 388 ? 0.626 55.899 -2.001 1.00 32.03 388 LEU A N 1
ATOM 3011 C CA . LEU A 1 388 ? -0.244 56.758 -1.184 1.00 32.03 388 LEU A CA 1
ATOM 3012 C C . LEU A 1 388 ? -1.312 56.083 -0.305 1.00 32.03 388 LEU A C 1
ATOM 3014 O O . LEU A 1 388 ? -2.509 56.284 -0.465 1.00 32.03 388 LEU A O 1
ATOM 3018 N N . SER A 1 389 ? -0.834 55.491 0.789 1.00 34.72 389 SER A N 1
ATOM 3019 C CA . SER A 1 389 ? -1.270 55.929 2.123 1.00 34.72 389 SER A CA 1
ATOM 3020 C C . SER A 1 389 ? -0.033 56.122 3.005 1.00 34.72 389 SER A C 1
ATOM 3022 O O . SER A 1 389 ? 0.470 55.192 3.630 1.00 34.72 389 SER A O 1
ATOM 3024 N N . VAL A 1 390 ? 0.508 57.340 2.969 1.00 34.41 390 VAL A N 1
ATOM 3025 C CA . VAL A 1 390 ? 1.562 57.828 3.866 1.00 34.41 390 VAL A CA 1
ATOM 3026 C C . VAL A 1 390 ? 0.900 58.397 5.118 1.00 34.41 390 VAL A C 1
ATOM 3028 O O . VAL A 1 390 ? -0.027 59.193 4.992 1.00 34.41 390 VAL A O 1
ATOM 3031 N N . GLY A 1 391 ? 1.462 58.092 6.291 1.00 29.84 391 GLY A N 1
ATOM 3032 C CA . GLY A 1 391 ? 1.532 59.073 7.377 1.00 29.84 391 GLY A CA 1
ATOM 3033 C C . GLY A 1 391 ? 1.349 58.530 8.791 1.00 29.84 391 GLY A C 1
ATOM 3034 O O . GLY A 1 391 ? 0.223 58.459 9.263 1.00 29.84 391 GLY A O 1
ATOM 3035 N N . ALA A 1 392 ? 2.462 58.241 9.476 1.00 28.83 392 ALA A N 1
ATOM 3036 C CA . ALA A 1 392 ? 2.916 58.922 10.707 1.00 28.83 392 ALA A CA 1
ATOM 3037 C C . ALA A 1 392 ? 3.833 57.981 11.526 1.00 28.83 392 ALA A C 1
ATOM 3039 O O . ALA A 1 392 ? 3.395 56.945 12.000 1.00 28.83 392 ALA A O 1
ATOM 3040 N N . VAL A 1 393 ? 5.155 58.201 11.501 1.00 30.61 393 VAL A N 1
ATOM 3041 C CA . VAL A 1 393 ? 5.941 58.858 12.573 1.00 30.61 393 VAL A CA 1
ATOM 3042 C C . VAL A 1 393 ? 6.077 57.987 13.830 1.00 30.61 393 VAL A C 1
ATOM 3044 O O . VAL A 1 393 ? 5.143 57.910 14.607 1.00 30.61 393 VAL A O 1
ATOM 3047 N N . PHE A 1 394 ? 7.266 57.419 14.066 1.00 31.70 394 PHE A N 1
ATOM 3048 C CA . PHE A 1 394 ? 8.087 57.722 15.248 1.00 31.70 394 PHE A CA 1
ATOM 3049 C C . PHE A 1 394 ? 9.553 57.356 14.980 1.00 31.70 394 PHE A C 1
ATOM 3051 O O . PHE A 1 394 ? 9.871 56.368 14.325 1.00 31.70 394 PHE A O 1
ATOM 3058 N N . ALA A 1 395 ? 10.423 58.258 15.419 1.00 28.03 395 ALA A N 1
ATOM 3059 C CA . ALA A 1 395 ? 11.847 58.313 15.152 1.00 28.03 395 ALA A CA 1
ATOM 3060 C C . ALA A 1 395 ? 12.665 57.455 16.129 1.00 28.03 395 ALA A C 1
ATOM 3062 O O . ALA A 1 395 ? 12.309 57.333 17.297 1.00 28.03 395 ALA A O 1
ATOM 3063 N N . ILE A 1 396 ? 13.823 56.982 15.668 1.00 31.12 396 ILE A N 1
ATOM 3064 C CA . ILE A 1 396 ? 14.997 56.731 16.511 1.00 31.12 396 ILE A CA 1
ATOM 3065 C C . ILE A 1 396 ? 16.141 57.563 15.928 1.00 31.12 396 ILE A C 1
ATOM 3067 O O . ILE A 1 396 ? 16.373 57.510 14.717 1.00 31.12 396 ILE A O 1
ATOM 3071 N N . PRO A 1 397 ? 16.883 58.294 16.771 1.00 34.50 397 PRO A N 1
ATOM 3072 C CA . PRO A 1 397 ? 18.319 58.409 16.578 1.00 34.50 397 PRO A CA 1
ATOM 3073 C C . PRO A 1 397 ? 19.095 57.910 17.802 1.00 34.50 397 PRO A C 1
ATOM 3075 O O . PRO A 1 397 ? 18.707 58.113 18.949 1.00 34.50 397 PRO A O 1
ATOM 3078 N N . ALA A 1 398 ? 20.209 57.256 17.488 1.00 29.83 398 ALA A N 1
ATOM 3079 C CA . ALA A 1 398 ? 21.265 56.795 18.379 1.00 29.83 398 ALA A CA 1
ATOM 3080 C C . ALA A 1 398 ? 22.032 57.947 19.064 1.00 29.83 398 ALA A C 1
ATOM 3082 O O . ALA A 1 398 ? 21.799 59.102 18.706 1.00 29.83 398 ALA A O 1
ATOM 3083 N N . ILE A 1 399 ? 23.022 57.554 19.902 1.00 28.97 399 ILE A N 1
ATOM 3084 C CA . ILE A 1 399 ? 24.222 58.267 20.438 1.00 28.97 399 ILE A CA 1
ATOM 3085 C C . ILE A 1 399 ? 24.160 58.419 21.978 1.00 28.97 399 ILE A C 1
ATOM 3087 O O . ILE A 1 399 ? 23.121 58.837 22.469 1.00 28.97 399 ILE A O 1
ATOM 3091 N N . ILE A 1 400 ? 25.169 58.175 22.837 1.00 28.11 400 ILE A N 1
ATOM 3092 C CA . ILE A 1 400 ? 26.564 57.661 22.816 1.00 28.11 400 ILE A CA 1
ATOM 3093 C C . ILE A 1 400 ? 26.970 57.385 24.295 1.00 28.11 400 ILE A C 1
ATOM 3095 O O . ILE A 1 400 ? 26.445 58.041 25.190 1.00 28.11 400 ILE A O 1
ATOM 3099 N N . ASP A 1 401 ? 27.908 56.449 24.485 1.00 26.06 401 ASP A N 1
ATOM 3100 C CA . ASP A 1 401 ? 28.949 56.242 25.520 1.00 26.06 401 ASP A CA 1
ATOM 3101 C C . ASP A 1 401 ? 28.824 56.594 27.029 1.00 26.06 401 ASP A C 1
ATOM 3103 O O . ASP A 1 401 ? 28.451 57.685 27.447 1.00 26.06 401 ASP A O 1
ATOM 3107 N N . TYR A 1 402 ? 29.474 55.686 27.784 1.00 25.42 402 TYR A N 1
ATOM 3108 C CA . TYR A 1 402 ? 30.528 55.918 28.798 1.00 25.42 402 TYR A CA 1
ATOM 3109 C C . TYR A 1 402 ? 30.180 55.860 30.301 1.00 25.42 402 TYR A C 1
ATOM 3111 O O . TYR A 1 402 ? 29.588 56.782 30.850 1.00 25.42 402 TYR A O 1
ATOM 3119 N N . PHE A 1 403 ? 30.670 54.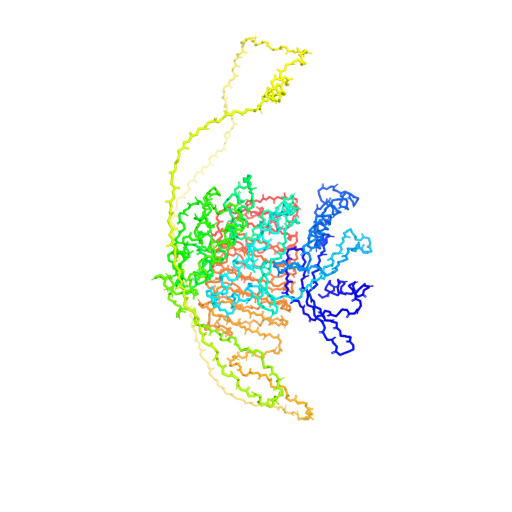790 30.952 1.00 25.14 403 PHE A N 1
ATOM 3120 C CA . PHE A 1 403 ? 31.435 54.672 32.223 1.00 25.14 403 PHE A CA 1
ATOM 3121 C C . PHE A 1 403 ? 31.113 53.290 32.840 1.00 25.14 403 PHE A C 1
ATOM 3123 O O . PHE A 1 403 ? 29.968 53.034 33.188 1.00 25.14 403 PHE A O 1
ATOM 3130 N N . ASP A 1 404 ? 31.964 52.265 32.757 1.00 25.97 404 ASP A N 1
ATOM 3131 C CA . ASP A 1 404 ? 33.261 52.000 33.415 1.00 25.97 404 ASP A CA 1
ATOM 3132 C C . ASP A 1 404 ? 33.129 51.097 34.661 1.00 25.97 404 ASP A C 1
ATOM 3134 O O . ASP A 1 404 ? 32.286 51.295 35.533 1.00 25.97 404 ASP A O 1
ATOM 3138 N N . SER A 1 405 ? 34.099 50.188 34.739 1.00 28.81 405 SER A N 1
ATOM 3139 C CA . SER A 1 405 ? 34.726 49.607 35.925 1.00 28.81 405 SER A CA 1
ATOM 3140 C C . SER A 1 405 ? 34.200 48.311 36.563 1.00 28.81 405 SER A C 1
ATOM 3142 O O . SER A 1 405 ? 33.144 48.247 37.182 1.00 28.81 405 SER A O 1
ATOM 3144 N N . SER A 1 406 ? 35.144 47.354 36.574 1.00 28.05 406 SER A N 1
ATOM 3145 C CA . SER A 1 406 ? 35.471 46.401 37.652 1.00 28.05 406 SER A CA 1
ATOM 3146 C C . SER A 1 406 ? 34.517 45.213 37.852 1.00 28.05 406 SER A C 1
ATOM 3148 O O . SER A 1 406 ? 33.310 45.349 37.774 1.00 28.05 406 SER A O 1
ATOM 3150 N N . SER A 1 407 ? 34.957 43.984 38.124 1.00 29.38 407 SER A N 1
ATOM 3151 C CA . SER A 1 407 ? 36.289 43.445 38.416 1.00 29.38 407 SER A CA 1
ATOM 3152 C C . SER A 1 407 ? 36.205 41.915 38.401 1.00 29.38 407 SER A C 1
ATOM 3154 O O . SER A 1 407 ? 35.185 41.330 38.749 1.00 29.38 407 SER A O 1
ATOM 3156 N N . SER A 1 408 ? 37.315 41.293 38.020 1.00 28.02 408 SER A N 1
ATOM 3157 C CA . SER A 1 408 ? 37.602 39.869 38.158 1.00 28.02 408 SER A CA 1
ATOM 3158 C C . SER A 1 408 ? 37.940 39.492 39.611 1.00 28.02 408 SER A C 1
ATOM 3160 O O . SER A 1 408 ? 38.430 40.331 40.368 1.00 28.02 408 SER A O 1
ATOM 3162 N N . SER A 1 409 ? 37.806 38.192 39.895 1.00 28.34 409 SER A N 1
ATOM 3163 C CA . SER A 1 409 ? 38.669 37.365 40.759 1.00 28.34 409 SER A CA 1
ATOM 3164 C C . SER A 1 409 ? 38.147 36.930 42.153 1.00 28.34 409 SER A C 1
ATOM 3166 O O . SER A 1 409 ? 38.084 37.698 43.100 1.00 28.34 409 SER A O 1
ATOM 3168 N N . THR A 1 410 ? 37.808 35.630 42.217 1.00 26.97 410 THR A N 1
ATOM 3169 C CA . THR A 1 410 ? 38.396 34.545 43.049 1.00 26.97 410 THR A CA 1
ATOM 3170 C C . THR A 1 410 ? 38.377 34.526 44.595 1.00 26.97 410 THR A C 1
ATOM 3172 O O . THR A 1 410 ? 38.724 35.496 45.252 1.00 26.97 410 THR A O 1
ATOM 3175 N N . ILE A 1 411 ? 38.224 33.273 45.086 1.00 28.34 411 ILE A N 1
ATOM 3176 C CA . ILE A 1 411 ? 38.722 32.614 46.327 1.00 28.34 411 ILE A CA 1
ATOM 3177 C C . ILE A 1 411 ? 37.812 32.606 47.574 1.00 28.34 411 ILE A C 1
ATOM 3179 O O . ILE A 1 411 ? 37.656 33.603 48.267 1.00 28.34 411 ILE A O 1
ATOM 3183 N N . SER A 1 412 ? 37.308 31.419 47.940 1.00 27.36 412 SER A N 1
ATOM 3184 C CA . SER A 1 412 ? 37.785 30.538 49.042 1.00 27.36 412 SER A CA 1
ATOM 3185 C C . SER A 1 412 ? 36.782 29.371 49.188 1.00 27.36 412 SER A C 1
ATOM 3187 O O . SER A 1 412 ? 35.599 29.561 48.940 1.00 27.36 412 SER A O 1
ATOM 3189 N N . SER A 1 413 ? 37.155 28.126 49.472 1.00 31.91 413 SER A N 1
ATOM 3190 C CA . SER A 1 413 ? 37.921 27.662 50.632 1.00 31.91 413 SER A CA 1
ATOM 3191 C C . SER A 1 413 ? 38.472 26.245 50.389 1.00 31.91 413 SER A C 1
ATOM 3193 O O . SER A 1 413 ? 37.918 25.476 49.606 1.00 31.91 413 SER A O 1
ATOM 3195 N N . ARG A 1 414 ? 39.615 25.981 51.032 1.00 33.78 414 ARG A N 1
ATOM 3196 C CA . ARG A 1 414 ? 40.302 24.692 51.197 1.00 33.78 414 ARG A CA 1
ATOM 3197 C C . ARG A 1 414 ? 39.745 23.960 52.422 1.00 33.78 414 ARG A C 1
ATOM 3199 O O . ARG A 1 414 ? 39.094 24.607 53.236 1.00 33.78 414 ARG A O 1
ATOM 3206 N N . ASP A 1 415 ? 40.002 22.655 52.470 1.00 35.25 415 ASP A N 1
ATOM 3207 C CA . ASP A 1 415 ? 40.648 21.855 53.538 1.00 35.25 415 ASP A CA 1
ATOM 3208 C C . ASP A 1 415 ? 40.455 20.379 53.098 1.00 35.25 415 ASP A C 1
ATOM 3210 O O . ASP A 1 415 ? 39.387 20.055 52.579 1.00 35.25 415 ASP A O 1
ATOM 3214 N N . ASP A 1 416 ? 41.325 19.382 53.235 1.00 35.59 416 ASP A N 1
ATOM 3215 C CA . ASP A 1 416 ? 42.768 19.175 53.427 1.00 35.59 416 ASP A CA 1
ATOM 3216 C C . ASP A 1 416 ? 42.949 17.630 53.310 1.00 35.59 416 ASP A C 1
ATOM 3218 O O . ASP A 1 416 ? 42.019 16.906 53.671 1.00 35.59 416 ASP A O 1
ATOM 3222 N N . ASP A 1 417 ? 44.104 17.180 52.792 1.00 34.41 417 ASP A N 1
ATOM 3223 C CA . ASP A 1 417 ? 44.894 15.965 53.138 1.00 34.41 417 ASP A CA 1
ATOM 3224 C C . ASP A 1 417 ? 44.234 14.548 53.103 1.00 34.41 417 ASP A C 1
ATOM 3226 O O . ASP A 1 417 ? 43.079 14.355 53.460 1.00 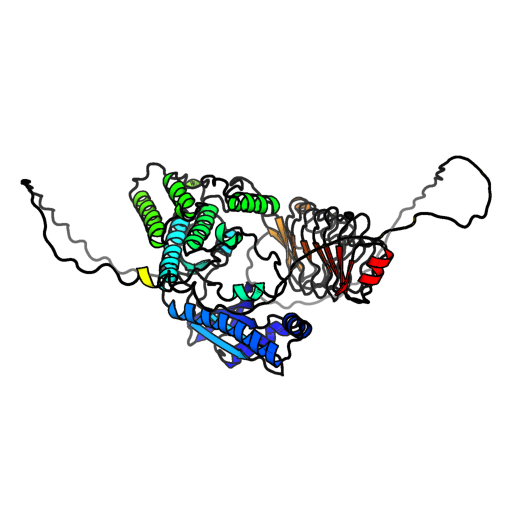34.41 417 ASP A O 1
ATOM 3230 N N . ASP A 1 418 ? 44.869 13.420 52.761 1.00 34.19 418 ASP A N 1
ATOM 3231 C CA . ASP A 1 418 ? 46.215 13.038 52.313 1.00 34.19 418 ASP A CA 1
ATOM 3232 C C . ASP A 1 418 ? 46.177 11.535 51.900 1.00 34.19 418 ASP A C 1
ATOM 3234 O O . ASP A 1 418 ? 45.258 10.801 52.274 1.00 34.19 418 ASP A O 1
ATOM 3238 N N . ASP A 1 419 ? 47.234 11.108 51.200 1.00 35.03 419 ASP A N 1
ATOM 3239 C CA . ASP A 1 419 ? 47.849 9.763 51.133 1.00 35.03 419 ASP A CA 1
ATOM 3240 C C . ASP A 1 419 ? 47.274 8.597 50.282 1.00 35.03 419 ASP A C 1
ATOM 3242 O O . ASP A 1 419 ? 46.306 7.915 50.610 1.00 35.03 419 ASP A O 1
ATOM 3246 N N . ASP A 1 420 ? 48.005 8.353 49.178 1.00 36.47 420 ASP A N 1
ATOM 3247 C CA . ASP A 1 420 ? 48.723 7.116 48.798 1.00 36.47 420 ASP A CA 1
ATOM 3248 C C . ASP A 1 420 ? 48.121 5.737 49.164 1.00 36.47 420 ASP A C 1
ATOM 3250 O O . ASP A 1 420 ? 48.076 5.352 50.325 1.00 36.47 420 ASP A O 1
ATOM 3254 N N . ASP A 1 421 ? 47.859 4.889 48.154 1.00 36.59 421 ASP A N 1
ATOM 3255 C CA . ASP A 1 421 ? 48.787 3.780 47.859 1.00 36.59 421 ASP A CA 1
ATOM 3256 C C . ASP A 1 421 ? 48.484 3.029 46.544 1.00 36.59 421 ASP A C 1
ATOM 3258 O O . ASP A 1 421 ? 47.352 2.904 46.074 1.00 36.59 421 ASP A O 1
ATOM 3262 N N . LYS A 1 422 ? 49.556 2.511 45.938 1.00 38.56 422 LYS A N 1
ATOM 3263 C CA . LYS A 1 422 ? 49.584 1.717 44.698 1.00 38.56 422 LYS A CA 1
ATOM 3264 C C . LYS A 1 422 ? 49.317 0.226 44.967 1.00 38.56 422 LYS A C 1
ATOM 3266 O O . LYS A 1 422 ? 49.873 -0.300 45.924 1.00 38.56 422 LYS A O 1
ATOM 3271 N N . LYS A 1 423 ? 48.699 -0.477 44.001 1.00 33.94 423 LYS A N 1
ATOM 3272 C CA . LYS A 1 423 ? 49.258 -1.626 43.227 1.00 33.94 423 LYS A CA 1
ATOM 3273 C C . LYS A 1 423 ? 48.240 -2.717 42.851 1.00 33.94 423 LYS A C 1
ATOM 3275 O O . LYS A 1 423 ? 47.532 -3.238 43.697 1.00 33.94 423 LYS A O 1
ATOM 3280 N N . ASP A 1 424 ? 48.324 -3.072 41.567 1.00 33.66 424 ASP A N 1
ATOM 3281 C CA . ASP A 1 424 ? 48.429 -4.411 40.963 1.00 33.66 424 ASP A CA 1
ATOM 3282 C C . ASP A 1 424 ? 47.355 -5.495 41.216 1.00 33.66 424 ASP A C 1
ATOM 3284 O O . ASP A 1 424 ? 47.236 -6.053 42.297 1.00 33.66 424 ASP A O 1
ATOM 3288 N N . ASN A 1 425 ? 46.679 -5.839 40.106 1.00 33.03 425 ASN A N 1
ATOM 3289 C CA . ASN A 1 425 ? 46.682 -7.155 39.438 1.00 33.03 425 ASN A CA 1
ATOM 3290 C C . ASN A 1 425 ? 46.285 -8.405 40.258 1.00 33.03 425 ASN A C 1
ATOM 3292 O O . ASN A 1 425 ? 47.003 -8.822 41.154 1.00 33.03 425 ASN A O 1
ATOM 3296 N N . ASP A 1 426 ? 45.203 -9.093 39.877 1.00 32.44 426 ASP A N 1
ATOM 3297 C CA . ASP A 1 426 ? 45.253 -10.281 39.002 1.00 32.44 426 ASP A CA 1
ATOM 3298 C C . ASP A 1 426 ? 43.957 -11.109 39.050 1.00 32.44 426 ASP A C 1
ATOM 3300 O O . ASP A 1 426 ? 43.222 -11.151 40.034 1.00 32.44 426 ASP A O 1
ATOM 3304 N N . ARG A 1 427 ? 43.690 -11.751 37.910 1.00 37.16 427 ARG A N 1
ATOM 3305 C CA . ARG A 1 427 ? 42.636 -12.741 37.666 1.00 37.16 427 ARG A CA 1
ATOM 3306 C C . ARG A 1 427 ? 43.031 -14.085 38.270 1.00 37.16 427 ARG A C 1
ATOM 3308 O O . ARG A 1 427 ? 44.132 -14.533 37.981 1.00 37.16 427 ARG A O 1
ATOM 3315 N N . GLU A 1 428 ? 42.090 -14.803 38.880 1.00 34.31 428 GLU A N 1
ATOM 3316 C CA . GLU A 1 428 ? 42.116 -16.271 38.888 1.00 34.31 428 GLU A CA 1
ATOM 3317 C C . GLU A 1 428 ? 40.713 -16.867 38.703 1.00 34.31 428 GLU A C 1
ATOM 3319 O O . GLU A 1 428 ? 39.720 -16.441 39.290 1.00 34.31 428 GLU A O 1
ATOM 3324 N N . THR A 1 429 ? 40.687 -17.836 37.797 1.00 30.56 429 THR A N 1
ATOM 3325 C CA . THR A 1 429 ? 39.651 -18.806 37.450 1.00 30.56 429 THR A CA 1
ATOM 3326 C C . THR A 1 429 ? 39.692 -19.992 38.413 1.00 30.56 429 THR A C 1
ATOM 3328 O O . THR A 1 429 ? 40.785 -20.465 38.714 1.00 30.56 429 THR A O 1
ATOM 3331 N N . GLU A 1 430 ? 38.541 -20.559 38.778 1.00 35.00 430 GLU A N 1
ATOM 3332 C CA . GLU A 1 430 ? 38.459 -21.916 39.339 1.00 35.00 430 GLU A CA 1
ATOM 3333 C C . GLU A 1 430 ? 37.570 -22.822 38.477 1.00 35.00 430 GLU A C 1
ATOM 3335 O O . GLU A 1 430 ? 36.609 -22.386 37.844 1.00 35.00 430 GLU A O 1
ATOM 3340 N N . GLU A 1 431 ? 37.953 -24.096 38.444 1.00 31.88 431 GLU A N 1
ATOM 3341 C CA . GLU A 1 431 ? 37.581 -25.138 37.492 1.00 31.88 431 GLU A CA 1
ATOM 3342 C C . GLU A 1 431 ? 37.211 -26.436 38.265 1.00 31.88 431 GLU A C 1
ATOM 3344 O O . GLU A 1 431 ? 37.827 -26.712 39.295 1.00 31.88 431 GLU A O 1
ATOM 3349 N N . ILE A 1 432 ? 36.318 -27.269 37.677 1.00 30.52 432 ILE A N 1
ATOM 3350 C CA . ILE A 1 432 ? 36.202 -28.765 37.782 1.00 30.52 432 ILE A CA 1
ATOM 3351 C C . ILE A 1 432 ? 35.402 -29.366 38.993 1.00 30.52 432 ILE A C 1
ATOM 3353 O O . ILE A 1 432 ? 35.422 -28.740 40.050 1.00 30.52 432 ILE A O 1
ATOM 3357 N N . PRO A 1 433 ? 34.760 -30.592 38.960 1.00 44.81 433 PRO A N 1
ATOM 3358 C CA . PRO A 1 433 ? 34.506 -31.621 37.895 1.00 44.81 433 PRO A CA 1
ATOM 3359 C C . PRO A 1 433 ? 33.067 -32.232 37.758 1.00 44.81 433 PRO A C 1
ATOM 3361 O O . PRO A 1 433 ? 32.363 -32.445 38.738 1.00 44.81 433 PRO A O 1
ATOM 3364 N N . GLY A 1 434 ? 32.720 -32.692 36.539 1.00 30.22 434 GLY A N 1
ATOM 3365 C CA . GLY A 1 434 ? 32.647 -34.114 36.086 1.00 30.22 434 GLY A CA 1
ATOM 3366 C C . GLY A 1 434 ? 31.749 -35.216 36.722 1.00 30.22 434 GLY A C 1
ATOM 3367 O O . GLY A 1 434 ? 32.137 -35.814 37.717 1.00 30.22 434 GLY A O 1
ATOM 3368 N N . ALA A 1 435 ? 30.667 -35.569 35.995 1.00 31.44 435 ALA A N 1
ATOM 3369 C CA . ALA A 1 435 ? 30.140 -36.889 35.530 1.00 31.44 435 ALA A CA 1
ATOM 3370 C C . ALA A 1 435 ? 30.058 -38.169 36.412 1.00 31.44 435 ALA A C 1
ATOM 3372 O O . ALA A 1 435 ? 31.087 -38.618 36.900 1.00 31.44 435 ALA A O 1
ATOM 3373 N N . VAL A 1 436 ? 28.889 -38.861 36.389 1.00 31.22 436 VAL A N 1
ATOM 3374 C CA . VAL A 1 436 ? 28.712 -40.344 36.264 1.00 31.22 436 VAL A CA 1
ATOM 3375 C C . VAL A 1 436 ? 27.321 -40.698 35.667 1.00 31.22 436 VAL A C 1
ATOM 3377 O O . VAL A 1 436 ? 26.315 -40.125 36.077 1.00 31.22 436 VAL A O 1
ATOM 3380 N N . ASP A 1 437 ? 27.303 -41.663 34.735 1.00 31.86 437 ASP A N 1
ATOM 3381 C CA . ASP A 1 437 ? 26.175 -42.349 34.064 1.00 31.86 437 ASP A CA 1
ATOM 3382 C C . ASP A 1 437 ? 25.267 -43.218 34.967 1.00 31.86 437 ASP A C 1
ATOM 3384 O O . ASP A 1 437 ? 25.694 -43.709 36.011 1.00 31.86 437 ASP A O 1
ATOM 3388 N N . THR A 1 438 ? 24.051 -43.541 34.497 1.00 32.25 438 THR A N 1
ATOM 3389 C CA . THR A 1 438 ? 23.550 -44.937 34.381 1.00 32.25 438 THR A CA 1
ATOM 3390 C C . THR A 1 438 ? 22.242 -45.015 33.577 1.00 32.25 438 THR A C 1
ATOM 3392 O O . THR A 1 438 ? 21.302 -44.260 33.812 1.00 32.25 438 THR A O 1
ATOM 3395 N N . GLU A 1 439 ? 22.210 -45.955 32.629 1.00 32.53 439 GLU A N 1
ATOM 3396 C CA . GLU A 1 439 ? 21.056 -46.394 31.835 1.00 32.53 439 GLU A CA 1
ATOM 3397 C C . GLU A 1 439 ? 20.097 -47.305 32.642 1.00 32.53 439 GLU A C 1
ATOM 3399 O O . GLU A 1 439 ? 20.509 -47.948 33.610 1.00 32.53 439 GLU A O 1
ATOM 3404 N N . ASP A 1 440 ? 18.843 -47.404 32.164 1.00 33.09 440 ASP A N 1
ATOM 3405 C CA . ASP A 1 440 ? 18.180 -48.642 31.680 1.00 33.09 440 ASP A CA 1
ATOM 3406 C C . ASP A 1 440 ? 16.768 -49.051 32.220 1.00 33.09 440 ASP A C 1
ATOM 3408 O O . ASP A 1 440 ? 16.565 -49.315 33.404 1.00 33.09 440 ASP A O 1
ATOM 3412 N N . VAL A 1 441 ? 15.852 -49.225 31.237 1.00 31.56 441 VAL A N 1
ATOM 3413 C CA . VAL A 1 441 ? 14.743 -50.216 31.048 1.00 31.56 441 VAL A CA 1
ATOM 3414 C C . VAL A 1 441 ? 13.323 -50.060 31.670 1.00 31.56 441 VAL A C 1
ATOM 3416 O O . VAL A 1 441 ? 13.148 -50.167 32.876 1.00 31.56 441 VAL A O 1
ATOM 3419 N N . MET A 1 442 ? 12.330 -49.966 30.741 1.00 30.09 442 MET A N 1
ATOM 3420 C CA . MET A 1 442 ? 10.946 -50.546 30.588 1.00 30.09 442 MET A CA 1
ATOM 3421 C C . MET A 1 442 ? 10.015 -50.744 31.826 1.00 30.09 442 MET A C 1
ATOM 3423 O O . MET A 1 442 ? 10.478 -51.006 32.921 1.00 30.09 442 MET A O 1
ATOM 3427 N N . ASP A 1 443 ? 8.669 -50.737 31.788 1.00 30.53 443 ASP A N 1
ATOM 3428 C CA . ASP A 1 443 ? 7.666 -51.066 30.756 1.00 30.53 443 ASP A CA 1
ATOM 3429 C C . ASP A 1 443 ? 6.233 -50.601 31.163 1.00 30.53 443 ASP A C 1
ATOM 3431 O O . ASP A 1 443 ? 5.912 -50.530 32.348 1.00 30.53 443 ASP A O 1
ATOM 3435 N N . SER A 1 444 ? 5.361 -50.436 30.157 1.00 29.92 444 SER A N 1
ATOM 3436 C CA . SER A 1 444 ? 3.893 -50.657 30.096 1.00 29.92 444 SER A CA 1
ATOM 3437 C C . SER A 1 444 ? 2.908 -50.069 31.138 1.00 29.92 444 SER A C 1
ATOM 3439 O O . SER A 1 444 ? 2.912 -50.463 32.298 1.00 29.92 444 SER A O 1
ATOM 3441 N N . TYR A 1 445 ? 1.900 -49.302 30.679 1.00 26.83 445 TYR A N 1
ATOM 3442 C CA . TYR A 1 445 ? 0.500 -49.782 30.545 1.00 26.83 445 TYR A CA 1
ATOM 3443 C C . TYR A 1 445 ? -0.434 -48.730 29.898 1.00 26.83 445 TYR A C 1
ATOM 3445 O O . TYR A 1 445 ? -0.449 -47.564 30.283 1.00 26.83 445 TYR A O 1
ATOM 3453 N N . ARG A 1 446 ? -1.247 -49.185 28.934 1.00 31.31 446 ARG A N 1
ATOM 3454 C CA . ARG A 1 446 ? -2.341 -48.481 28.225 1.00 31.31 446 ARG A CA 1
ATOM 3455 C C . ARG A 1 446 ? -3.670 -48.698 28.980 1.00 31.31 446 ARG A C 1
ATOM 3457 O O . ARG A 1 446 ? -3.770 -49.668 29.733 1.00 31.31 446 ARG A O 1
ATOM 3464 N N . PRO A 1 447 ? -4.727 -47.906 28.727 1.00 33.69 447 PRO A N 1
ATOM 3465 C CA . PRO A 1 447 ? -5.868 -48.561 28.076 1.00 33.69 447 PRO A CA 1
ATOM 3466 C C . PRO A 1 447 ? -6.593 -47.708 27.023 1.00 33.69 447 PRO A C 1
ATOM 3468 O O . PRO A 1 447 ? -6.650 -46.484 27.089 1.00 33.69 447 PRO A O 1
ATOM 3471 N N . GLU A 1 448 ? -7.144 -48.429 26.050 1.00 33.19 448 GLU A N 1
ATOM 3472 C CA . GLU A 1 448 ? -8.057 -47.999 24.988 1.00 33.19 448 GLU A CA 1
ATOM 3473 C C . GLU A 1 448 ? -9.507 -47.936 25.492 1.00 33.19 448 GLU A C 1
ATOM 3475 O O . GLU A 1 448 ? -9.882 -48.725 26.360 1.00 33.19 448 GLU A O 1
ATOM 3480 N N . THR A 1 449 ? -10.345 -47.111 24.852 1.00 32.31 449 THR A N 1
ATOM 3481 C CA . THR A 1 449 ? -11.772 -47.420 24.645 1.00 32.31 449 THR A CA 1
ATOM 3482 C C . THR A 1 449 ? -12.266 -46.878 23.301 1.00 32.31 449 THR A C 1
ATOM 3484 O O . THR A 1 449 ? -11.996 -45.729 22.957 1.00 32.31 449 THR A O 1
ATOM 3487 N N . ASP A 1 450 ? -13.002 -47.740 22.598 1.00 31.03 450 ASP A N 1
ATOM 3488 C CA . ASP A 1 450 ? -13.538 -47.658 21.235 1.00 31.03 450 ASP A CA 1
ATOM 3489 C C . ASP A 1 450 ? -14.822 -46.815 21.028 1.00 31.03 450 ASP A C 1
ATOM 3491 O O . ASP A 1 450 ? -15.666 -46.725 21.922 1.00 31.03 450 ASP A O 1
ATOM 3495 N N . ALA A 1 451 ? -15.004 -46.426 19.746 1.00 29.94 451 ALA A N 1
ATOM 3496 C CA . ALA A 1 451 ? -16.240 -46.386 18.921 1.00 29.94 451 ALA A CA 1
ATOM 3497 C C . ALA A 1 451 ? -17.164 -45.134 18.918 1.00 29.94 451 ALA A C 1
ATOM 3499 O O . ALA A 1 451 ? -17.302 -44.474 19.946 1.00 29.94 451 ALA A O 1
ATOM 3500 N N . PRO A 1 452 ? -17.983 -44.906 17.850 1.00 41.47 452 PRO A N 1
ATOM 3501 C CA . PRO A 1 452 ? -17.816 -45.215 16.410 1.00 41.47 452 PRO A CA 1
ATOM 3502 C C . PRO A 1 452 ? -18.225 -44.070 15.428 1.00 41.47 452 PRO A C 1
ATOM 3504 O O . PRO A 1 452 ? -18.773 -43.043 15.821 1.00 41.47 452 PRO A O 1
ATOM 3507 N N . ASP A 1 453 ? -17.981 -44.328 14.135 1.00 32.69 453 ASP A N 1
ATOM 3508 C CA . ASP A 1 453 ? -18.291 -43.575 12.900 1.00 32.69 453 ASP A CA 1
ATOM 3509 C C . ASP A 1 453 ? -19.698 -42.965 12.738 1.00 32.69 453 ASP A C 1
ATOM 3511 O O . ASP A 1 453 ? -20.700 -43.616 13.041 1.00 32.69 453 ASP A O 1
ATOM 3515 N N . THR A 1 454 ? -19.764 -41.817 12.038 1.00 32.38 454 THR A N 1
ATOM 3516 C CA . THR A 1 454 ? -20.795 -41.541 11.011 1.00 32.38 454 THR A CA 1
ATOM 3517 C C . THR A 1 454 ? -20.262 -40.642 9.885 1.00 32.38 454 THR A C 1
ATOM 3519 O O . THR A 1 454 ? -19.764 -39.548 10.144 1.00 32.38 454 THR A O 1
ATOM 3522 N N . ASP A 1 455 ? -20.454 -41.117 8.652 1.00 34.69 455 ASP A N 1
ATOM 3523 C CA . ASP A 1 455 ? -20.121 -40.537 7.345 1.00 34.69 455 ASP A CA 1
ATOM 3524 C C . ASP A 1 455 ? -20.649 -39.111 7.068 1.00 34.69 455 ASP A C 1
ATOM 3526 O O . ASP A 1 455 ? -21.821 -38.807 7.312 1.00 34.69 455 ASP A O 1
ATOM 3530 N N . ALA A 1 456 ? -19.836 -38.288 6.390 1.00 31.05 456 ALA A N 1
ATOM 3531 C CA . ALA A 1 456 ? -20.291 -37.189 5.528 1.00 31.05 456 ALA A CA 1
ATOM 3532 C C . ALA A 1 456 ? -19.281 -36.949 4.376 1.00 31.05 456 ALA A C 1
ATOM 3534 O O . ALA A 1 456 ? -18.089 -37.168 4.576 1.00 31.05 456 ALA A O 1
ATOM 3535 N N . PRO A 1 457 ? -19.735 -36.555 3.167 1.00 37.56 457 PRO A N 1
ATOM 3536 C CA . PRO A 1 457 ? -19.049 -36.868 1.913 1.00 37.56 457 PRO A CA 1
ATOM 3537 C C . PRO A 1 457 ? -17.991 -35.847 1.476 1.00 37.56 457 PRO A C 1
ATOM 3539 O O . PRO A 1 457 ? -18.121 -34.646 1.717 1.00 37.56 457 PRO A O 1
ATOM 3542 N N . ASP A 1 458 ? -17.014 -36.381 0.741 1.00 33.84 458 ASP A N 1
ATOM 3543 C CA . ASP A 1 458 ? -15.932 -35.716 0.017 1.00 33.84 458 ASP A CA 1
ATOM 3544 C C . ASP A 1 458 ? -16.355 -34.466 -0.767 1.00 33.84 458 ASP A C 1
ATOM 3546 O O . ASP A 1 458 ? -17.269 -34.489 -1.600 1.00 33.84 458 ASP A O 1
ATOM 3550 N N . THR A 1 459 ? -15.586 -33.393 -0.585 1.00 36.66 459 THR A N 1
ATOM 3551 C CA . THR A 1 459 ? -15.413 -32.349 -1.596 1.00 36.66 459 THR A CA 1
ATOM 3552 C C . THR A 1 459 ? -13.939 -32.282 -1.967 1.00 36.66 459 THR A C 1
ATOM 3554 O O . THR A 1 459 ? -13.122 -31.878 -1.143 1.00 36.66 459 THR A O 1
ATOM 3557 N N . ASP A 1 460 ? -13.637 -32.671 -3.206 1.00 37.84 460 ASP A N 1
ATOM 3558 C CA . ASP A 1 460 ? -12.321 -32.609 -3.842 1.00 37.84 460 ASP A CA 1
ATOM 3559 C C . ASP A 1 460 ? -11.656 -31.231 -3.655 1.00 37.84 460 ASP A C 1
ATOM 3561 O O . ASP A 1 460 ? -12.032 -30.242 -4.295 1.00 37.84 460 ASP A O 1
ATOM 3565 N N . ALA A 1 461 ? -10.637 -31.176 -2.797 1.00 32.41 461 ALA A N 1
ATOM 3566 C CA . ALA A 1 461 ? -9.627 -30.125 -2.797 1.00 32.41 461 ALA A CA 1
ATOM 3567 C C . ALA A 1 461 ? -8.429 -30.602 -3.642 1.00 32.41 461 ALA A C 1
ATOM 3569 O O . ALA A 1 461 ? -8.068 -31.775 -3.563 1.00 32.41 461 ALA A O 1
ATOM 3570 N N . PRO A 1 462 ? -7.819 -29.743 -4.480 1.00 35.28 462 PRO A N 1
ATOM 3571 C CA . PRO A 1 462 ? -6.681 -30.145 -5.295 1.00 35.28 462 PRO A CA 1
ATOM 3572 C C . PRO A 1 462 ? -5.430 -30.333 -4.427 1.00 35.28 462 PRO A C 1
ATOM 3574 O O . PRO A 1 462 ? -5.072 -29.438 -3.662 1.00 35.28 462 PRO A O 1
ATOM 3577 N N . ASP A 1 463 ? -4.765 -31.477 -4.604 1.00 34.03 463 ASP A N 1
ATOM 3578 C CA . ASP A 1 463 ? -3.460 -31.811 -4.027 1.00 34.03 463 ASP A CA 1
ATOM 3579 C C . ASP A 1 463 ? -2.424 -30.707 -4.292 1.00 34.03 463 ASP A C 1
ATOM 3581 O O . ASP A 1 463 ? -2.016 -30.465 -5.433 1.00 34.03 463 ASP A O 1
ATOM 3585 N N . ILE A 1 464 ? -1.966 -30.066 -3.218 1.00 39.72 464 ILE A N 1
ATOM 3586 C CA . ILE A 1 464 ? -0.678 -29.379 -3.159 1.00 39.72 464 ILE A CA 1
ATOM 3587 C C . ILE A 1 464 ? 0.040 -29.970 -1.946 1.00 39.72 464 ILE A C 1
ATOM 3589 O O . ILE A 1 464 ? -0.384 -29.753 -0.814 1.00 39.72 464 ILE A O 1
ATOM 3593 N N . ASP A 1 465 ? 1.098 -30.741 -2.200 1.00 38.56 465 ASP A N 1
ATOM 3594 C CA . ASP A 1 465 ? 2.012 -31.266 -1.184 1.00 38.56 465 ASP A CA 1
ATOM 3595 C C . ASP A 1 465 ? 2.623 -30.103 -0.380 1.00 38.56 465 ASP A C 1
ATOM 3597 O O . ASP A 1 465 ? 3.609 -29.489 -0.792 1.00 38.56 465 ASP A O 1
ATOM 3601 N N . ALA A 1 466 ? 2.036 -29.796 0.774 1.00 35.53 466 ALA A N 1
ATOM 3602 C CA . ALA A 1 466 ? 2.630 -28.968 1.816 1.00 35.53 466 ALA A CA 1
ATOM 3603 C C . ALA A 1 466 ? 2.631 -29.786 3.118 1.00 35.53 466 ALA A C 1
ATOM 3605 O O . ALA A 1 466 ? 1.577 -30.302 3.503 1.00 35.53 466 ALA A O 1
ATOM 3606 N N . PRO A 1 467 ? 3.775 -29.956 3.807 1.00 36.97 467 PRO A N 1
ATOM 3607 C CA . PRO A 1 467 ? 3.808 -30.705 5.054 1.00 36.97 467 PRO A CA 1
ATOM 3608 C C . PRO A 1 467 ? 3.094 -29.899 6.148 1.00 36.97 467 PRO A C 1
ATOM 3610 O O . PRO A 1 467 ? 3.616 -28.924 6.687 1.00 36.97 467 PRO A O 1
ATOM 3613 N N . ALA A 1 468 ? 1.866 -30.311 6.454 1.00 35.28 468 ALA A N 1
ATOM 3614 C CA . ALA A 1 468 ? 1.073 -29.789 7.553 1.00 35.28 468 ALA A CA 1
ATOM 3615 C C . ALA A 1 468 ? 1.675 -30.241 8.893 1.00 35.28 468 ALA A C 1
ATOM 3617 O O . ALA A 1 468 ? 1.652 -31.428 9.219 1.00 35.28 468 ALA A O 1
ATOM 3618 N N . TYR A 1 469 ? 2.175 -29.298 9.695 1.00 43.00 469 TYR A N 1
ATOM 3619 C CA . TYR A 1 469 ? 2.239 -29.503 11.140 1.00 43.00 469 TYR A CA 1
ATOM 3620 C C . TYR A 1 469 ? 0.852 -29.195 11.709 1.00 43.00 469 TYR A C 1
ATOM 3622 O O . TYR A 1 469 ? 0.277 -28.144 11.427 1.00 43.00 469 TYR A O 1
ATOM 3630 N N . ASN A 1 470 ? 0.289 -30.165 12.423 1.00 45.03 470 ASN A N 1
ATOM 3631 C CA . ASN A 1 470 ? -1.140 -30.298 12.660 1.00 45.03 470 ASN A CA 1
ATOM 3632 C C . ASN A 1 470 ? -1.443 -30.081 14.153 1.00 45.03 470 ASN A C 1
ATOM 3634 O O . ASN A 1 470 ? -1.316 -31.010 14.944 1.00 45.03 470 ASN A O 1
ATOM 3638 N N . ASP A 1 471 ? -1.870 -28.865 14.510 1.00 44.34 471 ASP A N 1
ATOM 3639 C CA . ASP A 1 471 ? -2.711 -28.603 15.695 1.00 44.34 471 ASP A CA 1
ATOM 3640 C C . ASP A 1 471 ? -3.978 -27.821 15.289 1.00 44.34 471 ASP A C 1
ATOM 3642 O O . ASP A 1 471 ? -4.381 -26.820 15.878 1.00 44.34 471 ASP A O 1
ATOM 3646 N N . GLY A 1 472 ? -4.574 -28.251 14.171 1.00 53.12 472 GLY A N 1
ATOM 3647 C CA . GLY A 1 472 ? -5.966 -27.993 13.791 1.00 53.12 472 GLY A CA 1
ATOM 3648 C C . GLY A 1 472 ? -6.370 -26.583 13.340 1.00 53.12 472 GLY A C 1
ATOM 3649 O O . GLY A 1 472 ? -7.362 -26.474 12.620 1.00 53.12 472 GLY A O 1
ATOM 3650 N N . GLU A 1 473 ? -5.657 -25.510 13.696 1.00 75.94 473 GLU A N 1
ATOM 3651 C CA . GLU A 1 473 ? -6.112 -24.141 13.378 1.00 75.94 473 GLU A CA 1
ATOM 3652 C C . GLU A 1 473 ? -5.041 -23.182 12.839 1.00 75.94 473 GLU A C 1
ATOM 3654 O O . GLU A 1 473 ? -5.414 -22.068 12.474 1.00 75.94 473 GLU A O 1
ATOM 3659 N N . ILE A 1 474 ? -3.762 -23.567 12.736 1.00 88.12 474 ILE A N 1
ATOM 3660 C CA . ILE A 1 474 ? -2.674 -22.698 12.242 1.00 88.12 474 ILE A CA 1
ATOM 3661 C C . ILE A 1 474 ? -2.011 -23.303 11.001 1.00 88.12 474 ILE A C 1
ATOM 3663 O O . ILE A 1 474 ? -1.602 -24.459 10.999 1.00 88.12 474 ILE A O 1
ATOM 3667 N N . TYR A 1 475 ? -1.870 -22.488 9.958 1.00 90.88 475 TYR A N 1
ATOM 3668 C CA . TYR A 1 475 ? -1.261 -22.848 8.681 1.00 90.88 475 TYR A CA 1
ATOM 3669 C C . TYR A 1 475 ? -0.130 -21.885 8.358 1.00 90.88 475 TYR A C 1
ATOM 3671 O O . TYR A 1 475 ? -0.215 -20.689 8.653 1.00 90.88 475 TYR A O 1
ATOM 3679 N N . TRP A 1 476 ? 0.891 -22.388 7.679 1.00 93.69 476 TRP A N 1
ATOM 3680 C CA . TRP A 1 476 ? 1.970 -21.570 7.157 1.00 93.69 476 TRP A CA 1
ATOM 3681 C C . TRP A 1 476 ? 2.148 -21.822 5.661 1.00 93.69 476 TRP A C 1
ATOM 3683 O O . TRP A 1 476 ? 1.980 -22.939 5.179 1.00 93.69 476 TRP A O 1
ATOM 3693 N N . GLU A 1 477 ? 2.473 -20.766 4.928 1.00 91.44 477 GLU A N 1
ATOM 3694 C CA . GLU A 1 477 ? 2.879 -20.832 3.527 1.00 91.44 477 GLU A CA 1
ATOM 3695 C C . GLU A 1 477 ? 4.080 -19.909 3.329 1.00 91.44 477 GLU A C 1
ATOM 3697 O O . GLU A 1 477 ? 4.152 -18.846 3.948 1.00 91.44 477 GLU A O 1
ATOM 3702 N N . ILE A 1 478 ? 5.028 -20.306 2.482 1.00 86.50 478 ILE A N 1
ATOM 3703 C CA . ILE A 1 478 ? 6.101 -19.422 2.033 1.00 86.50 478 ILE A CA 1
ATOM 3704 C C . ILE A 1 478 ? 6.032 -19.280 0.519 1.00 86.50 478 ILE A C 1
ATOM 3706 O O . ILE A 1 478 ? 5.934 -20.271 -0.205 1.00 86.50 478 ILE A O 1
ATOM 3710 N N . ASP A 1 479 ? 6.038 -18.039 0.041 1.00 76.44 479 ASP A N 1
ATOM 3711 C CA . ASP A 1 479 ? 6.036 -17.762 -1.392 1.00 76.44 479 ASP A CA 1
ATOM 3712 C C . ASP A 1 479 ? 7.453 -17.765 -1.992 1.00 76.44 479 ASP A C 1
ATOM 3714 O O . ASP A 1 479 ? 8.471 -17.819 -1.299 1.00 76.44 479 ASP A O 1
ATOM 3718 N N . GLU A 1 480 ? 7.524 -17.681 -3.320 1.00 72.88 480 GLU A N 1
ATOM 3719 C CA . GLU A 1 480 ? 8.787 -17.628 -4.069 1.00 72.88 480 GLU A CA 1
ATOM 3720 C C . GLU A 1 480 ? 9.661 -16.397 -3.748 1.00 72.88 480 GLU A C 1
ATOM 3722 O O . GLU A 1 480 ? 10.842 -16.374 -4.097 1.00 72.88 480 GLU A O 1
ATOM 3727 N N . TYR A 1 481 ? 9.104 -15.376 -3.088 1.00 75.19 481 TYR A N 1
ATOM 3728 C CA . TYR A 1 481 ? 9.800 -14.148 -2.697 1.00 75.19 481 TYR A CA 1
ATOM 3729 C C . TYR A 1 481 ? 10.337 -14.204 -1.262 1.00 75.19 481 TYR A C 1
ATOM 3731 O O . TYR A 1 481 ? 11.005 -13.260 -0.827 1.00 75.19 481 TYR A O 1
ATOM 3739 N N . GLY A 1 482 ? 10.073 -15.292 -0.534 1.00 79.94 482 GLY A N 1
ATOM 3740 C CA . GLY A 1 482 ? 10.487 -15.442 0.855 1.00 79.94 482 GLY A CA 1
ATOM 3741 C C . GLY A 1 482 ? 9.513 -14.844 1.865 1.00 79.94 482 GLY A C 1
ATOM 3742 O O . GLY A 1 482 ? 9.897 -14.603 3.010 1.00 79.94 482 GLY A O 1
ATOM 3743 N N . THR A 1 483 ? 8.269 -14.571 1.470 1.00 90.56 483 THR A N 1
ATOM 3744 C CA . THR A 1 483 ? 7.230 -14.130 2.403 1.00 90.56 483 THR A CA 1
ATOM 3745 C C . THR A 1 483 ? 6.679 -15.345 3.134 1.00 90.56 483 THR A C 1
ATOM 3747 O O . THR A 1 483 ? 5.882 -16.095 2.572 1.00 90.56 483 THR A O 1
ATOM 3750 N N . LEU A 1 484 ? 7.087 -15.539 4.387 1.00 94.88 484 LEU A N 1
ATOM 3751 C CA . LEU A 1 484 ? 6.505 -16.540 5.271 1.00 94.88 484 LEU A CA 1
ATOM 3752 C C . LEU A 1 484 ? 5.236 -15.970 5.900 1.00 94.88 484 LEU A C 1
ATOM 3754 O O . LEU A 1 484 ? 5.272 -15.006 6.666 1.00 94.88 484 LEU A O 1
ATOM 3758 N N . LYS A 1 485 ? 4.101 -16.583 5.596 1.00 95.25 485 LYS A N 1
ATOM 3759 C CA . LYS A 1 485 ? 2.802 -16.157 6.094 1.00 95.25 485 LYS A CA 1
ATOM 3760 C C . LYS A 1 485 ? 2.219 -17.214 7.015 1.00 95.25 485 LYS A C 1
ATOM 3762 O O . LYS A 1 485 ? 1.972 -18.340 6.599 1.00 95.25 485 LYS A O 1
ATOM 3767 N N . ILE A 1 486 ? 1.940 -16.807 8.247 1.00 95.31 486 ILE A N 1
ATOM 3768 C CA . ILE A 1 486 ? 1.213 -17.585 9.242 1.00 95.31 486 ILE A CA 1
ATOM 3769 C C . ILE A 1 486 ? -0.245 -17.131 9.237 1.00 95.31 486 ILE A C 1
ATOM 3771 O O . ILE A 1 486 ? -0.558 -15.945 9.388 1.00 95.31 486 ILE A O 1
ATOM 3775 N N . THR A 1 487 ? -1.153 -18.077 9.054 1.00 92.25 487 THR A N 1
ATOM 3776 C CA . THR A 1 487 ? -2.602 -17.871 9.078 1.00 92.25 487 THR A CA 1
ATOM 3777 C C . THR A 1 487 ? -3.237 -18.818 10.075 1.00 92.25 487 THR A C 1
ATOM 3779 O O . THR A 1 487 ? -2.632 -19.819 10.442 1.00 92.25 487 THR A O 1
ATOM 3782 N N . GLY A 1 488 ? -4.453 -18.509 10.512 1.00 89.50 488 GLY A N 1
ATOM 3783 C CA . GLY A 1 488 ? -5.157 -19.357 11.457 1.00 89.50 488 GLY A CA 1
ATOM 3784 C C . GLY A 1 488 ? -5.587 -18.634 12.714 1.00 89.50 488 GLY A C 1
ATOM 3785 O O . GLY A 1 488 ? -5.685 -17.405 12.743 1.00 89.50 488 GLY A O 1
ATOM 3786 N N . LYS A 1 489 ? -5.867 -19.411 13.752 1.00 89.19 489 LYS A N 1
ATOM 3787 C CA . LYS A 1 489 ? -6.350 -18.903 15.030 1.00 89.19 489 LYS A CA 1
ATOM 3788 C C . LYS A 1 489 ? -5.651 -19.606 16.187 1.00 89.19 489 LYS A C 1
ATOM 3790 O O . LYS A 1 489 ? -5.364 -20.791 16.107 1.00 89.19 489 LYS A O 1
ATOM 3795 N N . GLY A 1 490 ? -5.407 -18.859 17.261 1.00 90.56 490 GLY A N 1
ATOM 3796 C CA . GLY A 1 490 ? -4.779 -19.383 18.473 1.00 90.56 490 GLY A CA 1
ATOM 3797 C C . GLY A 1 490 ? -3.312 -18.990 18.596 1.00 90.56 490 GLY A C 1
ATOM 3798 O O . GLY A 1 490 ? -2.903 -17.917 18.154 1.00 90.56 490 GLY A O 1
ATOM 3799 N N . GLU A 1 491 ? -2.532 -19.832 19.254 1.00 95.19 491 GLU A N 1
ATOM 3800 C CA . GLU A 1 491 ? -1.169 -19.525 19.679 1.00 95.19 491 GLU A CA 1
ATOM 3801 C C . GLU A 1 491 ? -0.172 -20.336 18.857 1.00 95.19 491 GLU A C 1
ATOM 3803 O O . GLU A 1 491 ? -0.327 -21.547 18.720 1.00 95.19 491 GLU A O 1
ATOM 3808 N N . LEU A 1 492 ? 0.852 -19.681 18.302 1.00 95.19 492 LEU A N 1
ATOM 3809 C CA . LEU A 1 492 ? 2.002 -20.418 17.784 1.00 95.19 492 LEU A CA 1
ATOM 3810 C C . LEU A 1 492 ? 2.702 -21.117 18.960 1.00 95.19 492 LEU A C 1
ATOM 3812 O O . LEU A 1 492 ? 2.881 -20.478 20.003 1.00 95.19 492 LEU A O 1
ATOM 3816 N N . PRO A 1 493 ? 3.094 -22.393 18.805 1.00 93.62 493 PRO A N 1
ATOM 3817 C CA . PRO A 1 493 ? 3.675 -23.164 19.893 1.00 93.62 493 PRO A CA 1
ATOM 3818 C C . PRO A 1 493 ? 5.055 -22.630 20.279 1.00 93.62 493 PRO A C 1
ATOM 3820 O O . PRO A 1 493 ? 5.745 -21.999 19.475 1.00 93.62 493 PRO A O 1
ATOM 3823 N N . ASP A 1 494 ? 5.456 -22.915 21.514 1.00 95.25 494 ASP A N 1
ATOM 3824 C CA . ASP A 1 494 ? 6.841 -22.754 21.937 1.00 95.25 494 ASP A CA 1
ATOM 3825 C C . ASP A 1 494 ? 7.688 -23.876 21.347 1.00 95.25 494 ASP A C 1
ATOM 3827 O O . ASP A 1 494 ? 7.353 -25.054 21.482 1.00 95.25 494 ASP A O 1
ATOM 3831 N N . TYR A 1 495 ? 8.794 -23.501 20.715 1.00 95.25 495 TYR A N 1
ATOM 3832 C CA . TYR A 1 495 ? 9.819 -24.438 20.280 1.00 95.25 495 TYR A CA 1
ATOM 3833 C C . TYR A 1 495 ? 10.958 -24.458 21.302 1.00 95.25 495 TYR A C 1
ATOM 3835 O O . TYR A 1 495 ? 11.217 -23.451 21.963 1.00 95.25 495 TYR A O 1
ATOM 3843 N N . GLU A 1 496 ? 11.631 -25.598 21.462 1.00 93.00 496 GLU A N 1
ATOM 3844 C CA . GLU A 1 496 ? 12.805 -25.690 22.343 1.00 93.00 496 GLU A CA 1
ATOM 3845 C C . GLU A 1 496 ? 13.992 -24.946 21.731 1.00 93.00 496 GLU A C 1
ATOM 3847 O O . GLU A 1 496 ? 14.749 -24.264 22.426 1.00 93.00 496 GLU A O 1
ATOM 3852 N N . THR A 1 497 ? 14.131 -25.054 20.412 1.00 92.31 497 THR A N 1
ATOM 3853 C CA . THR A 1 497 ? 15.167 -24.399 19.630 1.00 92.31 497 THR A CA 1
ATOM 3854 C C . THR A 1 497 ? 14.593 -23.859 18.324 1.00 92.31 497 THR A C 1
ATOM 3856 O O . THR A 1 497 ? 13.524 -24.254 17.857 1.00 92.31 497 THR A O 1
ATOM 3859 N N . LYS A 1 498 ? 15.327 -22.953 17.675 1.00 90.25 498 LYS A N 1
ATOM 3860 C CA . LYS A 1 498 ? 14.953 -22.474 16.337 1.00 90.25 498 LYS A CA 1
ATOM 3861 C C . LYS A 1 498 ? 14.971 -23.614 15.315 1.00 90.25 498 LYS A C 1
ATOM 3863 O O . LYS A 1 498 ? 14.289 -23.538 14.301 1.00 90.25 498 LYS A O 1
ATOM 3868 N N . GLU A 1 499 ? 15.744 -24.668 15.538 1.00 94.69 499 GLU A N 1
ATOM 3869 C CA . GLU A 1 499 ? 15.857 -25.812 14.639 1.00 94.69 499 GLU A CA 1
ATOM 3870 C C . GLU A 1 499 ? 14.548 -26.618 14.532 1.00 94.69 499 GLU A C 1
ATOM 3872 O O . GLU A 1 499 ? 14.348 -27.288 13.522 1.00 94.69 499 GLU A O 1
ATOM 3877 N N . ASP A 1 500 ? 13.630 -26.476 15.494 1.00 93.88 500 ASP A N 1
ATOM 3878 C CA . ASP A 1 500 ? 12.396 -27.270 15.579 1.00 93.88 500 ASP A CA 1
ATOM 3879 C C . ASP A 1 500 ? 11.208 -26.682 14.793 1.00 93.88 500 ASP A C 1
ATOM 3881 O O . ASP A 1 500 ? 10.148 -27.303 14.690 1.00 93.88 500 ASP A O 1
ATOM 3885 N N . VAL A 1 501 ? 11.351 -25.475 14.234 1.00 94.38 501 VAL A N 1
ATOM 3886 C CA . VAL A 1 501 ? 10.238 -24.788 13.559 1.00 94.38 501 VAL A CA 1
ATOM 3887 C C . VAL A 1 501 ? 9.918 -25.418 12.188 1.00 94.38 501 VAL A C 1
ATOM 3889 O O . VAL A 1 501 ? 10.836 -25.775 11.447 1.00 94.38 501 VAL A O 1
ATOM 3892 N N . PRO A 1 502 ? 8.642 -25.465 11.751 1.00 93.88 502 PRO A N 1
ATOM 3893 C CA . PRO A 1 502 ? 8.250 -26.092 10.481 1.00 93.88 502 PRO A CA 1
ATOM 3894 C C . PRO A 1 502 ? 8.910 -25.501 9.226 1.00 93.88 502 PRO A C 1
ATOM 3896 O O . PRO A 1 502 ? 9.042 -26.178 8.211 1.00 93.88 502 PRO A O 1
ATOM 3899 N N . TRP A 1 503 ? 9.330 -24.236 9.281 1.00 94.19 503 TRP A N 1
ATOM 3900 C CA . TRP A 1 503 ? 9.973 -23.511 8.178 1.00 94.19 503 TRP A CA 1
ATOM 3901 C C . TRP A 1 503 ? 11.505 -23.448 8.298 1.00 94.19 503 TRP A C 1
ATOM 3903 O O . TRP A 1 503 ? 12.136 -22.601 7.660 1.00 94.19 503 TRP A O 1
ATOM 3913 N N . VAL A 1 504 ? 12.123 -24.322 9.103 1.00 94.38 504 VAL A N 1
ATOM 3914 C CA . VAL A 1 504 ? 13.577 -24.350 9.355 1.00 94.38 504 VAL A CA 1
ATOM 3915 C C . VAL A 1 504 ? 14.402 -24.352 8.059 1.00 94.38 504 VAL A C 1
ATOM 3917 O O . VAL A 1 504 ? 15.338 -23.558 7.935 1.00 94.38 504 VAL A O 1
ATOM 3920 N N . ASP A 1 505 ? 13.995 -25.147 7.066 1.00 91.81 505 ASP A N 1
ATOM 3921 C CA . ASP A 1 505 ? 14.678 -25.292 5.770 1.00 91.81 505 ASP A CA 1
ATOM 3922 C C . ASP A 1 505 ? 14.570 -24.040 4.886 1.00 91.81 505 ASP A C 1
ATOM 3924 O O . ASP A 1 505 ? 15.369 -23.831 3.971 1.00 91.81 505 ASP A O 1
ATOM 3928 N N . HIS A 1 506 ? 13.600 -23.172 5.172 1.00 90.75 506 HIS A N 1
ATOM 3929 C CA . HIS A 1 506 ? 13.367 -21.934 4.439 1.00 90.75 506 HIS A CA 1
ATOM 3930 C C . HIS A 1 506 ? 13.957 -20.703 5.130 1.00 90.75 506 HIS A C 1
ATOM 3932 O O . HIS A 1 506 ? 13.934 -19.626 4.535 1.00 90.75 506 HIS A O 1
ATOM 3938 N N . ARG A 1 507 ? 14.512 -20.830 6.345 1.00 91.62 507 ARG A N 1
ATOM 3939 C CA . ARG A 1 507 ? 14.932 -19.698 7.195 1.00 91.62 507 ARG A CA 1
ATOM 3940 C C . ARG A 1 507 ? 15.824 -18.683 6.489 1.00 91.62 507 ARG A C 1
ATOM 3942 O O . ARG A 1 507 ? 15.603 -17.483 6.613 1.00 91.62 507 ARG A O 1
ATOM 3949 N N . SER A 1 508 ? 16.810 -19.147 5.722 1.00 86.44 508 SER A N 1
ATOM 3950 C CA . SER A 1 508 ? 17.724 -18.261 4.988 1.00 86.44 508 SER A CA 1
ATOM 3951 C C . SER A 1 508 ? 17.040 -17.477 3.868 1.00 86.44 508 SER A C 1
ATOM 3953 O O . SER A 1 508 ? 17.598 -16.501 3.381 1.00 86.44 508 SER A O 1
ATOM 3955 N N . ASN A 1 509 ? 15.852 -17.897 3.442 1.00 85.50 509 ASN A N 1
ATOM 3956 C CA . ASN A 1 509 ? 15.088 -17.265 2.376 1.00 85.50 509 ASN A CA 1
ATOM 3957 C C . ASN A 1 509 ? 13.929 -16.421 2.914 1.00 85.50 509 ASN A C 1
ATOM 3959 O O . ASN A 1 509 ? 13.269 -15.773 2.112 1.00 85.50 509 ASN A O 1
ATOM 3963 N N . ILE A 1 510 ? 13.668 -16.403 4.228 1.00 92.00 510 ILE A N 1
ATOM 3964 C CA . ILE A 1 510 ? 12.601 -15.582 4.809 1.00 92.00 510 ILE A CA 1
ATOM 3965 C C . ILE A 1 510 ? 13.007 -14.110 4.712 1.00 92.00 510 ILE A C 1
ATOM 3967 O O . ILE A 1 510 ? 13.934 -13.665 5.386 1.00 92.00 510 ILE A O 1
ATOM 3971 N N . THR A 1 511 ? 12.298 -13.358 3.871 1.00 88.44 511 THR A N 1
ATOM 3972 C CA . THR A 1 511 ? 12.489 -11.914 3.673 1.00 88.44 511 THR A CA 1
ATOM 3973 C C . THR A 1 511 ? 11.387 -11.086 4.326 1.00 88.44 511 THR A C 1
ATOM 3975 O O . THR A 1 511 ? 11.595 -9.913 4.645 1.00 88.44 511 THR A O 1
ATOM 3978 N N . SER A 1 512 ? 10.216 -11.683 4.558 1.00 90.69 512 SER A N 1
ATOM 3979 C CA . SER A 1 512 ? 9.110 -11.052 5.269 1.00 90.69 512 SER A CA 1
ATOM 3980 C C . SER A 1 512 ? 8.309 -12.083 6.050 1.00 90.69 512 SER A C 1
ATOM 3982 O O . SER A 1 512 ? 8.073 -13.187 5.568 1.00 90.69 512 SER A O 1
ATOM 3984 N N . ILE A 1 513 ? 7.873 -11.703 7.247 1.00 96.62 513 ILE A N 1
ATOM 3985 C CA . ILE A 1 513 ? 7.008 -12.509 8.104 1.00 96.62 513 ILE A CA 1
ATOM 3986 C C . ILE A 1 513 ? 5.657 -11.808 8.215 1.00 96.62 513 ILE A C 1
ATOM 3988 O O . ILE A 1 513 ? 5.577 -10.658 8.648 1.00 96.62 513 ILE A O 1
ATOM 3992 N N . ILE A 1 514 ? 4.583 -12.501 7.845 1.00 94.75 514 ILE A N 1
ATOM 3993 C CA . ILE A 1 514 ? 3.210 -12.003 7.961 1.00 94.75 514 ILE A CA 1
ATOM 3994 C C . ILE A 1 514 ? 2.435 -12.916 8.898 1.00 94.75 514 ILE A C 1
ATOM 3996 O O . ILE A 1 514 ? 2.096 -14.039 8.540 1.00 94.75 514 ILE A O 1
ATOM 4000 N N . ILE A 1 515 ? 2.096 -12.417 10.082 1.00 94.25 515 ILE A N 1
ATOM 4001 C CA . ILE A 1 515 ? 1.246 -13.126 11.036 1.00 94.25 515 ILE A CA 1
ATOM 4002 C C . ILE A 1 515 ? -0.162 -12.547 10.928 1.00 94.25 515 ILE A C 1
ATOM 4004 O O . ILE A 1 515 ? -0.384 -11.349 11.105 1.00 94.25 515 ILE A O 1
ATOM 4008 N N . SER A 1 516 ? -1.118 -13.395 10.564 1.00 91.31 516 SER A N 1
ATOM 4009 C CA . SER A 1 516 ? -2.473 -12.960 10.226 1.00 91.31 516 SER A CA 1
ATOM 4010 C C . SER A 1 516 ? -3.368 -12.811 11.455 1.00 91.31 516 SER A C 1
ATOM 4012 O O . SER A 1 516 ? -3.140 -13.403 12.509 1.00 91.31 516 SER A O 1
ATOM 4014 N N . GLU A 1 517 ? -4.431 -12.025 11.293 1.00 90.81 517 GLU A N 1
ATOM 4015 C CA . GLU A 1 517 ? -5.496 -11.876 12.287 1.00 90.81 517 GLU A CA 1
ATOM 4016 C C . GLU A 1 517 ? -6.055 -13.236 12.725 1.00 90.81 517 GLU A C 1
ATOM 4018 O O . GLU A 1 517 ? -6.356 -14.088 11.892 1.00 90.81 517 GLU A O 1
ATOM 4023 N N . GLY A 1 518 ? -6.235 -13.405 14.035 1.00 88.25 518 GLY A N 1
ATOM 4024 C CA . GLY A 1 518 ? -6.643 -14.666 14.660 1.00 88.25 518 GLY A CA 1
ATOM 4025 C C . GLY A 1 518 ? -5.548 -15.279 15.528 1.00 88.25 518 GLY A C 1
ATOM 4026 O O . GLY A 1 518 ? -5.878 -15.911 16.534 1.00 88.25 518 GLY A O 1
ATOM 4027 N N . ILE A 1 519 ? -4.277 -15.022 15.207 1.00 96.12 519 ILE A N 1
ATOM 4028 C CA . ILE A 1 519 ? -3.144 -15.423 16.045 1.00 96.12 519 ILE A CA 1
ATOM 4029 C C . ILE A 1 519 ? -3.071 -14.522 17.283 1.00 96.12 519 ILE A C 1
ATOM 4031 O O . ILE A 1 519 ? -3.123 -13.291 17.174 1.00 96.12 519 ILE A O 1
ATOM 4035 N N . THR A 1 520 ? -2.991 -15.136 18.461 1.00 95.12 520 THR A N 1
ATOM 4036 C CA . THR A 1 520 ? -2.998 -14.472 19.773 1.00 95.12 520 THR A CA 1
ATOM 4037 C C . THR A 1 520 ? -1.648 -14.510 20.477 1.00 95.12 520 THR A C 1
ATOM 4039 O O . THR A 1 520 ? -1.402 -13.645 21.313 1.00 95.12 520 THR A O 1
ATOM 4042 N N . ARG A 1 521 ? -0.745 -15.423 20.110 1.00 97.31 521 ARG A N 1
ATOM 4043 C CA . ARG A 1 521 ? 0.625 -15.486 20.641 1.00 97.31 521 ARG A CA 1
ATOM 4044 C C . ARG A 1 521 ? 1.607 -15.953 19.571 1.00 97.31 521 ARG A C 1
ATOM 4046 O O . ARG A 1 521 ? 1.258 -16.805 18.754 1.00 97.31 521 ARG A O 1
ATOM 4053 N N . VAL A 1 522 ? 2.818 -15.398 19.596 1.00 98.19 522 VAL A N 1
ATOM 4054 C CA . VAL A 1 522 ? 3.985 -15.970 18.909 1.00 98.19 522 VAL A CA 1
ATOM 4055 C C . VAL A 1 522 ? 4.824 -16.700 19.944 1.00 98.19 522 VAL A C 1
ATOM 4057 O O . VAL A 1 522 ? 5.261 -16.059 20.895 1.00 98.19 522 VAL A O 1
ATOM 4060 N N . GLY A 1 523 ? 5.018 -18.006 19.781 1.00 97.81 523 GLY A N 1
ATOM 4061 C CA . GLY A 1 523 ? 5.796 -18.802 20.722 1.00 97.81 523 GLY A CA 1
ATOM 4062 C C . GLY A 1 523 ? 7.305 -18.650 20.576 1.00 97.81 523 GLY A C 1
ATOM 4063 O O . GLY A 1 523 ? 7.815 -17.989 19.662 1.00 97.81 523 GLY A O 1
ATOM 4064 N N . ASN A 1 524 ? 8.019 -19.268 21.506 1.00 98.44 524 ASN A N 1
ATOM 4065 C CA . ASN A 1 524 ? 9.464 -19.180 21.635 1.00 98.44 524 ASN A CA 1
ATOM 4066 C C . ASN A 1 524 ? 10.169 -19.645 20.357 1.00 98.44 524 ASN A C 1
ATOM 4068 O O . ASN A 1 524 ? 9.752 -20.615 19.724 1.00 98.44 524 ASN A O 1
ATOM 4072 N N . TYR A 1 525 ? 11.233 -18.935 19.981 1.00 97.88 525 TYR A N 1
ATOM 4073 C CA . TYR A 1 525 ? 12.117 -19.242 18.847 1.00 97.88 525 TYR A CA 1
ATOM 4074 C C . TYR A 1 525 ? 11.465 -19.353 17.454 1.00 97.88 525 TYR A C 1
ATOM 4076 O O . TYR A 1 525 ? 12.168 -19.680 16.496 1.00 97.88 525 TYR A O 1
ATOM 4084 N N . CYS A 1 526 ? 10.171 -19.032 17.296 1.00 97.06 526 CYS A N 1
ATOM 4085 C CA . CYS A 1 526 ? 9.425 -19.198 16.038 1.00 97.06 526 CYS A CA 1
ATOM 4086 C C . CYS A 1 526 ? 10.174 -18.651 14.809 1.00 97.06 526 CYS A C 1
ATOM 4088 O O . CYS A 1 526 ? 10.282 -19.320 13.783 1.00 97.06 526 CYS A O 1
ATOM 4090 N N . PHE A 1 527 ? 10.713 -17.439 14.897 1.00 97.88 527 PHE A N 1
ATOM 4091 C CA . PHE A 1 527 ? 11.381 -16.768 13.782 1.00 97.88 527 PHE A CA 1
ATOM 4092 C C . PHE A 1 527 ? 12.831 -16.391 14.093 1.00 97.88 527 PHE A C 1
ATOM 4094 O O . PHE A 1 527 ? 13.422 -15.597 13.358 1.00 97.88 527 PHE A O 1
ATOM 4101 N N . ASP A 1 528 ? 13.420 -16.983 15.136 1.00 97.12 528 ASP A N 1
ATOM 4102 C CA . ASP A 1 528 ? 14.804 -16.712 15.528 1.00 97.12 528 ASP A CA 1
ATOM 4103 C C . ASP A 1 528 ? 15.776 -17.028 14.372 1.00 97.12 528 ASP A C 1
ATOM 4105 O O . ASP A 1 528 ? 15.620 -18.010 13.628 1.00 97.12 528 ASP A O 1
ATOM 4109 N N . ASN A 1 529 ? 16.791 -16.179 14.215 1.00 94.88 529 ASN A N 1
ATOM 4110 C CA . ASN A 1 529 ? 17.783 -16.187 13.138 1.00 94.88 529 ASN A CA 1
ATOM 4111 C C . ASN A 1 529 ? 17.212 -16.067 11.711 1.00 94.88 529 ASN A C 1
ATOM 4113 O O . ASN A 1 529 ? 17.849 -16.512 10.748 1.00 94.88 529 ASN A O 1
ATOM 4117 N N . SER A 1 530 ? 16.052 -15.438 11.529 1.00 94.56 530 SER A N 1
ATOM 4118 C CA . SER A 1 530 ? 15.579 -15.037 10.194 1.00 94.56 530 SER A CA 1
ATOM 4119 C C . SER A 1 530 ? 16.346 -13.798 9.703 1.00 94.56 530 SER A C 1
ATOM 4121 O O . SER A 1 530 ? 15.769 -12.730 9.523 1.00 94.56 530 SER A O 1
ATOM 4123 N N . PHE A 1 531 ? 17.664 -13.928 9.506 1.00 88.19 531 PHE A N 1
ATOM 4124 C CA . PHE A 1 531 ? 18.593 -12.807 9.287 1.00 88.19 531 PHE A CA 1
ATOM 4125 C C . PHE A 1 531 ? 18.216 -11.894 8.114 1.00 88.19 531 PHE A C 1
ATOM 4127 O O . PHE A 1 531 ? 18.414 -10.689 8.194 1.00 88.19 531 PHE A O 1
ATOM 4134 N N . ASN A 1 532 ? 17.639 -12.459 7.050 1.00 86.50 532 ASN A N 1
ATOM 4135 C CA . ASN A 1 532 ? 17.242 -11.713 5.853 1.00 86.50 532 ASN A CA 1
ATOM 4136 C C . ASN A 1 532 ? 15.830 -11.104 5.960 1.00 86.50 532 ASN A C 1
ATOM 4138 O O . ASN A 1 532 ? 15.338 -10.514 4.993 1.00 86.50 532 ASN A O 1
ATOM 4142 N N . CYS A 1 533 ? 15.148 -11.267 7.101 1.00 92.50 533 CYS A N 1
ATOM 4143 C CA . CYS A 1 533 ? 13.808 -10.738 7.304 1.00 92.50 533 CYS A CA 1
ATOM 4144 C C . CYS A 1 533 ? 13.866 -9.214 7.429 1.00 92.50 533 CYS A C 1
ATOM 4146 O O . CYS A 1 533 ? 14.351 -8.681 8.422 1.00 92.50 533 CYS A O 1
ATOM 4148 N N . ALA A 1 534 ? 13.318 -8.520 6.433 1.00 85.25 534 ALA A N 1
ATOM 4149 C CA . ALA A 1 534 ? 13.286 -7.063 6.363 1.00 85.25 534 ALA A CA 1
ATOM 4150 C C . ALA A 1 534 ? 11.943 -6.463 6.810 1.00 85.25 534 ALA A C 1
ATOM 4152 O O . ALA A 1 534 ? 11.814 -5.247 6.955 1.00 85.25 534 ALA A O 1
ATOM 4153 N N . SER A 1 535 ? 10.906 -7.290 6.985 1.00 87.19 535 SER A N 1
ATOM 4154 C CA . SER A 1 535 ? 9.571 -6.817 7.354 1.00 87.19 535 SER A CA 1
ATOM 4155 C C . SER A 1 535 ? 8.800 -7.847 8.166 1.00 87.19 535 SER A C 1
ATOM 4157 O O . SER A 1 535 ? 8.591 -8.970 7.709 1.00 87.19 535 SER A O 1
ATOM 4159 N N . ILE A 1 536 ? 8.318 -7.425 9.335 1.00 93.44 536 ILE A N 1
ATOM 4160 C CA . ILE A 1 536 ? 7.429 -8.200 10.201 1.00 93.44 536 ILE A CA 1
ATOM 4161 C C . ILE A 1 536 ? 6.071 -7.492 10.250 1.00 93.44 536 ILE A C 1
ATOM 4163 O O . ILE A 1 536 ? 5.981 -6.318 10.604 1.00 93.44 536 ILE A O 1
ATOM 4167 N N . SER A 1 537 ? 5.003 -8.209 9.907 1.00 91.81 537 SER A N 1
ATOM 4168 C CA . SER A 1 537 ? 3.619 -7.753 10.040 1.00 91.81 537 SER A CA 1
ATOM 4169 C C . SER A 1 537 ? 2.927 -8.546 11.144 1.00 91.81 537 SER A C 1
ATOM 4171 O O . SER A 1 537 ? 2.632 -9.727 10.965 1.00 91.81 537 SER A O 1
ATOM 4173 N N . LEU A 1 538 ? 2.647 -7.886 12.269 1.00 93.06 538 LEU A N 1
ATOM 4174 C CA . LEU A 1 538 ? 1.988 -8.472 13.439 1.00 93.06 538 LEU A CA 1
ATOM 4175 C C . LEU A 1 538 ? 0.493 -8.086 13.487 1.00 93.06 538 LEU A C 1
ATOM 4177 O O . LEU A 1 538 ? 0.158 -6.936 13.185 1.00 93.06 538 LEU A O 1
ATOM 4181 N N . PRO A 1 539 ? -0.420 -8.999 13.871 1.00 95.19 539 PRO A N 1
ATOM 4182 C CA . PRO A 1 539 ? -1.856 -8.740 13.864 1.00 95.19 539 PRO A CA 1
ATOM 4183 C C . PRO A 1 539 ? -2.324 -8.035 15.142 1.00 95.19 539 PRO A C 1
ATOM 4185 O O . PRO A 1 539 ? -1.734 -8.184 16.211 1.00 95.19 539 PRO A O 1
ATOM 4188 N N . SER A 1 540 ? -3.465 -7.347 15.075 1.00 88.62 540 SER A N 1
ATOM 4189 C CA . SER A 1 540 ? -4.082 -6.684 16.241 1.00 88.62 540 SER A CA 1
ATOM 4190 C C . SER A 1 540 ? -4.655 -7.663 17.283 1.00 88.62 540 SER A C 1
ATOM 4192 O O . SER A 1 540 ? -4.981 -7.300 18.421 1.00 88.62 540 SER A O 1
ATOM 4194 N N . THR A 1 541 ? -4.799 -8.938 16.916 1.00 93.50 541 THR A N 1
ATOM 4195 C CA . THR A 1 541 ? -5.179 -10.015 17.840 1.00 93.50 541 THR A CA 1
ATOM 4196 C C . THR A 1 541 ? -4.039 -10.496 18.726 1.00 93.50 541 THR A C 1
ATOM 4198 O O . THR A 1 541 ? -4.327 -11.186 19.702 1.00 93.50 541 THR A O 1
ATOM 4201 N N . LEU A 1 542 ? -2.788 -10.124 18.439 1.00 97.31 542 LEU A N 1
ATOM 4202 C CA . LEU A 1 542 ? -1.627 -10.585 19.192 1.00 97.31 542 LEU A CA 1
ATOM 4203 C C . LEU A 1 542 ? -1.658 -10.061 20.638 1.00 97.31 542 LEU A C 1
ATOM 4205 O O . LEU A 1 542 ? -2.049 -8.918 20.886 1.00 97.31 542 LEU A O 1
ATOM 4209 N N . ARG A 1 543 ? -1.311 -10.915 21.602 1.00 97.00 543 ARG A N 1
ATOM 4210 C CA . ARG A 1 543 ? -1.324 -10.633 23.048 1.00 97.00 543 ARG A CA 1
ATOM 4211 C C . ARG A 1 543 ? 0.038 -10.827 23.692 1.00 97.00 543 ARG A C 1
ATOM 4213 O O . ARG A 1 543 ? 0.368 -10.066 24.594 1.00 97.00 543 ARG A O 1
ATOM 4220 N N . SER A 1 544 ? 0.837 -11.774 23.220 1.00 96.88 544 SER A N 1
ATOM 4221 C CA . SER A 1 544 ? 2.185 -12.001 23.742 1.00 96.88 544 SER A CA 1
ATOM 4222 C C . SER A 1 544 ? 3.163 -12.441 22.659 1.00 96.88 544 SER A C 1
ATOM 4224 O O . SER A 1 544 ? 2.775 -12.991 21.620 1.00 96.88 544 SER A O 1
ATOM 4226 N N . ILE A 1 545 ? 4.437 -12.146 22.908 1.00 98.69 545 ILE A N 1
ATOM 4227 C CA . ILE A 1 545 ? 5.571 -12.467 22.043 1.00 98.69 545 ILE A CA 1
ATOM 4228 C C . ILE A 1 545 ? 6.599 -13.202 22.897 1.00 98.69 545 ILE A C 1
ATOM 4230 O O . ILE A 1 545 ? 7.090 -12.631 23.869 1.00 98.69 545 ILE A O 1
ATOM 4234 N N . GLY A 1 546 ? 6.868 -14.454 22.535 1.00 98.44 546 GLY A N 1
ATOM 4235 C CA . GLY A 1 546 ? 7.684 -15.386 23.301 1.00 98.44 546 GLY A CA 1
ATOM 4236 C C . GLY A 1 546 ? 9.186 -15.114 23.265 1.00 98.44 546 GLY A C 1
ATOM 4237 O O . GLY A 1 546 ? 9.682 -14.266 22.510 1.00 98.44 546 GLY A O 1
ATOM 4238 N N . ILE A 1 547 ? 9.916 -15.893 24.061 1.00 98.56 547 ILE A N 1
ATOM 4239 C CA . ILE A 1 547 ? 11.374 -15.837 24.193 1.00 98.56 547 ILE A CA 1
ATOM 4240 C C . ILE A 1 547 ? 12.036 -15.994 22.825 1.00 98.56 547 ILE A C 1
ATOM 4242 O O . ILE A 1 547 ? 11.800 -16.968 22.103 1.00 98.56 547 ILE A O 1
ATOM 4246 N N . ARG A 1 548 ? 12.881 -15.022 22.461 1.00 97.81 548 ARG A N 1
ATOM 4247 C CA . ARG A 1 548 ? 13.599 -14.981 21.170 1.00 97.81 548 ARG A CA 1
ATOM 4248 C C . ARG A 1 548 ? 12.707 -15.186 19.937 1.00 97.81 548 ARG A C 1
ATOM 4250 O O . ARG A 1 548 ? 13.211 -15.567 18.884 1.00 97.81 548 ARG A O 1
ATOM 4257 N N . ALA A 1 549 ? 11.402 -14.916 20.027 1.00 98.19 549 ALA A N 1
ATOM 4258 C CA . ALA A 1 549 ? 10.449 -15.188 18.949 1.00 98.19 549 ALA A CA 1
ATOM 4259 C C . ALA A 1 549 ? 10.857 -14.571 17.601 1.00 98.19 549 ALA A C 1
ATOM 4261 O O . ALA A 1 549 ? 10.622 -15.181 16.563 1.00 98.19 549 ALA A O 1
ATOM 4262 N N . PHE A 1 550 ? 11.493 -13.399 17.620 1.00 98.12 550 PHE A N 1
ATOM 4263 C CA . PHE A 1 550 ? 12.045 -12.685 16.466 1.00 98.12 550 PHE A CA 1
ATOM 4264 C C . PHE A 1 550 ? 13.530 -12.348 16.658 1.00 98.12 550 PHE A C 1
ATOM 4266 O O . PHE A 1 550 ? 14.025 -11.359 16.112 1.00 98.12 550 PHE A O 1
ATOM 4273 N N . GLY A 1 551 ? 14.254 -13.158 17.436 1.00 96.25 551 GLY A N 1
ATOM 4274 C CA . GLY A 1 551 ? 15.689 -12.983 17.626 1.00 96.25 551 GLY A CA 1
ATOM 4275 C C . GLY A 1 551 ? 16.429 -12.966 16.284 1.00 96.25 551 GLY A C 1
ATOM 4276 O O . GLY A 1 551 ? 16.108 -13.708 15.357 1.00 96.25 551 GLY A O 1
ATOM 4277 N N . ALA A 1 552 ? 17.392 -12.063 16.146 1.00 93.81 552 ALA A N 1
ATOM 4278 C CA . ALA A 1 552 ? 18.230 -11.902 14.966 1.00 93.81 552 ALA A CA 1
ATOM 4279 C C . ALA A 1 552 ? 17.462 -11.772 13.629 1.00 93.81 552 ALA A C 1
ATOM 4281 O O . ALA A 1 552 ? 17.950 -12.196 12.577 1.00 93.81 552 ALA A O 1
ATOM 4282 N N . CYS A 1 553 ? 16.281 -11.140 13.643 1.00 94.19 553 CYS A N 1
ATOM 4283 C CA . CYS A 1 553 ? 15.623 -10.613 12.441 1.00 94.19 553 CYS A CA 1
ATOM 4284 C C . CYS A 1 553 ? 16.320 -9.310 12.002 1.00 94.19 553 CYS A C 1
ATOM 4286 O O . CYS A 1 553 ? 15.803 -8.205 12.160 1.00 94.19 553 CYS A O 1
ATOM 4288 N N . ALA A 1 554 ? 17.552 -9.458 11.519 1.00 82.25 554 ALA A N 1
ATOM 4289 C CA . ALA A 1 554 ? 18.550 -8.395 11.428 1.00 82.25 554 ALA A CA 1
ATOM 4290 C C . ALA A 1 554 ? 18.188 -7.217 10.506 1.00 82.25 554 ALA A C 1
ATOM 4292 O O . ALA A 1 554 ? 18.593 -6.092 10.790 1.00 82.25 554 ALA A O 1
ATOM 4293 N N . ASP A 1 555 ? 17.434 -7.452 9.432 1.00 83.25 555 ASP A N 1
ATOM 4294 C CA . ASP A 1 555 ? 17.154 -6.440 8.403 1.00 83.25 555 ASP A CA 1
ATOM 4295 C C . ASP A 1 555 ? 15.856 -5.640 8.641 1.00 83.25 555 ASP A C 1
ATOM 4297 O O . ASP A 1 555 ? 15.487 -4.791 7.820 1.00 83.25 555 ASP A O 1
ATOM 4301 N N . VAL A 1 556 ? 15.143 -5.880 9.748 1.00 86.25 556 VAL A N 1
ATOM 4302 C CA . VAL A 1 556 ? 13.904 -5.159 10.083 1.00 86.25 556 VAL A CA 1
ATOM 4303 C C . VAL A 1 556 ? 14.226 -3.710 10.437 1.00 86.25 556 VAL A C 1
ATOM 4305 O O . VAL A 1 556 ? 14.841 -3.454 11.462 1.00 86.25 556 VAL A O 1
ATOM 4308 N N . ALA A 1 557 ? 13.782 -2.757 9.611 1.00 76.62 557 ALA A N 1
ATOM 4309 C CA . ALA A 1 557 ? 14.055 -1.330 9.826 1.00 76.62 557 ALA A CA 1
ATOM 4310 C C . ALA A 1 557 ? 13.042 -0.619 10.743 1.00 76.62 557 ALA A C 1
ATOM 4312 O O . ALA A 1 557 ? 13.397 0.291 11.487 1.00 76.62 557 ALA A O 1
ATOM 4313 N N . ASP A 1 558 ? 11.773 -1.024 10.690 1.00 75.69 558 ASP A N 1
ATOM 4314 C CA . ASP A 1 558 ? 10.670 -0.421 11.448 1.00 75.69 558 ASP A CA 1
ATOM 4315 C C . ASP A 1 558 ? 9.944 -1.528 12.211 1.00 75.69 558 ASP A C 1
ATOM 4317 O O . ASP A 1 558 ? 9.308 -2.394 11.599 1.00 75.69 558 ASP A O 1
ATOM 4321 N N . LEU A 1 559 ? 10.068 -1.519 13.540 1.00 88.81 559 LEU A N 1
ATOM 4322 C CA . LEU A 1 559 ? 9.440 -2.505 14.413 1.00 88.81 559 LEU A CA 1
ATOM 4323 C C . LEU A 1 559 ? 8.252 -1.874 15.142 1.00 88.81 559 LEU A C 1
ATOM 4325 O O . LEU A 1 559 ? 8.395 -1.079 16.073 1.00 88.81 559 LEU A O 1
ATOM 4329 N N . LYS A 1 560 ? 7.050 -2.274 14.725 1.00 86.06 560 LYS A N 1
ATOM 4330 C CA . LYS A 1 560 ? 5.785 -1.832 15.318 1.00 86.06 560 LYS A CA 1
ATOM 4331 C C . LYS A 1 560 ? 5.138 -2.967 16.084 1.00 86.06 560 LYS A C 1
ATOM 4333 O O . LYS A 1 560 ? 4.607 -3.902 15.481 1.00 86.06 560 LYS A O 1
ATOM 4338 N N . ILE A 1 561 ? 5.140 -2.856 17.407 1.00 94.62 561 ILE A N 1
ATOM 4339 C CA . ILE A 1 561 ? 4.378 -3.762 18.258 1.00 94.62 561 ILE A CA 1
ATOM 4340 C C . ILE A 1 561 ? 2.897 -3.342 18.178 1.00 94.62 561 ILE A C 1
ATOM 4342 O O . ILE A 1 561 ? 2.587 -2.166 18.387 1.00 94.62 561 ILE A O 1
ATOM 4346 N N . PRO A 1 562 ? 1.967 -4.241 17.808 1.00 91.94 562 PRO A N 1
ATOM 4347 C CA . PRO A 1 562 ? 0.576 -3.867 17.588 1.00 91.94 562 PRO A CA 1
ATOM 4348 C C . PRO A 1 562 ? -0.173 -3.662 18.907 1.00 91.94 562 PRO A C 1
ATOM 4350 O O . PRO A 1 562 ? 0.065 -4.356 19.897 1.00 91.94 562 PRO A O 1
ATOM 4353 N N . GLU A 1 563 ? -1.142 -2.744 18.887 1.00 87.88 563 GLU A N 1
ATOM 4354 C CA . GLU A 1 563 ? -2.089 -2.561 19.989 1.00 87.88 563 GLU A CA 1
ATOM 4355 C C . GLU A 1 563 ? -2.789 -3.882 20.334 1.00 87.88 563 GLU A C 1
ATOM 4357 O O . GLU A 1 563 ? -3.333 -4.570 19.463 1.00 87.88 563 GLU A O 1
ATOM 4362 N N . GLY A 1 564 ? -2.779 -4.224 21.619 1.00 90.00 564 GLY A N 1
ATOM 4363 C CA . GLY A 1 564 ? -3.248 -5.499 22.152 1.00 90.00 564 GLY A CA 1
ATOM 4364 C C . GLY A 1 564 ? -2.145 -6.366 22.756 1.00 90.00 564 GLY A C 1
ATOM 4365 O O . GLY A 1 564 ? -2.468 -7.177 23.622 1.00 90.00 564 GLY A O 1
ATOM 4366 N N . VAL A 1 565 ? -0.876 -6.195 22.367 1.00 98.06 565 VAL A N 1
ATOM 4367 C CA . VAL A 1 565 ? 0.243 -6.910 23.005 1.00 98.06 565 VAL A CA 1
ATOM 4368 C C . VAL A 1 565 ? 0.386 -6.442 24.450 1.00 98.06 565 VAL A C 1
ATOM 4370 O O . VAL A 1 565 ? 0.409 -5.242 24.718 1.00 98.06 565 VAL A O 1
ATOM 4373 N N . VAL A 1 566 ? 0.455 -7.405 25.365 1.00 97.50 566 VAL A N 1
ATOM 4374 C CA . VAL A 1 566 ? 0.555 -7.223 26.817 1.00 97.50 566 VAL A CA 1
ATOM 4375 C C . VAL A 1 566 ? 1.960 -7.570 27.305 1.00 97.50 566 VAL A C 1
ATOM 4377 O O . VAL A 1 566 ? 2.510 -6.838 28.124 1.00 97.50 566 VAL A O 1
ATOM 4380 N N . THR A 1 567 ? 2.560 -8.638 26.775 1.00 97.56 567 THR A N 1
ATOM 4381 C CA . THR A 1 567 ? 3.852 -9.160 27.249 1.00 97.56 567 THR A CA 1
ATOM 4382 C C . THR A 1 567 ? 4.827 -9.345 26.093 1.00 97.56 567 THR A C 1
ATOM 4384 O O . THR A 1 567 ? 4.479 -9.944 25.070 1.00 97.56 567 THR A O 1
ATOM 4387 N N . ILE A 1 568 ? 6.046 -8.843 26.278 1.00 98.62 568 ILE A N 1
ATOM 4388 C CA . ILE A 1 568 ? 7.199 -9.061 25.402 1.00 98.62 568 ILE A CA 1
ATOM 4389 C C . ILE A 1 568 ? 8.262 -9.773 26.243 1.00 98.62 568 ILE A C 1
ATOM 4391 O O . ILE A 1 568 ? 8.844 -9.163 27.141 1.00 98.62 568 ILE A O 1
ATOM 4395 N N . GLU A 1 569 ? 8.447 -11.066 25.987 1.00 98.62 569 GLU A N 1
ATOM 4396 C CA . GLU A 1 569 ? 9.298 -11.950 26.791 1.00 98.62 569 GLU A CA 1
ATOM 4397 C C . GLU A 1 569 ? 10.800 -11.763 26.495 1.00 98.62 569 GLU A C 1
ATOM 4399 O O . GLU A 1 569 ? 11.211 -10.995 25.613 1.00 98.62 569 GLU A O 1
ATOM 4404 N N . GLU A 1 570 ? 11.635 -12.454 27.275 1.00 98.38 570 GLU A N 1
ATOM 4405 C CA . GLU A 1 570 ? 13.091 -12.338 27.236 1.00 98.38 570 GLU A CA 1
ATOM 4406 C C . GLU A 1 570 ? 13.664 -12.455 25.813 1.00 98.38 570 GLU A C 1
ATOM 4408 O O . GLU A 1 570 ? 13.415 -13.405 25.066 1.00 98.38 570 GLU A O 1
ATOM 4413 N N . SER A 1 571 ? 14.499 -11.485 25.437 1.00 98.19 571 SER A N 1
ATOM 4414 C CA . SER A 1 571 ? 15.191 -11.459 24.142 1.00 98.19 571 SER A CA 1
ATOM 4415 C C . SER A 1 571 ? 14.277 -11.550 22.907 1.00 98.19 571 SER A C 1
ATOM 4417 O O . SER A 1 571 ? 14.776 -11.875 21.830 1.00 98.19 571 SER A O 1
ATOM 4419 N N . ALA A 1 572 ? 12.971 -11.260 23.019 1.00 98.31 572 ALA A N 1
ATOM 4420 C CA . ALA A 1 572 ? 11.988 -11.429 21.942 1.00 98.31 572 ALA A CA 1
ATOM 4421 C C . ALA A 1 572 ? 12.432 -10.858 20.583 1.00 98.31 572 ALA A C 1
ATOM 4423 O O . ALA A 1 572 ? 12.190 -11.495 19.561 1.00 98.31 572 ALA A O 1
ATOM 4424 N N . PHE A 1 573 ? 13.115 -9.708 20.572 1.00 98.12 573 PHE A N 1
ATOM 4425 C CA . PHE A 1 573 ? 13.666 -9.070 19.373 1.00 98.12 573 PHE A CA 1
ATOM 4426 C C . PHE A 1 573 ? 15.186 -8.883 19.431 1.00 98.12 573 PHE A C 1
ATOM 4428 O O . PHE A 1 573 ? 15.719 -8.088 18.670 1.00 98.12 573 PHE A O 1
ATOM 4435 N N . GLN A 1 574 ? 15.912 -9.589 20.300 1.00 97.25 574 GLN A N 1
ATOM 4436 C CA . GLN A 1 574 ? 17.369 -9.442 20.426 1.00 97.25 574 GLN A CA 1
ATOM 4437 C C . GLN A 1 574 ? 18.080 -9.466 19.059 1.00 97.25 574 GLN A C 1
ATOM 4439 O O . GLN A 1 574 ? 17.787 -10.322 18.231 1.00 97.25 574 GLN A O 1
ATOM 4444 N N . SER A 1 575 ? 19.053 -8.578 18.840 1.00 95.75 575 SER A N 1
ATOM 4445 C CA . SER A 1 575 ? 19.873 -8.522 17.614 1.00 95.75 575 SER A CA 1
ATOM 4446 C C . SER A 1 575 ? 19.099 -8.213 16.326 1.00 95.75 575 SER A C 1
ATOM 4448 O O . SER A 1 575 ? 19.526 -8.592 15.234 1.00 95.75 575 SER A O 1
ATOM 4450 N N . CYS A 1 576 ? 17.986 -7.481 16.415 1.00 94.50 576 CYS A N 1
ATOM 4451 C CA . CYS A 1 576 ? 17.391 -6.818 15.250 1.00 94.50 576 CYS A CA 1
ATOM 4452 C C . CYS A 1 576 ? 18.165 -5.523 14.925 1.00 94.50 576 CYS A C 1
ATOM 4454 O O . CYS A 1 576 ? 17.668 -4.416 15.125 1.00 94.50 576 CYS A O 1
ATOM 4456 N N . TRP A 1 577 ? 19.403 -5.665 14.434 1.00 89.38 577 TRP A N 1
ATOM 4457 C CA . TRP A 1 577 ? 20.354 -4.557 14.221 1.00 89.38 577 TRP A CA 1
ATOM 4458 C C . TRP A 1 577 ? 19.831 -3.441 13.305 1.00 89.38 577 TRP A C 1
ATOM 4460 O O . TRP A 1 577 ? 20.281 -2.299 13.386 1.00 89.38 577 TRP A O 1
ATOM 4470 N N . GLY A 1 578 ? 18.907 -3.774 12.404 1.00 89.12 578 GLY A N 1
ATOM 4471 C CA . GLY A 1 578 ? 18.326 -2.863 11.429 1.00 89.12 578 GLY A CA 1
ATOM 4472 C C . GLY A 1 578 ? 17.333 -1.853 11.994 1.00 89.12 578 GLY A C 1
ATOM 4473 O O . GLY A 1 578 ? 17.067 -0.878 11.296 1.00 89.12 578 GLY A O 1
ATOM 4474 N N . VAL A 1 579 ? 16.799 -2.059 13.205 1.00 94.25 579 VAL A N 1
ATOM 4475 C CA . VAL A 1 579 ? 15.663 -1.279 13.719 1.00 94.25 579 VAL A CA 1
ATOM 4476 C C . VAL A 1 579 ? 16.087 0.165 13.972 1.00 94.25 579 VAL A C 1
ATOM 4478 O O . VAL A 1 579 ? 16.872 0.440 14.873 1.00 94.25 579 VAL A O 1
ATOM 4481 N N . GLU A 1 580 ? 15.534 1.089 13.189 1.00 93.25 580 GLU A N 1
ATOM 4482 C CA . GLU A 1 580 ? 15.740 2.537 13.320 1.00 93.25 580 GLU A CA 1
ATOM 4483 C C . GLU A 1 580 ? 14.681 3.172 14.226 1.00 93.25 580 GLU A C 1
ATOM 4485 O O . GLU A 1 580 ? 14.948 4.142 14.941 1.00 93.25 580 GLU A O 1
ATOM 4490 N N . THR A 1 581 ? 13.462 2.629 14.201 1.00 89.69 581 THR A N 1
ATOM 4491 C CA . THR A 1 581 ? 12.340 3.099 15.016 1.00 89.69 581 THR A CA 1
ATOM 4492 C C . THR A 1 581 ? 11.609 1.933 15.669 1.00 89.69 581 THR A C 1
ATOM 4494 O O . THR A 1 581 ? 11.226 0.972 14.997 1.00 89.69 581 THR A O 1
ATOM 4497 N N . LEU A 1 582 ? 11.378 2.051 16.978 1.00 94.94 582 LEU A N 1
ATOM 4498 C CA . LEU A 1 582 ? 10.561 1.130 17.765 1.00 94.94 582 LEU A CA 1
ATOM 4499 C C . LEU A 1 582 ? 9.300 1.845 18.259 1.00 94.94 582 LEU A C 1
ATOM 4501 O O . LEU A 1 582 ? 9.375 2.942 18.807 1.00 94.94 582 LEU A O 1
ATOM 4505 N N . THR A 1 583 ? 8.136 1.217 18.097 1.00 92.19 583 THR A N 1
ATOM 4506 C CA . THR A 1 583 ? 6.882 1.673 18.720 1.00 92.19 583 THR A CA 1
ATOM 4507 C C . THR A 1 583 ? 6.344 0.620 19.683 1.00 92.19 583 THR A C 1
ATOM 4509 O O . THR A 1 583 ? 6.011 -0.490 19.258 1.00 92.19 583 THR A O 1
ATOM 4512 N N . VAL A 1 584 ? 6.216 0.989 20.959 1.00 94.25 584 VAL A N 1
ATOM 4513 C CA . VAL A 1 584 ? 5.639 0.172 22.035 1.00 94.25 584 VAL A CA 1
ATOM 4514 C C . VAL A 1 584 ? 4.253 0.731 22.399 1.00 94.25 584 VAL A C 1
ATOM 4516 O O . VAL A 1 584 ? 4.167 1.864 22.874 1.00 94.25 584 VAL A O 1
ATOM 4519 N N . PRO A 1 585 ? 3.156 -0.010 22.151 1.00 90.69 585 PRO A N 1
ATOM 4520 C CA . PRO A 1 585 ? 1.791 0.485 22.303 1.00 90.69 585 PRO A CA 1
ATOM 4521 C C . PRO A 1 585 ? 1.358 0.587 23.767 1.00 90.69 585 PRO A C 1
ATOM 4523 O O . PRO A 1 585 ? 1.986 0.026 24.667 1.00 90.69 585 PRO A O 1
ATOM 4526 N N . SER A 1 586 ? 0.228 1.261 23.989 1.00 89.88 586 SER A N 1
ATOM 4527 C CA . SER A 1 586 ? -0.312 1.543 25.326 1.00 89.88 586 SER A CA 1
ATOM 4528 C C . SER A 1 586 ? -0.708 0.293 26.117 1.00 89.88 586 SER A C 1
ATOM 4530 O O . SER A 1 586 ? -0.760 0.312 27.347 1.00 89.88 586 SER A O 1
ATOM 4532 N N . THR A 1 587 ? -0.974 -0.818 25.426 1.00 93.25 587 THR A N 1
ATOM 4533 C CA . THR A 1 587 ? -1.389 -2.077 26.053 1.00 93.25 587 THR A CA 1
ATOM 4534 C C . THR A 1 587 ? -0.259 -2.881 26.680 1.00 93.25 587 THR A C 1
ATOM 4536 O O . THR A 1 587 ? -0.562 -3.789 27.456 1.00 93.25 587 THR A O 1
ATOM 4539 N N . VAL A 1 588 ? 1.008 -2.595 26.358 1.00 98.25 588 VAL A N 1
ATOM 4540 C CA . VAL A 1 588 ? 2.140 -3.370 26.886 1.00 98.25 588 VAL A CA 1
ATOM 4541 C C . VAL A 1 588 ? 2.240 -3.151 28.390 1.00 98.25 588 VAL A C 1
ATOM 4543 O O . VAL A 1 588 ? 2.236 -2.016 28.857 1.00 98.25 588 VAL A O 1
ATOM 4546 N N . LYS A 1 589 ? 2.317 -4.246 29.146 1.00 97.69 589 LYS A N 1
ATOM 4547 C CA . LYS A 1 589 ? 2.449 -4.260 30.609 1.00 97.69 589 LYS A CA 1
ATOM 4548 C C . LYS A 1 589 ? 3.789 -4.797 31.077 1.00 97.69 589 LYS A C 1
ATOM 4550 O O . LYS A 1 589 ? 4.226 -4.421 32.155 1.00 97.69 589 LYS A O 1
ATOM 4555 N N . THR A 1 590 ? 4.447 -5.636 30.284 1.00 98.06 590 THR A N 1
ATOM 4556 C CA . THR A 1 590 ? 5.723 -6.240 30.677 1.00 98.06 590 THR A CA 1
ATOM 4557 C C . THR A 1 590 ? 6.666 -6.306 29.486 1.00 98.06 590 THR A C 1
ATOM 4559 O O . THR A 1 590 ? 6.310 -6.854 28.438 1.00 98.06 590 THR A O 1
ATOM 4562 N N . VAL A 1 591 ? 7.866 -5.760 29.670 1.00 98.44 591 VAL A N 1
ATOM 4563 C CA . VAL A 1 591 ? 9.005 -5.870 28.755 1.00 98.44 591 VAL A CA 1
ATOM 4564 C C . VAL A 1 591 ? 10.154 -6.519 29.514 1.00 98.44 591 VAL A C 1
ATOM 4566 O O . VAL A 1 591 ? 10.731 -5.924 30.427 1.00 98.44 591 VAL A O 1
ATOM 4569 N N . GLU A 1 592 ? 10.478 -7.754 29.151 1.00 98.44 592 GLU A N 1
ATOM 4570 C CA . GLU A 1 592 ? 11.482 -8.542 29.857 1.00 98.44 592 GLU A CA 1
ATOM 4571 C C . GLU A 1 592 ? 12.922 -8.240 29.413 1.00 98.44 592 GLU A C 1
ATOM 4573 O O . GLU A 1 592 ? 13.208 -7.385 28.567 1.00 98.44 592 GLU A O 1
ATOM 4578 N N . LYS A 1 593 ? 13.867 -8.937 30.051 1.00 97.94 593 LYS A N 1
ATOM 4579 C CA . LYS A 1 593 ? 15.304 -8.735 29.871 1.00 97.94 593 LYS A CA 1
ATOM 4580 C C . LYS A 1 593 ? 15.688 -8.886 28.405 1.00 97.94 593 LYS A C 1
ATOM 4582 O O . LYS A 1 593 ? 15.225 -9.795 27.722 1.00 97.94 593 LYS A O 1
ATOM 4587 N N . TYR A 1 594 ? 16.562 -8.005 27.924 1.00 98.00 594 TYR A N 1
ATOM 4588 C CA . TYR A 1 594 ? 17.135 -8.072 26.577 1.00 98.00 594 TYR A CA 1
ATOM 4589 C C . TYR A 1 594 ? 16.129 -8.032 25.415 1.00 98.00 594 TYR A C 1
ATOM 4591 O O . TYR A 1 594 ? 16.545 -8.246 24.271 1.00 98.00 594 TYR A O 1
ATOM 4599 N N . ALA A 1 595 ? 14.844 -7.747 25.671 1.00 97.88 595 ALA A N 1
ATOM 4600 C CA . ALA A 1 595 ? 13.775 -7.797 24.675 1.00 97.88 595 ALA A CA 1
ATOM 4601 C C . ALA A 1 595 ? 14.096 -6.992 23.406 1.00 97.88 595 ALA A C 1
ATOM 4603 O O . ALA A 1 595 ? 13.763 -7.443 22.314 1.00 97.88 595 ALA A O 1
ATOM 4604 N N . PHE A 1 596 ? 14.797 -5.862 23.550 1.00 97.75 596 PHE A N 1
ATOM 4605 C CA . PHE A 1 596 ? 15.221 -4.966 22.472 1.00 97.75 596 PHE A CA 1
ATOM 4606 C C . PHE A 1 596 ? 16.740 -4.746 22.465 1.00 97.75 596 PHE A C 1
ATOM 4608 O O . PHE A 1 596 ? 17.204 -3.654 22.159 1.00 97.75 596 PHE A O 1
ATOM 4615 N N . SER A 1 597 ? 17.524 -5.752 22.861 1.00 95.38 597 SER A N 1
ATOM 4616 C CA . SER A 1 597 ? 18.990 -5.641 22.899 1.00 95.38 597 SER A CA 1
ATOM 4617 C C . SER A 1 597 ? 19.629 -5.674 21.505 1.00 95.38 597 SER A C 1
ATOM 4619 O O . SER A 1 597 ? 19.113 -6.338 20.601 1.00 95.38 597 SER A O 1
ATOM 4621 N N . PHE A 1 598 ? 20.787 -5.023 21.351 1.00 94.44 598 PHE A N 1
ATOM 4622 C CA . PHE A 1 598 ? 21.575 -4.972 20.109 1.00 94.44 598 PHE A CA 1
ATOM 4623 C C . PHE A 1 598 ? 20.825 -4.353 18.915 1.00 94.44 598 PHE A C 1
ATOM 4625 O O . PHE A 1 598 ? 20.790 -4.921 17.819 1.00 94.44 598 PHE A O 1
ATOM 4632 N N . PHE A 1 599 ? 20.171 -3.203 19.122 1.00 95.62 599 PHE A N 1
ATOM 4633 C CA . PHE A 1 599 ? 19.614 -2.392 18.030 1.00 95.62 599 PHE A CA 1
ATOM 4634 C C . PHE A 1 599 ? 20.633 -1.331 17.588 1.00 95.62 599 PHE A C 1
ATOM 4636 O O . PHE A 1 599 ? 20.584 -0.174 18.011 1.00 95.62 599 PHE A O 1
ATOM 4643 N N . ASP A 1 600 ? 21.568 -1.729 16.727 1.00 91.25 600 ASP A N 1
ATOM 4644 C CA . ASP A 1 600 ? 22.717 -0.913 16.297 1.00 91.25 600 ASP A CA 1
ATOM 4645 C C . ASP A 1 600 ? 22.344 0.354 15.509 1.00 91.25 600 ASP A C 1
ATOM 4647 O O . ASP A 1 600 ? 23.162 1.264 15.379 1.00 91.25 600 ASP A O 1
ATOM 4651 N N . LYS A 1 601 ? 21.127 0.422 14.956 1.00 92.31 601 LYS A N 1
ATOM 4652 C CA . LYS A 1 601 ? 20.624 1.578 14.193 1.00 92.31 601 LYS A CA 1
ATOM 4653 C C . LYS A 1 601 ? 19.517 2.359 14.893 1.00 92.31 601 LYS A C 1
ATOM 4655 O O . LYS A 1 601 ? 18.949 3.259 14.274 1.00 92.31 601 LYS A O 1
ATOM 4660 N N . LEU A 1 602 ? 19.204 2.029 16.147 1.00 95.12 602 LEU A N 1
ATOM 4661 C CA . LEU A 1 602 ? 18.090 2.645 16.858 1.00 95.12 602 LEU A CA 1
ATOM 4662 C C . LEU A 1 602 ? 18.289 4.156 16.949 1.00 95.12 602 LEU A C 1
ATOM 4664 O O . LEU A 1 602 ? 19.271 4.620 17.518 1.00 95.12 602 LEU A O 1
ATOM 4668 N N . GLY A 1 603 ? 17.356 4.914 16.380 1.00 92.50 603 GLY A N 1
ATOM 4669 C CA . GLY A 1 603 ? 17.335 6.371 16.480 1.00 92.50 603 GLY A CA 1
ATOM 4670 C C . GLY A 1 603 ? 16.227 6.860 17.401 1.00 92.50 603 GLY A C 1
ATOM 4671 O O . GLY A 1 603 ? 16.441 7.763 18.207 1.00 92.50 603 GLY A O 1
ATOM 4672 N N . THR A 1 604 ? 15.041 6.254 17.314 1.00 92.19 604 THR A N 1
ATOM 4673 C CA . THR A 1 604 ? 13.861 6.750 18.032 1.00 92.19 604 THR A CA 1
ATOM 4674 C C . THR A 1 604 ? 13.009 5.619 18.595 1.00 92.19 604 THR A C 1
ATOM 4676 O O . THR A 1 604 ? 12.720 4.632 17.916 1.00 92.19 604 THR A O 1
ATOM 4679 N N . VAL A 1 605 ? 12.550 5.790 19.831 1.00 94.19 605 VAL A N 1
ATOM 4680 C CA . VAL A 1 605 ? 11.638 4.877 20.519 1.00 94.19 605 VAL A CA 1
ATOM 4681 C C . VAL A 1 605 ? 10.400 5.652 20.959 1.00 94.19 605 VAL A C 1
ATOM 4683 O O . VAL A 1 605 ? 10.499 6.589 21.743 1.00 94.19 605 VAL A O 1
ATOM 4686 N N . TYR A 1 606 ? 9.226 5.241 20.492 1.00 91.44 606 TYR A N 1
ATOM 4687 C CA . TYR A 1 606 ? 7.942 5.750 20.976 1.00 91.44 606 TYR A CA 1
ATOM 4688 C C . TYR A 1 606 ? 7.348 4.751 21.965 1.00 91.44 606 TYR A C 1
ATOM 4690 O O . TYR A 1 606 ? 7.077 3.605 21.596 1.00 91.44 606 TYR A O 1
ATOM 4698 N N . ILE A 1 607 ? 7.136 5.174 23.209 1.00 93.88 607 ILE A N 1
ATOM 4699 C CA . ILE A 1 607 ? 6.553 4.349 24.267 1.00 93.88 607 ILE A CA 1
ATOM 4700 C C . ILE A 1 607 ? 5.230 4.969 24.706 1.00 93.88 607 ILE A C 1
ATOM 4702 O O . ILE A 1 607 ? 5.196 5.962 25.425 1.00 93.88 607 ILE A O 1
ATOM 4706 N N . TYR A 1 608 ? 4.132 4.340 24.295 1.00 87.38 608 TYR A N 1
ATOM 4707 C CA . TYR A 1 608 ? 2.778 4.764 24.653 1.00 87.38 608 TYR A CA 1
ATOM 4708 C C . TYR A 1 608 ? 2.236 4.063 25.902 1.00 87.38 608 TYR A C 1
ATOM 4710 O O . TYR A 1 608 ? 1.166 4.423 26.391 1.00 87.38 608 TYR A O 1
ATOM 4718 N N . SER A 1 609 ? 2.933 3.046 26.420 1.00 87.38 609 SER A N 1
ATOM 4719 C CA . SER A 1 609 ? 2.563 2.438 27.699 1.00 87.38 609 SER A CA 1
ATOM 4720 C C . SER A 1 609 ? 2.947 3.351 28.856 1.00 87.38 609 SER A C 1
ATOM 4722 O O . SER A 1 609 ? 4.099 3.761 28.990 1.00 87.38 609 SER A O 1
ATOM 4724 N N . THR A 1 610 ? 1.972 3.657 29.707 1.00 93.12 610 THR A N 1
ATOM 4725 C CA . THR A 1 610 ? 2.171 4.501 30.889 1.00 93.12 610 THR A CA 1
ATOM 4726 C C . THR A 1 610 ? 2.662 3.705 32.098 1.00 93.12 610 THR A C 1
ATOM 4728 O O . THR A 1 610 ? 3.311 4.254 32.985 1.00 93.12 610 THR A O 1
ATOM 4731 N N . ASP A 1 611 ? 2.368 2.407 32.152 1.00 95.38 611 ASP A N 1
ATOM 4732 C CA . ASP A 1 611 ? 2.490 1.553 33.340 1.00 95.38 611 ASP A CA 1
ATOM 4733 C C . ASP A 1 611 ? 3.173 0.202 33.058 1.00 95.38 611 ASP A C 1
ATOM 4735 O O . ASP A 1 611 ? 3.017 -0.734 33.838 1.00 95.38 611 ASP A O 1
ATOM 4739 N N . ALA A 1 612 ? 3.914 0.084 31.952 1.00 96.38 612 ALA A N 1
ATOM 4740 C CA . ALA A 1 612 ? 4.719 -1.100 31.674 1.00 96.38 612 ALA A CA 1
ATOM 4741 C C . ALA A 1 612 ? 5.855 -1.278 32.692 1.00 96.38 612 ALA A C 1
ATOM 4743 O O . ALA A 1 612 ? 6.587 -0.346 33.015 1.00 96.38 612 ALA A O 1
ATOM 4744 N N . GLU A 1 613 ? 6.063 -2.512 33.130 1.00 97.62 613 GLU A N 1
ATOM 4745 C CA . GLU A 1 613 ? 7.265 -2.917 33.847 1.00 97.62 613 GLU A CA 1
ATOM 4746 C C . GLU A 1 613 ? 8.390 -3.195 32.840 1.00 97.62 613 GLU A C 1
ATOM 4748 O O . GLU A 1 613 ? 8.234 -4.017 31.932 1.00 97.62 613 GLU A O 1
ATOM 4753 N N . TRP A 1 614 ? 9.522 -2.505 33.006 1.00 97.31 614 TRP A N 1
ATOM 4754 C CA . TRP A 1 614 ? 10.695 -2.612 32.136 1.00 97.31 614 TRP A CA 1
ATOM 4755 C C . TRP A 1 614 ? 11.835 -3.311 32.861 1.00 97.31 614 TRP A C 1
ATOM 4757 O O . TRP A 1 614 ? 12.279 -2.865 33.918 1.00 97.31 614 TRP A O 1
ATOM 4767 N N . ALA A 1 615 ? 12.360 -4.380 32.271 1.00 97.50 615 ALA A N 1
ATOM 4768 C CA . ALA A 1 615 ? 13.608 -4.957 32.737 1.00 97.50 615 ALA A CA 1
ATOM 4769 C C . ALA A 1 615 ? 14.775 -3.973 32.550 1.00 97.50 615 ALA A C 1
ATOM 4771 O O . ALA A 1 615 ? 14.898 -3.314 31.514 1.00 97.50 615 ALA A O 1
ATOM 4772 N N . ASP A 1 616 ? 15.692 -3.940 33.522 1.00 94.06 616 ASP A N 1
ATOM 4773 C CA . ASP A 1 616 ? 16.837 -3.019 33.548 1.00 94.06 616 ASP A CA 1
ATOM 4774 C C . ASP A 1 616 ? 17.649 -2.987 32.246 1.00 94.06 616 ASP A C 1
ATOM 4776 O O . ASP A 1 616 ? 18.161 -1.947 31.841 1.00 94.06 616 ASP A O 1
ATOM 4780 N N . ASN A 1 617 ? 17.753 -4.131 31.584 1.00 95.19 617 ASN A N 1
ATOM 4781 C CA . ASN A 1 617 ? 18.556 -4.386 30.396 1.00 95.19 617 ASN A CA 1
ATOM 4782 C C . ASN A 1 617 ? 17.699 -4.604 29.134 1.00 95.19 617 ASN A C 1
ATOM 4784 O O . ASN A 1 617 ? 18.144 -5.286 28.210 1.00 95.19 617 ASN A O 1
ATOM 4788 N N . ALA A 1 618 ? 16.480 -4.054 29.080 1.00 96.38 618 ALA A N 1
ATOM 4789 C CA . ALA A 1 618 ? 15.606 -4.155 27.908 1.00 96.38 618 ALA A CA 1
ATOM 4790 C C . ALA A 1 618 ? 16.280 -3.637 26.618 1.00 96.38 618 ALA A C 1
ATOM 4792 O O . ALA A 1 618 ? 16.203 -4.315 25.597 1.00 96.38 618 ALA A O 1
ATOM 4793 N N . PHE A 1 619 ? 17.003 -2.509 26.692 1.00 96.38 619 PHE A N 1
ATOM 4794 C CA . PHE A 1 619 ? 17.769 -1.892 25.589 1.00 96.38 619 PHE A CA 1
ATOM 4795 C C . PHE A 1 619 ? 19.291 -2.081 25.723 1.00 96.38 619 PHE A C 1
ATOM 4797 O O . PHE A 1 619 ? 20.075 -1.163 25.488 1.00 96.38 619 PHE A O 1
ATOM 4804 N N . TYR A 1 620 ? 19.732 -3.252 26.183 1.00 95.19 620 TYR A N 1
ATOM 4805 C CA . TYR A 1 620 ? 21.162 -3.532 26.333 1.00 95.19 620 TYR A CA 1
ATOM 4806 C C . TYR A 1 620 ? 21.908 -3.462 24.989 1.00 95.19 620 TYR A C 1
ATOM 4808 O O . TYR A 1 620 ? 21.494 -4.104 24.026 1.00 95.19 620 TYR A O 1
ATOM 4816 N N . ASP A 1 621 ? 23.029 -2.735 24.966 1.00 93.00 621 ASP A N 1
ATOM 4817 C CA . ASP A 1 621 ? 23.957 -2.632 23.827 1.00 93.00 621 ASP A CA 1
ATOM 4818 C C . ASP A 1 621 ? 23.302 -2.146 22.515 1.00 93.00 621 ASP A C 1
ATOM 4820 O O . ASP A 1 621 ? 23.599 -2.627 21.427 1.00 93.00 621 ASP A O 1
ATOM 4824 N N . CYS A 1 622 ? 22.356 -1.206 22.620 1.00 92.62 622 CYS A N 1
ATOM 4825 C CA . CYS A 1 622 ? 21.793 -0.487 21.471 1.00 92.62 622 CYS A CA 1
ATOM 4826 C C . CYS A 1 622 ? 22.661 0.715 21.068 1.00 92.62 622 CYS A C 1
ATOM 4828 O O . CYS A 1 622 ? 23.520 1.149 21.835 1.00 92.62 622 CYS A O 1
ATOM 4830 N N . CYS A 1 623 ? 22.397 1.280 19.881 1.00 85.38 623 CYS A N 1
ATOM 4831 C CA . CYS A 1 623 ? 23.061 2.495 19.397 1.00 85.38 623 CYS A CA 1
ATOM 4832 C C . CYS A 1 623 ? 23.114 3.583 20.479 1.00 85.38 623 CYS A C 1
ATOM 4834 O O . CYS A 1 623 ? 22.115 3.860 21.132 1.00 85.38 623 CYS A O 1
ATOM 4836 N N . GLU A 1 624 ? 24.254 4.249 20.655 1.00 81.75 624 GLU A N 1
ATOM 4837 C CA . GLU A 1 624 ? 24.309 5.412 21.541 1.00 81.75 624 GLU A CA 1
ATOM 4838 C C . GLU A 1 624 ? 23.469 6.565 20.965 1.00 81.75 624 GLU A C 1
ATOM 4840 O O . GLU A 1 624 ? 23.480 6.818 19.759 1.00 81.75 624 GLU A O 1
ATOM 4845 N N . GLY A 1 625 ? 22.766 7.296 21.835 1.00 84.88 625 GLY A N 1
ATOM 4846 C CA . GLY A 1 625 ? 22.094 8.544 21.462 1.00 84.88 625 GLY A CA 1
ATOM 4847 C C . GLY A 1 625 ? 20.715 8.408 20.812 1.00 84.88 625 GLY A C 1
ATOM 4848 O O . GLY A 1 625 ? 20.267 9.374 20.197 1.00 84.88 625 GLY A O 1
ATOM 4849 N N . PHE A 1 626 ? 20.030 7.267 20.945 1.00 93.94 626 PHE A N 1
ATOM 4850 C CA . PHE A 1 626 ? 18.608 7.197 20.599 1.00 93.94 626 PHE A CA 1
ATOM 4851 C C . PHE A 1 626 ? 17.746 8.013 21.572 1.00 93.94 626 PHE A C 1
ATOM 4853 O O . PHE A 1 626 ? 18.093 8.205 22.741 1.00 93.94 626 PHE A O 1
ATOM 4860 N N . GLU A 1 627 ? 16.599 8.469 21.078 1.00 93.38 627 GLU A N 1
ATOM 4861 C CA . GLU A 1 627 ? 15.654 9.302 21.821 1.00 93.38 627 GLU A CA 1
ATOM 4862 C C . GLU A 1 627 ? 14.395 8.506 22.181 1.00 93.38 627 GLU A C 1
ATOM 4864 O O . GLU A 1 627 ? 13.819 7.818 21.332 1.00 93.38 627 GLU A O 1
ATOM 4869 N N . ILE A 1 628 ? 13.948 8.616 23.433 1.00 96.44 628 ILE A N 1
ATOM 4870 C CA . ILE A 1 628 ? 12.694 8.029 23.918 1.00 96.44 628 ILE A CA 1
ATOM 4871 C C . ILE A 1 628 ? 11.615 9.113 24.002 1.00 96.44 628 ILE A C 1
ATOM 4873 O O . ILE A 1 628 ? 11.778 10.112 24.693 1.00 96.44 628 ILE A O 1
ATOM 4877 N N . TYR A 1 629 ? 10.476 8.890 23.359 1.00 92.56 629 TYR A N 1
ATOM 4878 C CA . TYR A 1 629 ? 9.273 9.709 23.499 1.00 92.56 629 TYR A CA 1
ATOM 4879 C C . TYR A 1 629 ? 8.242 8.934 24.319 1.00 92.56 629 TYR A C 1
ATOM 4881 O O . TYR A 1 629 ? 7.839 7.836 23.924 1.00 92.56 629 TYR A O 1
ATOM 4889 N N . CYS A 1 630 ? 7.838 9.480 25.462 1.00 90.31 630 CYS A N 1
ATOM 4890 C CA . CYS A 1 630 ? 6.927 8.834 26.411 1.00 90.31 630 CYS A CA 1
ATOM 4891 C C . CYS A 1 630 ? 6.018 9.863 27.101 1.00 90.31 630 CYS A C 1
ATOM 4893 O O . CYS A 1 630 ? 6.141 11.055 26.854 1.00 90.31 630 CYS A O 1
ATOM 4895 N N . TYR A 1 631 ? 5.080 9.420 27.939 1.00 82.38 631 TYR A N 1
ATOM 4896 C CA . TYR A 1 631 ? 4.199 10.330 28.683 1.00 82.38 631 TYR A CA 1
ATOM 4897 C C . TYR A 1 631 ? 4.837 10.812 29.991 1.00 82.38 631 TYR A C 1
ATOM 4899 O O . TYR A 1 631 ? 5.554 10.045 30.644 1.00 82.38 631 TYR A O 1
ATOM 4907 N N . ASP A 1 632 ? 4.518 12.041 30.401 1.00 91.44 632 ASP A N 1
ATOM 4908 C CA . ASP A 1 632 ? 4.892 12.581 31.718 1.00 91.44 632 ASP A CA 1
ATOM 4909 C C . ASP A 1 632 ? 4.345 11.706 32.863 1.00 91.44 632 ASP A C 1
ATOM 4911 O O . ASP A 1 632 ? 3.184 11.281 32.863 1.00 91.44 632 ASP A O 1
ATOM 4915 N N . GLY A 1 633 ? 5.198 11.388 33.834 1.00 90.06 633 GLY A N 1
ATOM 4916 C CA . GLY A 1 633 ? 4.886 10.524 34.970 1.00 90.06 633 GLY A CA 1
ATOM 4917 C C . GLY A 1 633 ? 4.772 9.034 34.635 1.00 90.06 633 GLY A C 1
ATOM 4918 O O . GLY A 1 633 ? 4.319 8.255 35.479 1.00 90.06 633 GLY A O 1
ATOM 4919 N N . SER A 1 634 ? 5.149 8.612 33.424 1.00 95.75 634 SER A N 1
ATOM 4920 C CA . SER A 1 634 ? 5.103 7.201 33.034 1.00 95.75 634 SER A CA 1
ATOM 4921 C C . SER A 1 634 ? 6.254 6.379 33.626 1.00 95.75 634 SER A C 1
ATOM 4923 O O . SER A 1 634 ? 7.343 6.864 33.942 1.00 95.75 634 SER A O 1
ATOM 4925 N N . THR A 1 635 ? 6.032 5.071 33.718 1.00 97.06 635 THR A N 1
ATOM 4926 C CA . THR A 1 635 ? 7.091 4.085 34.009 1.00 97.06 635 THR A CA 1
ATOM 4927 C C . THR A 1 635 ? 8.226 4.131 32.984 1.00 97.06 635 THR A C 1
ATOM 4929 O O . THR A 1 635 ? 9.381 3.920 33.341 1.00 97.06 635 THR A O 1
ATOM 4932 N N . ALA A 1 636 ? 7.915 4.466 31.730 1.00 94.38 636 ALA A N 1
ATOM 4933 C CA . ALA A 1 636 ? 8.891 4.640 30.664 1.00 94.38 636 ALA A CA 1
ATOM 4934 C C . ALA A 1 636 ? 9.785 5.869 30.879 1.00 94.38 636 ALA A C 1
ATOM 4936 O O . ALA A 1 636 ? 10.993 5.776 30.671 1.00 94.38 636 ALA A O 1
ATOM 4937 N N . GLU A 1 637 ? 9.218 6.985 31.350 1.00 97.12 637 GLU A N 1
ATOM 4938 C CA . GLU A 1 637 ? 9.989 8.167 31.749 1.00 97.12 637 GLU A CA 1
ATOM 4939 C C . GLU A 1 637 ? 10.947 7.824 32.896 1.00 97.12 637 GLU A C 1
ATOM 4941 O O . GLU A 1 637 ? 12.141 8.115 32.826 1.00 97.12 637 GLU A O 1
ATOM 4946 N N . THR A 1 638 ? 10.434 7.145 33.929 1.00 97.31 638 THR A N 1
ATOM 4947 C CA . THR A 1 638 ? 11.241 6.711 35.081 1.00 97.31 638 THR A CA 1
ATOM 4948 C C . THR A 1 638 ? 12.392 5.817 34.622 1.00 97.31 638 THR A C 1
ATOM 4950 O O . THR A 1 638 ? 13.547 6.075 34.956 1.00 97.31 638 THR A O 1
ATOM 4953 N N . TYR A 1 639 ? 12.097 4.820 33.785 1.00 96.62 639 TYR A N 1
ATOM 4954 C CA . TYR A 1 639 ? 13.095 3.927 33.203 1.00 96.62 639 TYR A CA 1
ATOM 4955 C C . TYR A 1 639 ? 14.148 4.692 32.386 1.00 96.62 639 TYR A C 1
ATOM 4957 O O . TYR A 1 639 ? 15.347 4.495 32.585 1.00 96.62 639 TYR A O 1
ATOM 4965 N N . ALA A 1 640 ? 13.725 5.595 31.496 1.00 95.44 640 ALA A N 1
ATOM 4966 C CA . ALA A 1 640 ? 14.634 6.390 30.675 1.00 95.44 640 ALA A CA 1
ATOM 4967 C C . ALA A 1 640 ? 15.561 7.265 31.530 1.00 95.44 640 ALA A C 1
ATOM 4969 O O . ALA A 1 640 ? 16.768 7.312 31.281 1.00 95.44 640 ALA A O 1
ATOM 4970 N N . SER A 1 641 ? 15.012 7.891 32.572 1.00 96.12 641 SER A N 1
ATOM 4971 C CA . SER A 1 641 ? 15.753 8.708 33.532 1.00 96.12 641 SER A CA 1
ATOM 4972 C C . SER A 1 641 ? 16.787 7.886 34.309 1.00 96.12 641 SER A C 1
ATOM 4974 O O . SER A 1 641 ? 17.963 8.250 34.353 1.00 96.12 641 SER A O 1
ATOM 4976 N N . GLU A 1 642 ? 16.392 6.731 34.853 1.00 96.38 642 GLU A N 1
ATOM 4977 C CA . GLU A 1 642 ? 17.277 5.844 35.621 1.00 96.38 642 GLU A CA 1
ATOM 4978 C C . GLU A 1 642 ? 18.416 5.253 34.782 1.00 96.38 642 GLU A C 1
ATOM 4980 O O . GLU A 1 642 ? 19.519 5.045 35.294 1.00 96.38 642 GLU A O 1
ATOM 4985 N N . LYS A 1 643 ? 18.167 4.977 33.496 1.00 94.31 643 LYS A N 1
ATOM 4986 C CA . LYS A 1 643 ? 19.185 4.460 32.565 1.00 94.31 643 LYS A CA 1
ATOM 4987 C C . LYS A 1 643 ? 19.995 5.553 31.872 1.00 94.31 643 LYS A C 1
ATOM 4989 O O . LYS A 1 643 ? 20.954 5.232 31.175 1.00 94.31 643 LYS A O 1
ATOM 4994 N N . GLY A 1 644 ? 19.655 6.825 32.083 1.00 94.00 644 GLY A N 1
ATOM 4995 C CA . GLY A 1 644 ? 20.351 7.957 31.474 1.00 94.00 644 GLY A CA 1
ATOM 4996 C C . GLY A 1 644 ? 20.133 8.075 29.963 1.00 94.00 644 GLY A C 1
ATOM 4997 O O . GLY A 1 644 ? 21.004 8.594 29.264 1.00 94.00 644 GLY A O 1
ATOM 4998 N N . PHE A 1 645 ? 19.002 7.591 29.447 1.00 94.69 645 PHE A N 1
ATOM 4999 C CA . PHE A 1 645 ? 18.629 7.782 28.046 1.00 94.69 645 PHE A CA 1
ATOM 5000 C C . PHE A 1 645 ? 18.154 9.217 27.798 1.00 94.69 645 PHE A C 1
ATOM 5002 O O . PHE A 1 645 ? 17.639 9.880 28.697 1.00 94.69 645 PHE A O 1
ATOM 5009 N N . THR A 1 646 ? 18.311 9.711 26.567 1.00 95.12 646 THR A N 1
ATOM 5010 C CA . THR A 1 646 ? 17.686 10.983 26.175 1.00 95.12 646 THR A CA 1
ATOM 5011 C C . THR A 1 646 ? 16.196 10.741 25.993 1.00 95.12 646 THR A C 1
ATOM 5013 O O . THR A 1 646 ? 15.813 9.832 25.256 1.00 95.12 646 THR A O 1
ATOM 5016 N N . TYR A 1 647 ? 15.353 11.532 26.657 1.00 95.75 647 TYR A N 1
ATOM 5017 C CA . TYR A 1 647 ? 13.908 11.374 26.565 1.00 95.75 647 TYR A CA 1
ATOM 5018 C C . TYR A 1 647 ? 13.154 12.703 26.510 1.00 95.75 647 TYR A C 1
ATOM 5020 O O . TYR A 1 647 ? 13.636 13.737 26.976 1.00 95.75 647 TYR A O 1
ATOM 5028 N N . TYR A 1 648 ? 11.954 12.640 25.941 1.00 84.12 648 TYR A N 1
ATOM 5029 C CA . TYR A 1 648 ? 10.992 13.728 25.831 1.00 84.12 648 TYR A CA 1
ATOM 5030 C C . TYR A 1 648 ? 9.637 13.250 26.347 1.00 84.12 648 TYR A C 1
ATOM 5032 O O . TYR A 1 648 ? 9.211 12.133 26.032 1.00 84.12 648 TYR A O 1
ATOM 5040 N N . THR A 1 649 ? 8.976 14.099 27.132 1.00 80.00 649 THR A N 1
ATOM 5041 C CA . THR A 1 649 ? 7.627 13.859 27.642 1.00 80.00 649 THR A CA 1
ATOM 5042 C C . THR A 1 649 ? 6.608 14.773 26.970 1.00 80.00 649 THR A C 1
ATOM 5044 O O . THR A 1 649 ? 6.922 15.918 26.632 1.00 80.00 649 THR A O 1
ATOM 5047 N N . GLU A 1 650 ? 5.397 14.254 26.767 1.00 60.25 650 GLU A N 1
ATOM 5048 C CA . GLU A 1 650 ? 4.201 15.006 26.352 1.00 60.25 650 GLU A CA 1
ATOM 5049 C C . GLU A 1 650 ? 3.055 14.830 27.351 1.00 60.25 650 GLU A C 1
ATOM 5051 O O . GLU A 1 650 ? 2.938 13.721 27.938 1.00 60.25 650 GLU A O 1
#

Mean predicted aligned error: 20.77 Å

Solvent-accessible surface area (backbone atoms only — not comparable to full-atom values): 38423 Å² total; per-residue (Å²): 115,74,71,67,47,55,61,57,57,56,45,43,77,81,42,65,69,53,43,79,76,48,79,75,50,78,58,100,53,35,42,31,27,33,28,40,31,77,55,98,92,44,80,48,68,30,26,36,40,41,30,38,42,59,76,49,68,64,60,55,51,48,43,43,73,75,67,40,49,76,66,55,45,40,56,52,51,48,54,55,51,48,35,46,50,53,45,50,52,50,33,48,75,45,39,87,43,86,17,37,54,35,50,75,51,73,50,78,40,71,46,70,93,88,45,80,42,35,38,37,39,39,34,25,67,59,60,46,51,38,44,64,53,55,75,76,48,83,70,48,69,70,55,52,53,47,40,52,40,30,40,22,54,30,46,44,52,33,48,75,70,76,44,64,51,82,58,56,46,52,82,33,28,29,30,40,96,85,71,42,34,20,43,43,73,60,57,63,58,65,65,72,57,67,78,63,94,46,88,63,86,85,66,78,65,76,39,57,32,47,51,65,78,66,72,48,95,80,63,66,49,42,44,45,19,8,49,20,46,54,50,39,14,57,31,13,73,72,24,55,66,83,44,68,57,79,52,94,70,82,55,70,65,54,55,50,53,24,40,50,44,50,55,74,50,54,85,76,68,74,38,79,64,42,25,70,71,55,29,55,53,39,51,29,27,49,34,72,54,69,89,64,23,51,88,40,39,61,56,47,29,51,53,53,51,51,51,52,53,33,56,75,67,68,69,53,92,59,73,47,79,69,77,81,54,78,74,84,76,82,77,72,82,86,74,90,68,83,88,76,83,90,77,85,89,77,84,88,81,84,89,82,86,88,85,85,92,83,85,91,85,84,88,86,90,85,86,92,88,86,88,87,87,83,88,88,71,79,86,63,73,83,73,74,86,81,81,86,89,83,88,81,90,85,87,84,81,88,89,82,87,89,85,86,83,87,81,87,84,86,90,87,84,89,88,78,91,82,84,89,88,90,83,81,90,86,88,84,87,89,81,90,85,86,91,86,90,85,87,88,84,90,81,88,87,86,86,86,86,85,87,84,92,83,92,82,84,88,75,94,72,84,91,69,98,64,93,77,71,83,80,91,40,55,48,76,51,69,51,99,79,15,43,35,35,41,41,40,51,44,64,48,66,70,40,96,42,46,80,70,36,95,57,46,94,47,31,86,50,27,32,25,41,38,42,35,68,49,29,32,31,44,16,18,20,64,40,34,62,18,44,54,17,44,41,73,44,65,24,63,49,24,32,38,38,21,43,25,21,37,13,28,22,27,45,24,38,67,46,67,53,39,58,51,28,30,38,38,28,43,24,19,34,21,40,19,33,34,22,32,36,42,39,43,33,57,50,32,42,36,39,28,46,28,22,48,12,32,16,62,43,31,45,40,35,41,38,57,22,52,72,31,47,71,33,96,41,22,62,38,73,37,33,83,86,30,38,37,41,28,42,67,92,14,40,51,44,52,50,32,59,77,71,67,49,52,69,48,67,100

Secondary structure (DSSP, 8-state):
-HHHHHHHHHHTTT-TT-EEEEEEEEETTEEEEEEEEEETTEEEEEEEEEEEESSSHHHHHHHHHTT--HHHHHHHHHHHHHHHHHHHHHHHHTTT-TTBPPEEEEEEEE-STT---EEEEEEEE--EEHHHHHTTSPPPHHHHHHHHHHHHHHHHHHHHTT------SGGGEEE-TTS-EEE----GGGGGGGSSS-----S-STT--HHHHTT----THHHHHHHHHHHHHHTTTT--TTS-TT-S---HHHHHHHHHHHHTTPPPPPPTT--HHHHHHHHHHT-SSGGGS-SSHHHHHHHHHHHHHHHHTT--S----GGGS------------PPPPP----PPPPP-------------------------SGGGTTSSSSS-----------------------------------------------------------------------------------SSSEEEEE-TT-EEEEEESEEPPPPSSGGGSTTGGGGGG--EEEEPTTEEEEPTTTTTT-TT--EEE--TT--EE-TTTTTT-TT--EEEPPTT--EE-TTTTTT-TT-SEEEE-TT--EE-TTTT---TT--EEEE--SS-EE-TTTTTTPPTT-EEEE-TT-HHHHHHHHHT-EEEE-